Protein 8DYS (pdb70)

InterPro domains:
  IPR011387 Translation initiation factor 2A [PIRSF017222] (8-582)
  IPR011387 Translation initiation factor 2A [PTHR13227] (8-582)
  IPR013979 Translation initiation factor, beta propellor-like domain [PF08662] (216-411)
  IPR015943 WD40/YVTN repeat-like-containing domain superfamily [G3DSA:2.130.10.10] (14-205)
  IPR015943 WD40/YVTN repeat-like-containing domain superfamily [G3DSA:2.130.10.10] (220-423)
  IPR036322 WD40-repeat-containing domain superfamily [SSF50978] (35-377)

Solvent-accessible surface area: 18186 Å² total; per-residue (Å²): 134,39,0,14,0,2,3,30,4,55,74,5,0,27,0,6,46,0,11,107,125,25,76,117,7,128,26,6,75,62,89,52,0,75,102,1,123,16,7,55,13,0,85,29,0,40,15,0,0,11,2,45,21,53,58,0,9,0,10,9,6,84,121,94,36,108,74,36,50,23,114,92,11,124,1,68,20,8,68,12,0,26,126,33,51,0,0,0,0,12,38,73,77,99,128,60,114,50,4,0,18,0,31,23,12,114,82,20,81,68,62,62,37,24,80,26,106,111,105,144,110,27,21,5,38,23,1,71,44,10,40,5,0,0,20,54,36,131,56,31,0,16,0,8,67,104,28,67,6,124,77,67,41,49,120,5,124,29,97,142,0,79,35,19,50,18,2,41,15,107,107,70,6,33,0,0,0,18,0,25,20,78,106,87,31,76,0,16,0,55,0,9,52,26,66,78,32,96,50,142,175,18,40,54,8,60,26,54,16,186,94,26,128,120,17,47,9,54,24,0,71,129,6,57,0,0,0,0,19,6,8,91,113,36,64,29,67,1,6,15,0,6,30,108,37,116,45,40,68,6,131,38,90,59,125,26,12,13,50,39,7,32,30,6,36,48,1,67,42,0,0,0,0,1,0,128,82,69,0,40,0,0,0,0,44,62,97,16,76,86,60,58,56,13,33,70,6,62,5,33,10,1,65,23,2,46,44,1,12,0,0,0,1,0,0,20,74,143,33,214,1,42,0,10,0,33,6,8,139,97,48,88,79,49,17,111,15,75,1,67,72,9,53,87,13,20,24,0,20,15,2,31,15,1,0,3,1,10,11,1,106,80,56,160,101,110,4,4,7,53,0,9,31,19,74,23,49,86,79,48,120,72,84,24,76,119,140,19,49,2,81,49,2,19,16,12,42,47,77,107,82,96,31,92,57,105,111,35,167

Sequence (409 aa):
STTPLLTVRGSEGLYMVNGPPHFTESTVFPRESGKNCKVCIFSKDGTLFAWGNGEKVNIISVTNKGLLHSFDLLKAVCLEFSPKNTVLATWQPYTTGIPNLQLYDVKTGTCLKSFIQKKMQNWCPSWSEDETLCARNVNNEVHFFENNNFNTIANKLHLQKINDFVVLSPGPQPYKVAVYVPGSKGAPSFVRLYQYPNFAGPHAALANKSFFKADKVTMLWNKKATAVL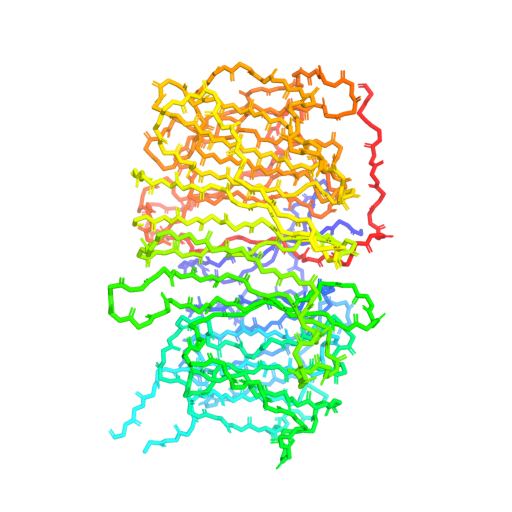VIASTYGEQTTLHYIATNGESAVVQLPKNGPIYDVVWNSSSTEFCAVYGFMPAKATIFNLKCDPVFDFGTGPRNAAYYSPHGHILVLAGFGNLRGQMEVWDVKNYKLISKPVASDSTYFAWCPDGEHILTATCAPRLRVNNGYKIWHYTGSILHKYDVPSNAELWQVSWQPFLDGIFPAKTIT

Nearest PDB structures (foldseek):
  8dys-assembly1_A  TM=1.002E+00  e=1.568E-81  Homo sapiens
  3wj9-assembly2_B  TM=9.256E-01  e=7.397E-33  Schizosaccharomyces pombe 972h-
  9bln-assembly1_U  TM=8.477E-01  e=9.157E-23  Homo sapiens
  5a5u-assembly1_B  TM=8.350E-01  e=3.270E-21  Oryctolagus cuniculus
  8oz0-assembly1_I  TM=8.074E-01  e=7.371E-22  Homo sapiens

Organism: Homo sapiens (NCBI:txid9606)

Secondary structure (DSSP, 8-state):
-PPPEEEEETTEEEEE--TTT-PBPTTS-GGGGTT--EEEE-TTSSEEEEE-SS-EEEEETTTTEEEEEETT---SEEEE-TTSSEEEEE--------SEEEEETTT--EEEEE----STT-S-EE-TTSSEEEEEETTEEEEEETTB-SS--EEE-SS---EEEEPPSSSSPEEEEEE--STTS-EEEEEEETT---STT--SEEEEE---SEEEEEE-TTSSEEEEEEE----EEEEEEETTS-EEE---SS-S-EEEEEE-TTSSEEEEEESSSSEEEEEEETT--EEEEEEEES-SEEEE-TTSSEEEEE--TTS--BEEEEETTTTEEEE--B-TT-SEEEE-TTSSEEEEEE-TTT-SSS-EEEEEETTS-EEEEEE--TT--EEEEEEPP--TTSS------

GO terms:
  GO:0003743 translation initiation factor activity (F, IDA)
  GO:0006413 translational initiation (P, IDA)
  GO:0045296 cadherin binding (F, HDA)
  GO:0005737 cytoplasm (C, IDA)
  GO:0005850 eukaryotic translation initiation factor 2 complex (C, IDA)
  GO:0000049 tRNA binding (F, IMP)
  GO:0072562 blood microparticle (C, HDA)
  GO:0005576 extracellular region (C, HDA)
  GO:0042255 ribosome assembly (P, IMP)
  GO:0003743 translation initiation factor activity (F, IMP)
  GO:0043022 ribosome binding (F, IMP)
  GO:0006417 regulation of translation (P, IMP)
  GO:0005515 protein binding (F, IPI)

Structure (mmCIF, N/CA/C/O backbone):
data_8DYS
#
_entry.id   8DYS
#
_cell.length_a   54.289
_cell.length_b   84.847
_cell.length_c   99.340
_cell.angle_alpha   90.000
_cell.angle_beta   90.000
_cell.angle_gamma   90.000
#
_symmetry.space_group_name_H-M   'P 21 21 21'
#
loop_
_entity.id
_entity.type
_entity.pdbx_description
1 polymer 'Eukaryotic translation initiation factor 2A'
2 non-polymer 1,2-ETHANEDIOL
3 non-polymer GLYCEROL
4 non-polymer 'UNKNOWN ATOM OR ION'
5 water water
#
loop_
_atom_site.group_PDB
_atom_site.id
_atom_site.type_symbol
_atom_site.label_atom_id
_atom_site.label_alt_id
_atom_site.label_comp_id
_atom_site.label_asym_id
_atom_site.label_entity_id
_atom_site.label_seq_id
_atom_site.pdbx_PDB_ins_code
_atom_site.Cartn_x
_atom_site.Cartn_y
_atom_site.Cartn_z
_atom_site.occupancy
_atom_site.B_iso_or_equiv
_atom_site.auth_seq_id
_atom_site.auth_comp_id
_atom_site.auth_asym_id
_atom_site.auth_atom_id
_atom_site.pdbx_PDB_model_num
ATOM 1 N N . SER A 1 22 ? 10.486 1.718 14.773 1.00 51.83 4 SER A N 1
ATOM 2 C CA . SER A 1 22 ? 9.446 1.546 15.833 1.00 48.81 4 SER A CA 1
ATOM 3 C C . SER A 1 22 ? 8.040 1.354 15.238 1.00 40.75 4 SER A C 1
ATOM 4 O O . SER A 1 22 ? 7.109 1.148 16.022 1.00 43.71 4 SER A O 1
ATOM 7 N N A THR A 1 23 ? 7.909 1.397 13.908 0.50 36.36 5 THR A N 1
ATOM 8 N N B THR A 1 23 ? 7.894 1.426 13.909 0.50 37.47 5 THR A N 1
ATOM 9 C CA A THR A 1 23 ? 6.634 1.260 13.154 0.50 30.96 5 THR A CA 1
ATOM 10 C CA B THR A 1 23 ? 6.600 1.270 13.192 0.50 32.72 5 THR A CA 1
ATOM 11 C C A THR A 1 23 ? 6.103 -0.163 13.309 0.50 26.19 5 THR A C 1
ATOM 12 C C B THR A 1 23 ? 6.101 -0.161 13.340 0.50 27.03 5 THR A C 1
ATOM 13 O O A THR A 1 23 ? 6.884 -1.109 13.386 0.50 24.17 5 THR A O 1
ATOM 14 O O B THR A 1 23 ? 6.891 -1.097 13.433 0.50 24.89 5 THR A O 1
ATOM 21 N N . PRO A 1 24 ? 4.769 -0.359 13.408 1.00 23.07 6 PRO A N 1
ATOM 22 C CA . PRO A 1 24 ? 4.199 -1.698 13.471 1.00 21.23 6 PRO A CA 1
ATOM 23 C C . PRO A 1 24 ? 4.495 -2.547 12.233 1.00 20.37 6 PRO A C 1
ATOM 24 O O . PRO A 1 24 ? 4.343 -2.064 11.120 1.00 19.51 6 PRO A O 1
ATOM 28 N N . LEU A 1 25 ? 4.864 -3.798 12.483 1.00 20.45 7 LEU A N 1
ATOM 29 C CA . LEU A 1 25 ? 4.965 -4.884 11.487 1.00 21.78 7 LEU A CA 1
ATOM 30 C C . LEU A 1 25 ? 3.586 -5.166 10.898 1.00 19.96 7 LEU A C 1
ATOM 31 O O . LEU A 1 25 ? 2.561 -4.871 11.542 1.00 20.05 7 LEU A O 1
ATOM 36 N N . LEU A 1 26 ? 3.590 -5.811 9.744 1.00 21.35 8 LEU A N 1
ATOM 37 C CA . LEU A 1 26 ? 2.407 -6.461 9.150 1.00 21.54 8 LEU A CA 1
ATOM 38 C C . LEU A 1 26 ? 2.700 -7.951 9.053 1.00 24.42 8 LEU A C 1
ATOM 39 O O . LEU A 1 26 ? 3.878 -8.309 8.741 1.00 24.08 8 LEU A O 1
ATOM 44 N N . THR A 1 27 ? 1.695 -8.766 9.336 1.00 23.83 9 THR A N 1
ATOM 45 C CA . THR A 1 27 ? 1.736 -10.212 9.036 1.00 25.90 9 THR A CA 1
ATOM 46 C C . THR A 1 27 ? 0.889 -10.451 7.799 1.00 24.64 9 THR A C 1
ATOM 47 O O . THR A 1 27 ? -0.215 -9.873 7.688 1.00 24.34 9 THR A O 1
ATOM 51 N N . VAL A 1 28 ? 1.425 -11.248 6.881 1.00 23.72 10 VAL A N 1
ATOM 52 C CA . VAL A 1 28 ? 0.744 -11.607 5.619 1.00 24.11 10 VAL A CA 1
ATOM 53 C C . VAL A 1 28 ? 0.680 -13.134 5.621 1.00 24.24 10 VAL A C 1
ATOM 54 O O . VAL A 1 28 ? 1.743 -13.748 5.705 1.00 24.18 10 VAL A O 1
ATOM 58 N N . ARG A 1 29 ? -0.529 -13.668 5.632 1.00 23.39 11 ARG A N 1
ATOM 59 C CA . ARG A 1 29 ? -0.796 -15.119 5.684 1.00 25.84 11 ARG A CA 1
ATOM 60 C C . ARG A 1 29 ? -1.591 -15.469 4.433 1.00 26.69 11 ARG A C 1
ATOM 61 O O . ARG A 1 29 ? -2.678 -14.933 4.255 1.00 27.14 11 ARG A O 1
ATOM 69 N N . GLY A 1 30 ? -1.064 -16.358 3.605 1.00 29.91 12 GLY A N 1
ATOM 70 C CA . GLY A 1 30 ? -1.784 -16.785 2.396 1.00 31.51 12 GLY A CA 1
ATOM 71 C C . GLY A 1 30 ? -1.202 -18.080 1.871 1.00 33.76 12 GLY A C 1
ATOM 72 O O . GLY A 1 30 ? -0.337 -18.662 2.546 1.00 31.76 12 GLY A O 1
ATOM 73 N N . SER A 1 31 ? -1.628 -18.485 0.681 1.00 35.79 13 SER A N 1
ATOM 74 C CA . SER A 1 31 ? -1.163 -19.735 0.037 1.00 38.77 13 SER A CA 1
ATOM 75 C C . SER A 1 31 ? 0.361 -19.687 -0.117 1.00 40.79 13 SER A C 1
ATOM 76 O O . SER A 1 31 ? 0.982 -20.720 0.147 1.00 53.96 13 SER A O 1
ATOM 79 N N . GLU A 1 32 ? 0.955 -18.531 -0.428 1.00 39.75 14 GLU A N 1
ATOM 80 C CA . GLU A 1 32 ? 2.431 -18.383 -0.590 1.00 41.27 14 GLU A CA 1
ATOM 81 C C . GLU A 1 32 ? 3.133 -18.513 0.771 1.00 41.34 14 GLU A C 1
ATOM 82 O O . GLU A 1 32 ? 4.371 -18.443 0.791 1.00 43.18 14 GLU A O 1
ATOM 84 N N . GLY A 1 33 ? 2.369 -18.658 1.860 1.00 40.25 15 GLY A N 1
ATOM 85 C CA . GLY A 1 33 ? 2.876 -18.873 3.224 1.00 37.50 15 GLY A CA 1
ATOM 86 C C . GLY A 1 33 ? 2.649 -17.663 4.128 1.00 36.75 15 GLY A C 1
ATOM 87 O O . GLY A 1 33 ? 1.884 -16.741 3.763 1.00 32.70 15 GLY A O 1
ATOM 88 N N . LEU A 1 34 ? 3.288 -17.683 5.292 1.00 33.30 16 LEU A N 1
ATOM 89 C CA . LEU A 1 34 ? 3.194 -16.619 6.327 1.00 31.21 16 LEU A CA 1
ATOM 90 C C . LEU A 1 34 ? 4.513 -15.864 6.341 1.00 29.90 16 LEU A C 1
ATOM 91 O O . LEU A 1 34 ? 5.586 -16.511 6.456 1.00 32.94 16 LEU A O 1
ATOM 96 N N . TYR A 1 35 ? 4.450 -14.537 6.256 1.00 28.34 17 TYR A N 1
ATOM 97 C CA . TYR A 1 35 ? 5.648 -13.696 6.433 1.00 28.54 17 TYR A CA 1
ATOM 98 C C . TYR A 1 35 ? 5.271 -12.375 7.098 1.00 25.56 17 TYR A C 1
ATOM 99 O O . TYR A 1 35 ? 4.088 -12.017 7.229 1.00 23.10 17 TYR A O 1
ATOM 108 N N . MET A 1 36 ? 6.298 -11.690 7.560 1.00 27.56 18 MET A N 1
ATOM 109 C CA . MET A 1 36 ? 6.130 -10.351 8.163 1.00 27.95 18 MET A CA 1
ATOM 110 C C . MET A 1 36 ? 6.841 -9.328 7.291 1.00 28.18 18 MET A C 1
ATOM 111 O O . MET A 1 36 ? 7.889 -9.653 6.669 1.00 29.57 18 MET A O 1
ATOM 116 N N . VAL A 1 37 ? 6.262 -8.139 7.254 1.00 27.83 19 VAL A N 1
ATOM 117 C CA . VAL A 1 37 ? 6.763 -6.964 6.508 1.00 28.15 19 VAL A CA 1
ATOM 118 C C . VAL A 1 37 ? 6.950 -5.847 7.528 1.00 27.89 19 VAL A C 1
ATOM 119 O O . VAL A 1 37 ? 6.042 -5.652 8.356 1.00 25.24 19 VAL A O 1
ATOM 123 N N . ASN A 1 38 ? 8.087 -5.163 7.469 1.00 25.74 20 ASN A N 1
ATOM 124 C CA . ASN A 1 38 ? 8.326 -3.915 8.226 1.00 26.77 20 ASN A CA 1
ATOM 125 C C . ASN A 1 38 ? 7.249 -2.907 7.823 1.00 26.90 20 ASN A C 1
ATOM 126 O O . ASN A 1 38 ? 6.809 -2.930 6.662 1.00 26.41 20 ASN A O 1
ATOM 131 N N . GLY A 1 39 ? 6.842 -2.076 8.774 1.00 28.04 21 GLY A N 1
ATOM 132 C CA . GLY A 1 39 ? 5.826 -1.039 8.559 1.00 30.77 21 GLY A CA 1
ATOM 133 C C . GLY A 1 39 ? 6.382 0.134 7.757 1.00 31.38 21 GLY A C 1
ATOM 134 O O . GLY A 1 39 ? 7.518 0.104 7.269 1.00 28.94 21 GLY A O 1
ATOM 135 N N . PRO A 1 40 ? 5.557 1.186 7.586 1.00 33.84 22 PRO A N 1
ATOM 136 C CA . PRO A 1 40 ? 5.996 2.430 6.948 1.00 35.30 22 PRO A CA 1
ATOM 137 C C . PRO A 1 40 ? 7.253 3.028 7.583 1.00 38.22 22 PRO A C 1
ATOM 138 O O . PRO A 1 40 ? 7.420 2.987 8.801 1.00 35.96 22 PRO A O 1
ATOM 142 N N . PRO A 1 41 ? 8.174 3.640 6.806 1.00 43.99 23 PRO A N 1
ATOM 143 C CA . PRO A 1 41 ? 8.042 3.803 5.358 1.00 43.13 23 PRO A CA 1
ATOM 144 C C . PRO A 1 41 ? 8.823 2.755 4.552 1.00 48.64 23 PRO A C 1
ATOM 145 O O . PRO A 1 41 ? 8.863 2.862 3.351 1.00 50.95 23 PRO A O 1
ATOM 149 N N . HIS A 1 42 ? 9.400 1.764 5.238 1.00 52.05 24 HIS A N 1
ATOM 150 C CA . HIS A 1 42 ? 10.356 0.774 4.672 1.00 53.37 24 HIS A CA 1
ATOM 151 C C . HIS A 1 42 ? 9.585 -0.253 3.838 1.00 47.04 24 HIS A C 1
ATOM 152 O O . HIS A 1 42 ? 9.842 -0.336 2.641 1.00 41.08 24 HIS A O 1
ATOM 159 N N . PHE A 1 43 ? 8.685 -1.015 4.465 1.00 42.64 25 PHE A N 1
ATOM 160 C CA . PHE A 1 43 ? 7.914 -2.133 3.853 1.00 40.35 25 PHE A CA 1
ATOM 161 C C . PHE A 1 43 ? 8.848 -3.218 3.301 1.00 42.03 25 PHE A C 1
ATOM 162 O O . PHE A 1 43 ? 8.465 -3.925 2.352 1.00 43.02 25 PHE A O 1
ATOM 170 N N . THR A 1 44 ? 10.015 -3.392 3.917 1.00 42.69 26 THR A N 1
ATOM 171 C CA . THR A 1 44 ? 10.961 -4.499 3.627 1.00 44.38 26 THR A CA 1
ATOM 172 C C . THR A 1 44 ? 10.458 -5.760 4.336 1.00 45.49 26 THR A C 1
ATOM 173 O O . THR A 1 44 ?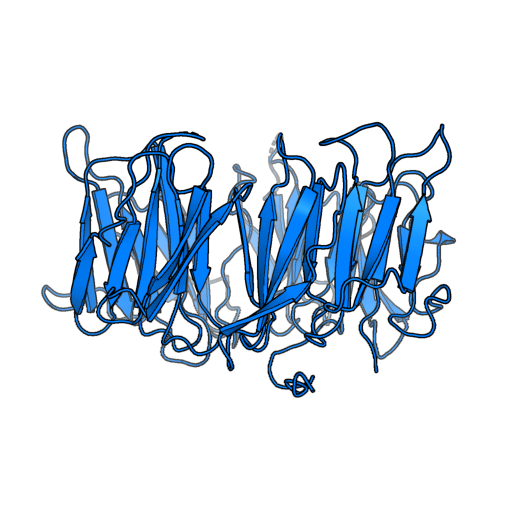 9.809 -5.602 5.379 1.00 35.68 26 THR A O 1
ATOM 177 N N . GLU A 1 45 ? 10.755 -6.951 3.799 1.00 46.71 27 GLU A N 1
ATOM 178 C CA . GLU A 1 45 ? 10.453 -8.253 4.461 1.00 49.13 27 GLU A CA 1
ATOM 179 C C . GLU A 1 45 ? 11.166 -8.254 5.815 1.00 45.39 27 GLU A C 1
ATOM 180 O O . GLU A 1 45 ? 12.312 -7.777 5.892 1.00 42.87 27 GLU A O 1
ATOM 186 N N . SER A 1 46 ? 10.470 -8.691 6.860 1.00 43.01 28 SER A N 1
ATOM 187 C CA . SER A 1 46 ? 10.971 -8.678 8.250 1.00 42.75 28 SER A CA 1
ATOM 188 C C . SER A 1 46 ? 11.662 -10.007 8.550 1.00 46.05 28 SER A C 1
ATOM 189 O O . SER A 1 46 ? 11.092 -11.077 8.239 1.00 42.97 28 SER A O 1
ATOM 192 N N . THR A 1 47 ? 12.823 -9.904 9.191 1.00 49.22 29 THR A N 1
ATOM 193 C CA . THR A 1 47 ? 13.691 -11.020 9.645 1.00 53.53 29 THR A CA 1
ATOM 194 C C . THR A 1 47 ? 13.196 -11.555 11.000 1.00 54.00 29 THR A C 1
ATOM 195 O O . THR A 1 47 ? 13.745 -12.572 11.453 1.00 55.88 29 THR A O 1
ATOM 199 N N . VAL A 1 48 ? 12.219 -10.881 11.628 1.00 51.47 30 VAL A N 1
ATOM 200 C CA . VAL A 1 48 ? 11.508 -11.352 12.857 1.00 46.67 30 VAL A CA 1
ATOM 201 C C . VAL A 1 48 ? 10.920 -12.730 12.564 1.00 44.12 30 VAL A C 1
ATOM 202 O O . VAL A 1 48 ? 10.929 -13.576 13.473 1.00 43.14 30 VAL A O 1
ATOM 206 N N . PHE A 1 49 ? 10.386 -12.915 11.354 1.00 41.01 31 PHE A N 1
ATOM 207 C CA . PHE A 1 49 ? 9.672 -14.148 10.944 1.00 43.26 31 PHE A CA 1
ATOM 208 C C . PHE A 1 49 ? 10.364 -14.763 9.729 1.00 48.69 31 PHE A C 1
ATOM 209 O O . PHE A 1 49 ? 10.448 -14.131 8.672 1.00 50.69 31 PHE A O 1
ATOM 217 N N . PRO A 1 50 ? 10.876 -16.015 9.840 1.00 56.20 32 PRO A N 1
ATOM 218 C CA . PRO A 1 50 ? 11.350 -16.752 8.669 1.00 54.53 32 PRO A CA 1
ATOM 219 C C . PRO A 1 50 ? 10.143 -17.306 7.893 1.00 49.55 32 PRO A C 1
ATOM 220 O O . PRO A 1 50 ? 9.328 -17.993 8.485 1.00 46.20 32 PRO A O 1
ATOM 224 N N . ARG A 1 51 ? 10.029 -16.951 6.609 1.00 54.04 33 ARG A N 1
ATOM 225 C CA . ARG A 1 51 ? 9.000 -17.492 5.673 1.00 58.15 33 ARG A CA 1
ATOM 226 C C . ARG A 1 51 ? 8.925 -19.024 5.819 1.00 55.67 33 ARG A C 1
ATOM 227 O O . ARG A 1 51 ? 7.788 -19.550 5.909 1.00 49.26 33 ARG A O 1
ATOM 230 N N . GLU A 1 52 ? 10.086 -19.699 5.872 1.00 55.18 34 GLU A N 1
ATOM 231 C CA . GLU A 1 52 ? 10.226 -21.186 5.940 1.00 56.16 34 GLU A CA 1
ATOM 232 C C . GLU A 1 52 ? 9.216 -21.765 6.942 1.00 56.74 34 GLU A C 1
ATOM 233 O O . GLU A 1 52 ? 8.525 -22.757 6.601 1.00 53.80 34 GLU A O 1
ATOM 235 N N . SER A 1 53 ? 9.093 -21.125 8.107 1.00 53.96 35 SER A N 1
ATOM 236 C CA .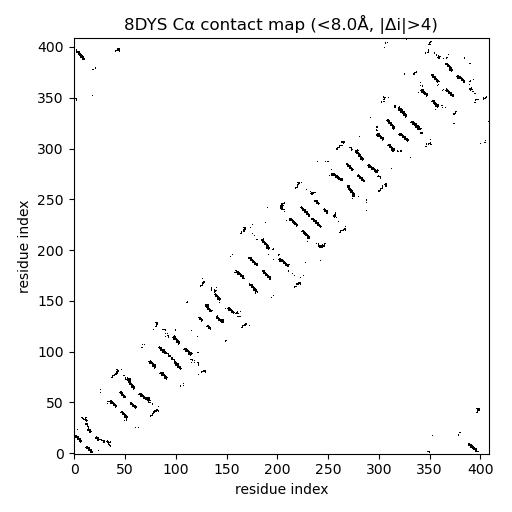 SER A 1 53 ? 8.289 -21.607 9.259 1.00 57.28 35 SER A CA 1
ATOM 237 C C . SER A 1 53 ? 6.781 -21.405 9.039 1.00 55.32 35 SER A C 1
ATOM 238 O O . SER A 1 53 ? 6.023 -21.881 9.906 1.00 54.65 35 SER A O 1
ATOM 241 N N . GLY A 1 54 ? 6.349 -20.771 7.936 1.00 50.02 36 GLY A N 1
ATOM 242 C CA . GLY A 1 54 ? 4.968 -20.263 7.784 1.00 48.10 36 GLY A CA 1
ATOM 243 C C . GLY A 1 54 ? 4.127 -20.949 6.711 1.00 46.07 36 GLY A C 1
ATOM 244 O O . GLY A 1 54 ? 3.042 -20.413 6.393 1.00 43.20 36 GLY A O 1
ATOM 245 N N . LYS A 1 55 ? 4.554 -22.099 6.180 1.00 46.18 37 LYS A N 1
ATOM 246 C CA . LYS A 1 55 ? 3.795 -22.844 5.132 1.00 48.79 37 LYS A CA 1
ATOM 247 C C . LYS A 1 55 ? 2.470 -23.351 5.728 1.00 48.45 37 LYS A C 1
ATOM 248 O O . LYS A 1 55 ? 2.463 -23.723 6.931 1.00 52.26 37 LYS A O 1
ATOM 251 N N . ASN A 1 56 ? 1.388 -23.344 4.932 1.00 45.26 38 ASN A N 1
ATOM 252 C CA . ASN A 1 56 ? 0.056 -23.919 5.278 1.00 43.48 38 ASN A CA 1
ATOM 253 C C . ASN A 1 56 ? -0.454 -23.299 6.589 1.00 37.37 38 ASN A C 1
ATOM 254 O O . ASN A 1 56 ? -1.180 -23.988 7.335 1.00 33.19 38 ASN A O 1
ATOM 259 N N . CYS A 1 57 ? -0.083 -22.054 6.888 1.00 34.79 39 CYS A N 1
ATOM 260 C CA . CYS A 1 57 ? -0.448 -21.422 8.180 1.00 30.60 39 CYS A CA 1
ATOM 261 C C . CYS A 1 57 ? -1.945 -21.111 8.157 1.00 28.04 39 CYS A C 1
ATOM 262 O O . CYS A 1 57 ? -2.365 -20.323 7.292 1.00 29.03 39 CYS A O 1
ATOM 265 N N . LYS A 1 58 ? -2.710 -21.741 9.055 1.00 25.83 40 LYS A N 1
ATOM 266 C CA . LYS A 1 58 ? -4.193 -21.653 9.112 1.00 26.02 40 LYS A CA 1
ATOM 267 C C . LYS A 1 58 ? -4.644 -20.637 10.168 1.00 24.32 40 LYS A C 1
ATOM 268 O O . LYS A 1 58 ? -5.859 -20.324 10.249 1.00 23.42 40 LYS A O 1
ATOM 273 N N . VAL A 1 59 ? -3.734 -20.203 11.034 1.00 22.82 41 VAL A N 1
ATOM 274 C CA . VAL A 1 59 ? -4.108 -19.276 12.141 1.00 21.46 41 VAL A CA 1
ATOM 275 C C . VAL A 1 59 ? -2.833 -18.595 12.614 1.00 21.61 41 VAL A C 1
ATOM 276 O O . VAL A 1 59 ? -1.781 -19.248 12.710 1.00 19.37 41 VAL A O 1
ATOM 280 N N . CYS A 1 60 ? -2.919 -17.299 12.866 1.00 21.99 42 CYS A N 1
ATOM 281 C CA . CYS A 1 60 ? -1.810 -16.594 13.527 1.00 20.25 42 CYS A CA 1
ATOM 282 C C . CYS A 1 60 ? -2.404 -15.428 14.312 1.00 19.89 42 CYS A C 1
ATOM 283 O O . CYS A 1 60 ? -3.522 -14.967 13.988 1.00 19.15 42 CYS A O 1
ATOM 286 N N . ILE A 1 61 ? -1.745 -15.048 15.386 1.00 17.47 43 ILE A N 1
ATOM 287 C CA . ILE A 1 61 ? -2.218 -13.896 16.191 1.00 17.86 43 ILE A CA 1
ATOM 288 C C . ILE A 1 61 ? -1.043 -13.281 16.938 1.00 17.49 43 ILE A C 1
ATOM 289 O O . ILE A 1 61 ? -0.151 -14.001 17.362 1.00 17.10 43 ILE A O 1
ATOM 294 N N . PHE A 1 62 ? -1.078 -11.965 17.090 1.00 15.67 44 PHE A N 1
ATOM 295 C CA . PHE A 1 62 ? -0.174 -11.242 18.018 1.00 15.50 44 PHE A CA 1
ATOM 296 C C . PHE A 1 62 ? -0.824 -11.178 19.395 1.00 15.75 44 PHE A C 1
ATOM 297 O O . PHE A 1 62 ? -2.061 -11.093 19.507 1.00 15.05 44 PHE A O 1
ATOM 305 N N . SER A 1 63 ? -0.014 -11.057 20.438 1.00 15.43 45 SER A N 1
ATOM 306 C CA . SER A 1 63 ? -0.502 -10.552 21.749 1.00 16.12 45 SER A CA 1
ATOM 307 C C . SER A 1 63 ? -0.915 -9.078 21.620 1.00 16.50 45 SER A C 1
ATOM 308 O O . SER A 1 63 ? -0.492 -8.377 20.666 1.00 15.22 45 SER A O 1
ATOM 311 N N . LYS A 1 64 ? -1.741 -8.623 22.557 1.00 19.10 46 LYS A N 1
ATOM 312 C CA . LYS A 1 64 ? -2.307 -7.254 22.609 1.00 20.71 46 LYS A CA 1
ATOM 313 C C . LYS A 1 64 ? -1.200 -6.198 22.536 1.00 20.15 46 LYS A C 1
ATOM 314 O O . LYS A 1 64 ? -1.400 -5.155 21.895 1.00 19.67 46 LYS A O 1
ATOM 320 N N . ASP A 1 65 ? -0.057 -6.465 23.159 1.00 19.75 47 ASP A N 1
ATOM 321 C CA . ASP A 1 65 ? 1.063 -5.493 23.223 1.00 20.28 47 ASP A CA 1
ATOM 322 C C . ASP A 1 65 ? 2.006 -5.717 22.048 1.00 18.32 47 ASP A C 1
ATOM 323 O O . ASP A 1 65 ? 2.963 -4.959 21.911 1.00 18.60 47 ASP A O 1
ATOM 328 N N . GLY A 1 66 ? 1.718 -6.691 21.191 1.00 18.68 48 GLY A N 1
ATOM 329 C CA . GLY A 1 66 ? 2.458 -6.939 19.949 1.00 18.11 48 GLY A CA 1
ATOM 330 C C . GLY A 1 66 ? 3.845 -7.521 20.190 1.00 18.32 48 GLY A C 1
ATOM 331 O O . GLY A 1 66 ? 4.584 -7.614 19.232 1.00 18.72 48 GLY A O 1
ATOM 332 N N . THR A 1 67 ? 4.159 -7.979 21.400 1.00 17.68 49 THR A N 1
ATOM 333 C CA . THR A 1 67 ? 5.513 -8.507 21.720 1.00 18.15 49 THR A CA 1
ATOM 334 C C . THR A 1 67 ? 5.597 -10.010 21.438 1.00 18.00 49 THR A C 1
ATOM 335 O O . THR A 1 67 ? 6.732 -10.536 21.332 1.00 16.57 49 THR A O 1
ATOM 339 N N . LEU A 1 68 ? 4.458 -10.688 21.377 1.00 16.66 50 LEU A N 1
ATOM 340 C CA . LEU A 1 68 ? 4.434 -12.147 21.120 1.00 17.40 50 LEU A CA 1
ATOM 341 C C . LEU A 1 68 ? 3.570 -12.422 19.896 1.00 17.02 50 LEU A C 1
ATOM 342 O O . LEU A 1 68 ? 2.641 -11.638 19.591 1.00 17.53 50 LEU A O 1
ATOM 347 N N . PHE A 1 69 ? 3.873 -13.534 19.260 1.00 17.05 51 PHE A N 1
ATOM 348 C CA . PHE A 1 69 ? 3.208 -13.962 18.023 1.00 16.91 51 PHE A CA 1
ATOM 349 C C . PHE A 1 69 ? 3.122 -15.483 18.010 1.00 16.81 51 PHE A C 1
ATOM 350 O O . PHE A 1 69 ? 4.130 -16.175 18.258 1.00 18.19 51 PHE A O 1
ATOM 358 N N . ALA A 1 70 ? 1.921 -15.994 17.742 1.00 16.19 52 ALA A N 1
ATOM 359 C CA . ALA A 1 70 ? 1.671 -17.445 17.721 1.00 16.08 52 ALA A CA 1
ATOM 360 C C . ALA A 1 70 ? 1.076 -17.794 16.365 1.00 18.08 52 ALA A C 1
ATOM 361 O O . ALA A 1 70 ? 0.321 -16.957 15.809 1.00 18.07 52 ALA A O 1
ATOM 363 N N . TRP A 1 71 ? 1.408 -18.973 15.847 1.00 18.83 53 TRP A N 1
ATOM 364 C CA . TRP A 1 71 ? 0.856 -19.417 14.550 1.00 20.05 53 TRP A CA 1
ATOM 365 C C . TRP A 1 71 ? 0.807 -20.940 14.536 1.00 20.40 53 TRP A C 1
ATOM 366 O O . TRP A 1 71 ? 1.603 -21.575 15.244 1.00 18.95 53 TRP A O 1
ATOM 377 N N . GLY A 1 72 ? -0.119 -21.470 13.754 1.00 20.96 54 GLY A N 1
ATOM 378 C CA . GLY A 1 72 ? -0.332 -22.914 13.652 1.00 24.08 54 GLY A CA 1
ATOM 379 C C . GLY A 1 72 ? -0.706 -23.312 12.243 1.00 26.46 54 GLY A C 1
ATOM 380 O O . GLY A 1 72 ? -1.284 -22.472 11.497 1.00 25.72 54 GLY A O 1
ATOM 381 N N . ASN A 1 73 ? -0.395 -24.559 11.906 1.00 25.14 55 ASN A N 1
ATOM 382 C CA . ASN A 1 73 ? -0.652 -25.124 10.557 1.00 26.85 55 ASN A CA 1
ATOM 383 C C . ASN A 1 73 ? -1.756 -26.184 10.660 1.00 28.47 55 ASN A C 1
ATOM 384 O O . ASN A 1 73 ? -2.055 -26.811 9.635 1.00 29.23 55 ASN A O 1
ATOM 389 N N . GLY A 1 74 ? -2.383 -26.337 11.829 1.00 26.32 56 GLY A N 1
ATOM 390 C CA . GLY A 1 74 ? -3.424 -27.356 12.092 1.00 28.90 56 GLY A CA 1
ATOM 391 C C . GLY A 1 74 ? -2.847 -28.633 12.688 1.00 28.56 56 GLY A C 1
ATOM 392 O O . GLY A 1 74 ? -3.635 -29.504 13.107 1.00 35.60 56 GLY A O 1
ATOM 393 N N . GLU A 1 75 ? -1.519 -28.743 12.716 1.00 31.52 57 GLU A N 1
ATOM 394 C CA . GLU A 1 75 ? -0.745 -29.891 13.253 1.00 32.49 57 GLU A CA 1
ATOM 395 C C . GLU A 1 75 ? 0.025 -29.421 14.487 1.00 31.53 57 GLU A C 1
ATOM 396 O O . GLU A 1 75 ? 0.134 -30.187 15.452 1.00 31.65 57 GLU A O 1
ATOM 398 N N . LYS A 1 76 ? 0.537 -28.186 14.468 1.00 28.32 58 LYS A N 1
ATOM 399 C CA . LYS A 1 76 ? 1.369 -27.666 15.573 1.00 26.44 58 LYS A CA 1
ATOM 400 C C . LYS A 1 76 ? 1.111 -26.168 15.759 1.00 24.98 58 LYS A C 1
ATOM 401 O O . LYS A 1 76 ? 0.446 -25.554 14.907 1.00 24.44 58 LYS A O 1
ATOM 406 N N . VAL A 1 77 ? 1.598 -25.651 16.878 1.00 24.11 59 VAL A N 1
ATOM 407 C CA . VAL A 1 77 ? 1.518 -24.208 17.223 1.00 22.42 59 VAL A CA 1
ATOM 408 C C . VAL A 1 77 ? 2.905 -23.770 17.663 1.00 22.60 59 VAL A C 1
ATOM 409 O O . VAL A 1 77 ? 3.493 -24.453 18.539 1.00 24.72 59 VAL A O 1
ATOM 413 N N . ASN A 1 78 ? 3.365 -22.629 17.143 1.00 22.86 60 ASN A N 1
ATOM 414 C CA . ASN A 1 78 ? 4.651 -22.028 17.559 1.00 23.43 60 ASN A CA 1
ATOM 415 C C . ASN A 1 78 ? 4.381 -20.682 18.224 1.00 21.53 60 ASN A C 1
ATOM 416 O O . ASN A 1 78 ? 3.423 -20.015 17.841 1.00 20.03 60 ASN A O 1
ATOM 421 N N . ILE A 1 79 ? 5.197 -20.325 19.202 1.00 21.07 61 ILE A N 1
ATOM 422 C CA . ILE A 1 79 ? 5.170 -18.970 19.819 1.00 20.59 61 ILE A CA 1
ATOM 423 C C . ILE A 1 79 ? 6.565 -18.393 19.639 1.00 22.01 61 ILE A C 1
ATOM 424 O O . ILE A 1 79 ? 7.537 -19.071 20.025 1.00 20.89 61 ILE A O 1
ATOM 429 N N . ILE A 1 80 ? 6.651 -17.171 19.117 1.00 21.30 62 ILE A N 1
ATOM 430 C CA . ILE A 1 80 ? 7.933 -16.418 19.044 1.00 21.87 62 ILE A CA 1
ATOM 431 C C . ILE A 1 80 ? 7.799 -15.117 19.839 1.00 22.43 62 ILE A C 1
ATOM 432 O O . ILE A 1 80 ? 6.661 -14.573 19.997 1.00 17.78 62 ILE A O 1
ATOM 437 N N . SER A 1 81 ? 8.937 -14.586 20.272 1.00 19.10 63 SER A N 1
ATOM 438 C CA . SER A 1 81 ? 9.040 -13.184 20.719 1.00 19.76 63 SER A CA 1
ATOM 439 C C . SER A 1 81 ? 9.290 -12.333 19.480 1.00 20.25 63 SER A C 1
ATOM 440 O O . SER A 1 81 ? 10.242 -12.624 18.720 1.00 20.67 63 SER A O 1
ATOM 443 N N . VAL A 1 82 ? 8.470 -11.315 19.286 1.00 19.60 64 VAL A N 1
ATOM 444 C CA . VAL A 1 82 ? 8.628 -10.362 18.157 1.00 21.60 64 VAL A CA 1
ATOM 445 C C . VAL A 1 82 ? 9.832 -9.454 18.439 1.00 22.62 64 VAL A C 1
ATOM 446 O O . VAL A 1 82 ? 10.536 -9.145 17.505 1.00 26.52 64 VAL A O 1
ATOM 450 N N . THR A 1 83 ? 9.991 -9.041 19.695 1.00 24.51 65 THR A N 1
ATOM 451 C CA . THR A 1 83 ? 10.922 -7.987 20.163 1.00 29.28 65 THR A CA 1
ATOM 452 C C . THR A 1 83 ? 12.276 -8.623 20.458 1.00 32.35 65 THR A C 1
ATOM 453 O O . THR A 1 83 ? 13.303 -8.054 20.065 1.00 33.83 65 THR A O 1
ATOM 457 N N . ASN A 1 84 ? 12.254 -9.730 21.202 1.00 33.52 66 ASN A N 1
ATOM 458 C CA . ASN A 1 84 ? 13.457 -10.484 21.627 1.00 34.77 66 ASN A CA 1
ATOM 459 C C . ASN A 1 84 ? 13.486 -11.729 20.764 1.00 35.38 66 ASN A C 1
ATOM 460 O O . ASN A 1 84 ? 13.169 -12.814 21.293 1.00 37.25 66 ASN A O 1
ATOM 465 N N . LYS A 1 85 ? 13.813 -11.527 19.484 1.00 37.03 67 LYS A N 1
ATOM 466 C CA . LYS A 1 85 ? 13.538 -12.469 18.369 1.00 41.23 67 LYS A CA 1
ATOM 467 C C . LYS A 1 85 ? 13.949 -13.858 18.842 1.00 42.33 67 LYS A C 1
ATOM 468 O O . LYS A 1 85 ? 15.023 -13.968 19.478 1.00 41.36 67 LYS A O 1
ATOM 472 N N . GLY A 1 86 ? 13.112 -14.862 18.581 1.00 35.77 68 GLY A N 1
ATOM 473 C CA . GLY A 1 86 ? 13.411 -16.250 18.971 1.00 33.74 68 GLY A CA 1
ATOM 474 C C . GLY A 1 86 ? 12.159 -17.064 19.216 1.00 32.90 68 GLY A C 1
ATOM 475 O O . GLY A 1 86 ? 11.139 -16.508 19.700 1.00 28.38 68 GLY A O 1
ATOM 476 N N . LEU A 1 87 ? 12.243 -18.355 18.912 1.00 29.87 69 LEU A N 1
ATOM 477 C CA . LEU A 1 87 ? 11.170 -19.329 19.193 1.00 29.33 69 LEU A CA 1
ATOM 478 C C . LEU A 1 87 ? 11.080 -19.521 20.696 1.00 29.76 69 LEU A C 1
ATOM 479 O O . LEU A 1 87 ? 12.114 -19.837 21.309 1.00 27.83 69 LEU A O 1
ATOM 484 N N . LEU A 1 88 ? 9.889 -19.359 21.274 1.00 25.84 70 LEU A N 1
ATOM 485 C CA . LEU A 1 88 ? 9.683 -19.566 22.726 1.00 26.19 70 LEU A CA 1
ATOM 486 C C . LEU A 1 88 ? 9.219 -20.996 22.929 1.00 28.54 70 LEU A C 1
ATOM 487 O O . LEU A 1 88 ? 9.746 -21.665 23.835 1.00 28.40 70 LEU A O 1
ATOM 492 N N . HIS A 1 89 ? 8.241 -21.432 22.138 1.00 27.09 71 HIS A N 1
ATOM 493 C CA . HIS A 1 89 ? 7.676 -22.799 22.235 1.00 27.72 71 HIS A CA 1
ATOM 494 C C . HIS A 1 89 ? 7.297 -23.321 20.868 1.00 29.24 71 HIS A C 1
ATOM 495 O O . HIS A 1 89 ? 6.876 -22.527 20.012 1.00 29.78 71 HIS A O 1
ATOM 502 N N . SER A 1 90 ? 7.421 -24.632 20.723 1.00 27.04 72 SER A N 1
ATOM 503 C CA . SER A 1 90 ? 6.735 -25.430 19.690 1.00 29.73 72 SER A CA 1
ATOM 504 C C . SER A 1 90 ? 5.846 -26.461 20.402 1.00 30.01 72 SER A C 1
ATOM 505 O O . SER A 1 90 ? 6.366 -27.239 21.210 1.00 31.67 72 SER A O 1
ATOM 508 N N . PHE A 1 91 ? 4.532 -26.391 20.195 1.00 27.78 73 PHE A N 1
ATOM 509 C CA . PHE A 1 91 ? 3.552 -27.398 20.667 1.00 26.84 73 PHE A CA 1
ATOM 510 C C . PHE A 1 91 ? 3.310 -28.347 19.490 1.00 32.49 73 PHE A C 1
ATOM 511 O O . PHE A 1 91 ? 2.465 -28.033 18.641 1.00 30.49 73 PHE A O 1
ATOM 519 N N . ASP A 1 92 ? 4.069 -29.450 19.429 1.00 34.54 74 ASP A N 1
ATOM 520 C CA . ASP A 1 92 ? 4.300 -30.242 18.191 1.00 39.97 74 ASP A CA 1
ATOM 521 C C . ASP A 1 92 ? 3.054 -31.036 17.778 1.00 39.06 74 ASP A C 1
ATOM 522 O O . ASP A 1 92 ? 3.014 -31.441 16.588 1.00 39.04 74 ASP A O 1
ATOM 527 N N . LEU A 1 93 ? 2.100 -31.268 18.693 1.00 34.13 75 LEU A N 1
ATOM 528 C CA . LEU A 1 93 ? 0.876 -32.073 18.433 1.00 35.22 75 LEU A CA 1
ATOM 529 C C . LEU A 1 93 ? -0.387 -31.224 18.619 1.00 34.30 75 LEU A C 1
ATOM 530 O O . LEU A 1 93 ? -1.485 -31.800 18.650 1.00 38.40 75 LEU A O 1
ATOM 532 N N . LEU A 1 94 ? -0.259 -29.900 18.734 1.00 31.01 76 LEU A N 1
ATOM 533 C CA . LEU A 1 94 ? -1.408 -29.038 19.098 1.00 28.30 76 LEU A CA 1
ATOM 534 C C . LEU A 1 94 ? -2.147 -28.621 17.822 1.00 29.86 76 LEU A C 1
ATOM 535 O O . LEU A 1 94 ? -1.588 -27.812 17.045 1.00 28.87 76 LEU A O 1
ATOM 540 N N . LYS A 1 95 ? -3.377 -29.111 17.636 1.00 27.78 77 LYS A N 1
ATOM 541 C CA . LYS A 1 95 ? -4.152 -28.938 16.373 1.00 29.57 77 LYS A CA 1
ATOM 542 C C . LYS A 1 95 ? -5.105 -27.749 16.509 1.00 27.44 77 LYS A C 1
ATOM 543 O O . LYS A 1 95 ? -6.253 -27.809 16.013 1.00 26.61 77 LYS A O 1
ATOM 549 N N . ALA A 1 96 ? -4.615 -26.664 17.115 1.00 28.17 78 ALA A N 1
ATOM 550 C CA . ALA A 1 96 ? -5.368 -25.408 17.317 1.00 26.21 78 ALA A CA 1
ATOM 551 C C . ALA A 1 96 ? -5.858 -24.861 15.974 1.00 23.72 78 ALA A C 1
ATOM 552 O O . ALA A 1 96 ? -5.068 -24.792 15.012 1.00 25.49 78 ALA A O 1
ATOM 554 N N . VAL A 1 97 ? -7.136 -24.512 15.937 1.00 23.23 79 VAL A N 1
ATOM 555 C CA . VAL A 1 97 ? -7.824 -23.782 14.837 1.00 26.82 79 VAL A CA 1
ATOM 556 C C . VAL A 1 97 ? -7.872 -22.284 15.179 1.00 23.52 79 VAL A C 1
ATOM 557 O O . VAL A 1 97 ? -7.827 -21.470 14.262 1.00 23.40 79 VAL A O 1
ATOM 561 N N . CYS A 1 98 ? -8.008 -21.941 16.459 1.00 21.32 80 CYS A N 1
ATOM 562 C CA . CYS A 1 98 ? -8.056 -20.535 16.939 1.00 19.27 80 CYS A CA 1
ATOM 563 C C . CYS A 1 98 ? -7.021 -20.354 18.047 1.00 17.96 80 CYS A C 1
ATOM 564 O O . CYS A 1 98 ? -6.810 -21.298 18.820 1.00 17.07 80 CYS A O 1
ATOM 567 N N . LEU A 1 99 ? -6.479 -19.152 18.133 1.00 17.81 81 LEU A N 1
ATOM 568 C CA . LEU A 1 99 ? -5.440 -18.766 19.109 1.00 16.36 81 LEU A CA 1
ATOM 569 C C . LEU A 1 99 ? -5.751 -17.375 19.646 1.00 16.41 81 LEU A C 1
ATOM 570 O O . LEU A 1 99 ? -6.242 -16.517 18.890 1.00 15.62 81 LEU A O 1
ATOM 575 N N . GLU A 1 100 ? -5.399 -17.126 20.897 1.00 15.60 82 GLU A N 1
ATOM 576 C CA . GLU A 1 100 ? -5.506 -15.790 21.506 1.00 16.78 82 GLU A CA 1
ATOM 577 C C . GLU A 1 100 ? -4.614 -15.764 22.730 1.00 17.00 82 GLU A C 1
ATOM 578 O O . GLU A 1 100 ? -4.699 -16.698 23.538 1.00 16.34 82 GLU A O 1
ATOM 584 N N . PHE A 1 101 ? -3.797 -14.733 22.872 1.00 17.08 83 PHE A N 1
ATOM 585 C CA . PHE A 1 101 ? -3.053 -14.538 24.122 1.00 15.80 83 PHE A CA 1
ATOM 586 C C . PHE A 1 101 ? -3.945 -13.827 25.127 1.00 15.21 83 PHE A C 1
ATOM 587 O O . PHE A 1 101 ? -4.784 -12.995 24.744 1.00 16.53 83 PHE A O 1
ATOM 595 N N . SER A 1 102 ? -3.700 -14.095 26.396 1.00 15.18 84 SER A N 1
ATOM 596 C CA . SER A 1 102 ? -4.225 -13.272 27.502 1.00 15.71 84 SER A CA 1
ATOM 597 C C . SER A 1 102 ? -3.581 -11.885 27.405 1.00 16.26 84 SER A C 1
ATOM 598 O O . SER A 1 102 ? -2.479 -11.726 26.845 1.00 15.26 84 SER A O 1
ATOM 601 N N . PRO A 1 103 ? -4.248 -10.845 27.923 1.00 17.07 85 PRO A N 1
ATOM 602 C CA . PRO A 1 103 ? -3.837 -9.465 27.643 1.00 17.87 85 PRO A CA 1
ATOM 603 C C . PRO A 1 103 ? -2.443 -9.074 28.166 1.00 18.99 85 PRO A C 1
ATOM 604 O O . PRO A 1 103 ? -1.873 -8.160 27.608 1.00 19.74 85 PRO A O 1
ATOM 608 N N . LYS A 1 104 ? -1.941 -9.746 29.205 1.00 19.25 86 LYS A N 1
ATOM 609 C CA . LYS A 1 104 ? -0.575 -9.471 29.727 1.00 21.52 86 LYS A CA 1
ATOM 610 C C . LYS A 1 104 ? 0.380 -10.609 29.345 1.00 19.96 86 LYS A C 1
ATOM 611 O O . LYS A 1 104 ? 1.407 -10.733 30.025 1.00 20.49 86 LYS A O 1
ATOM 617 N N . ASN A 1 105 ? 0.035 -11.426 28.340 1.00 18.28 87 ASN A N 1
ATOM 618 C CA . ASN A 1 105 ? 0.953 -12.382 27.667 1.00 19.80 87 ASN A CA 1
ATOM 619 C C . ASN A 1 105 ? 1.193 -13.630 28.526 1.00 18.61 87 ASN A C 1
ATOM 620 O O . ASN A 1 105 ? 2.032 -14.426 28.139 1.00 20.04 87 ASN A O 1
ATOM 625 N N . THR A 1 106 ? 0.489 -13.799 29.631 1.00 18.06 88 THR A N 1
ATOM 626 C CA . THR A 1 106 ? 0.713 -14.937 30.557 1.00 19.49 88 THR A CA 1
ATOM 627 C C . THR A 1 106 ? 0.328 -16.255 29.863 1.00 19.31 88 THR A C 1
ATOM 628 O O . THR A 1 106 ? 1.027 -17.289 30.026 1.00 17.64 88 THR A O 1
ATOM 632 N N . VAL A 1 107 ? -0.782 -16.226 29.125 1.00 16.90 89 VAL A N 1
ATOM 633 C CA . VAL A 1 107 ? -1.446 -17.447 28.635 1.00 18.50 89 VAL A CA 1
ATOM 634 C C . VAL A 1 107 ? -1.634 -17.371 27.119 1.00 17.35 89 VAL A C 1
ATOM 635 O O . VAL A 1 107 ? -2.013 -16.294 26.620 1.00 16.06 89 VAL A O 1
ATOM 639 N N . LEU A 1 108 ? -1.425 -18.490 26.434 1.00 16.47 90 LEU A N 1
ATOM 640 C CA . LEU A 1 108 ? -1.929 -18.676 25.049 1.00 16.44 90 LEU A CA 1
ATOM 641 C C . LEU A 1 108 ? -3.145 -19.582 25.164 1.00 17.29 90 LEU A C 1
ATOM 642 O O . LEU A 1 108 ? -2.987 -20.757 25.589 1.00 17.70 90 LEU A O 1
ATOM 647 N N . ALA A 1 109 ? -4.313 -19.045 24.841 1.00 16.30 91 ALA A N 1
ATOM 648 C CA . ALA A 1 109 ? -5.546 -19.844 24.741 1.00 16.76 91 ALA A CA 1
ATOM 649 C C . ALA A 1 109 ? -5.616 -20.448 23.330 1.00 16.34 91 ALA A C 1
ATOM 650 O O . ALA A 1 109 ? -5.249 -19.784 22.350 1.00 16.16 91 ALA A O 1
ATOM 652 N N . THR A 1 110 ? -6.033 -21.706 23.239 1.00 16.83 92 THR A N 1
ATOM 653 C CA . THR A 1 110 ? -6.118 -22.443 21.965 1.00 16.91 92 THR A CA 1
ATOM 654 C C . THR A 1 110 ? -7.462 -23.144 21.915 1.00 17.60 92 THR A C 1
ATOM 655 O O . THR A 1 110 ? -7.947 -23.641 22.954 1.00 16.95 92 THR A O 1
ATOM 659 N N . TRP A 1 111 ? -8.008 -23.233 20.721 1.00 18.67 93 TRP A N 1
ATOM 660 C CA . TRP A 1 111 ? -9.296 -23.925 20.511 1.00 18.47 93 TRP A CA 1
ATOM 661 C C . TRP A 1 111 ? -9.193 -24.794 19.264 1.00 19.39 93 TRP A C 1
ATOM 662 O O . TRP A 1 111 ? -8.566 -24.380 18.260 1.00 19.09 93 TRP A O 1
ATOM 673 N N . GLN A 1 112 ? -9.810 -25.959 19.355 1.00 21.50 94 GLN A N 1
ATOM 674 C CA . GLN A 1 112 ? -9.991 -26.879 18.220 1.00 22.76 94 GLN A CA 1
ATOM 675 C C . GLN A 1 112 ? -11.394 -27.432 18.389 1.00 23.56 94 GLN A C 1
ATOM 676 O O . GLN A 1 112 ? -11.942 -27.382 19.484 1.00 21.54 94 GLN A O 1
ATOM 682 N N . PRO A 1 113 ? -12.006 -27.972 17.323 1.00 26.60 95 PRO A N 1
ATOM 683 C CA . PRO A 1 113 ? -13.345 -28.541 17.449 1.00 27.46 95 PRO A CA 1
ATOM 684 C C . PRO A 1 113 ? -13.332 -29.667 18.484 1.00 26.94 95 PRO A C 1
ATOM 685 O O . PRO A 1 113 ? -12.344 -30.380 18.579 1.00 25.31 95 PRO A O 1
ATOM 689 N N . TYR A 1 114 ? -14.410 -29.768 19.251 1.00 27.67 96 TYR A N 1
ATOM 690 C CA . TYR A 1 114 ? -14.643 -30.867 20.216 1.00 35.17 96 TYR A CA 1
ATOM 691 C C . TYR A 1 114 ? -14.971 -32.142 19.425 1.00 37.85 96 TYR A C 1
ATOM 692 O O . TYR A 1 114 ? -15.816 -32.061 18.535 1.00 36.48 96 TYR A O 1
ATOM 701 N N . THR A 1 115 ? -14.294 -33.255 19.708 1.00 41.81 97 THR A N 1
ATOM 702 C CA . THR A 1 115 ? -14.504 -34.560 19.011 1.00 48.95 97 THR A CA 1
ATOM 703 C C . THR A 1 115 ? -14.522 -35.697 20.047 1.00 51.45 97 THR A C 1
ATOM 704 O O . THR A 1 115 ? -14.269 -35.408 21.230 1.00 55.47 97 THR A O 1
ATOM 708 N N . THR A 1 116 ? -14.854 -36.928 19.629 1.00 57.34 98 THR A N 1
ATOM 709 C CA . THR A 1 116 ? -14.893 -38.150 20.493 1.00 57.10 98 THR A CA 1
ATOM 710 C C . THR A 1 116 ? -15.046 -39.404 19.626 1.00 53.55 98 THR A C 1
ATOM 711 O O . THR A 1 116 ? -15.219 -39.226 18.405 1.00 49.42 98 THR A O 1
ATOM 713 N N . GLY A 1 123 ? -14.071 -37.526 24.546 1.00 64.17 105 GLY A N 1
ATOM 714 C CA . GLY A 1 123 ? -13.536 -36.289 23.940 1.00 60.08 105 GLY A CA 1
ATOM 715 C C . GLY A 1 123 ? -12.647 -35.498 24.889 1.00 54.66 105 GLY A C 1
ATOM 716 O O . GLY A 1 123 ? -13.126 -35.146 25.979 1.00 58.31 105 GLY A O 1
ATOM 717 N N . ILE A 1 124 ? -11.402 -35.217 24.477 1.00 51.24 106 ILE A N 1
ATOM 718 C CA . ILE A 1 124 ? -10.430 -34.326 25.185 1.00 46.97 106 ILE A CA 1
ATOM 719 C C . ILE A 1 124 ? -11.059 -32.934 25.299 1.00 39.75 106 ILE A C 1
ATOM 720 O O . ILE A 1 124 ? -11.695 -32.474 24.349 1.00 34.48 106 ILE A O 1
ATOM 724 N N . PRO A 1 125 ? -10.958 -32.245 26.467 1.00 33.86 107 PRO A N 1
ATOM 725 C CA . PRO A 1 125 ? -11.247 -30.813 26.548 1.00 30.72 107 PRO A CA 1
ATOM 726 C C . PRO A 1 125 ? -10.481 -30.091 25.432 1.00 26.76 107 PRO A C 1
ATOM 727 O O . PRO A 1 125 ? -9.294 -30.338 25.253 1.00 26.53 107 PRO A O 1
ATOM 731 N N . ASN A 1 126 ? -11.200 -29.268 24.675 1.00 24.18 108 ASN A N 1
ATOM 732 C CA . ASN A 1 126 ? -10.761 -28.746 23.363 1.00 22.65 108 ASN A CA 1
ATOM 733 C C . ASN A 1 126 ? -10.325 -27.282 23.498 1.00 22.40 108 ASN A C 1
ATOM 734 O O . ASN A 1 126 ? -9.746 -26.756 22.540 1.00 20.51 108 ASN A O 1
ATOM 739 N N . LEU A 1 127 ? -10.646 -26.641 24.616 1.00 22.42 109 LEU A N 1
ATOM 740 C CA . LEU A 1 127 ? -10.141 -25.289 24.935 1.00 22.01 109 LEU A CA 1
ATOM 741 C C . LEU A 1 127 ? -8.971 -25.471 25.895 1.00 20.08 109 LEU A C 1
ATOM 742 O O . LEU A 1 127 ? -9.197 -25.920 27.019 1.00 19.46 109 LEU A O 1
ATOM 747 N N . GLN A 1 128 ? -7.765 -25.205 25.417 1.00 18.90 110 GLN A N 1
ATOM 748 C CA . GLN A 1 128 ? -6.517 -25.454 26.182 1.00 19.78 110 GLN A CA 1
ATOM 749 C C . GLN A 1 128 ? -5.789 -24.129 26.397 1.00 19.18 110 GLN A C 1
ATOM 750 O O . GLN A 1 128 ? -5.531 -23.435 25.426 1.00 20.86 110 GLN A O 1
ATOM 756 N N . LEU A 1 129 ? -5.490 -23.811 27.657 1.00 18.81 111 LEU A N 1
ATOM 757 C CA . LEU A 1 129 ? -4.738 -22.609 28.069 1.00 18.99 111 LEU A CA 1
ATOM 758 C C . LEU A 1 129 ? -3.325 -23.057 28.429 1.00 18.32 111 LEU A C 1
ATOM 759 O O . LEU A 1 129 ? -3.185 -23.901 29.336 1.00 20.20 111 LEU A O 1
ATOM 764 N N . TYR A 1 130 ? -2.336 -22.537 27.722 1.00 17.77 112 TYR A N 1
ATOM 765 C CA . TYR A 1 130 ? -0.908 -22.852 27.912 1.00 17.97 112 TYR A CA 1
ATOM 766 C C . TYR A 1 130 ? -0.232 -21.656 28.576 1.00 20.77 112 TYR A C 1
ATOM 767 O O . TYR A 1 130 ? -0.470 -20.468 28.192 1.00 18.79 112 TYR A O 1
ATOM 776 N N . ASP A 1 131 ? 0.568 -21.973 29.588 1.00 19.53 113 ASP A N 1
ATOM 777 C CA . ASP A 1 131 ? 1.498 -21.032 30.233 1.00 20.55 113 ASP A CA 1
ATOM 778 C C . ASP A 1 131 ? 2.574 -20.666 29.209 1.00 20.31 113 ASP A C 1
ATOM 779 O O . ASP A 1 131 ? 3.344 -21.550 28.758 1.00 22.16 113 ASP A O 1
ATOM 784 N N . VAL A 1 132 ? 2.641 -19.395 28.837 1.00 17.93 114 VAL A N 1
ATOM 785 C CA . VAL A 1 132 ? 3.613 -18.937 27.809 1.00 18.76 114 VAL A CA 1
ATOM 786 C C . VAL A 1 132 ? 5.037 -19.106 28.348 1.00 19.08 114 VAL A C 1
ATOM 787 O O . VAL A 1 132 ? 5.902 -19.454 27.568 1.00 19.72 114 VAL A O 1
ATOM 791 N N . LYS A 1 133 ? 5.280 -18.817 29.616 1.00 20.07 115 LYS A N 1
ATOM 792 C CA . LYS A 1 133 ? 6.672 -18.900 30.159 1.00 22.46 115 LYS A CA 1
ATOM 793 C C . LYS A 1 133 ? 7.191 -20.347 30.058 1.00 24.70 115 LYS A C 1
ATOM 794 O O . LYS A 1 133 ? 8.343 -20.539 29.651 1.00 24.99 115 LYS A O 1
ATOM 797 N N . THR A 1 134 ? 6.390 -21.340 30.446 1.00 22.78 116 THR A N 1
ATOM 798 C CA . THR A 1 134 ? 6.875 -22.736 30.663 1.00 23.45 116 THR A CA 1
ATOM 799 C C . THR A 1 134 ? 6.375 -23.689 29.577 1.00 25.15 116 THR A C 1
ATOM 800 O O . THR A 1 134 ? 6.899 -24.811 29.520 1.00 24.84 116 THR A O 1
ATOM 804 N N . GLY A 1 135 ? 5.342 -23.304 28.806 1.00 23.28 117 GLY A N 1
ATOM 805 C CA . GLY A 1 135 ? 4.770 -24.163 27.761 1.00 22.44 117 GLY A CA 1
ATOM 806 C C . GLY A 1 135 ? 3.943 -25.301 28.328 1.00 23.12 117 GLY A C 1
ATOM 807 O O . GLY A 1 135 ? 3.563 -26.165 27.549 1.00 23.50 117 GLY A O 1
ATOM 808 N N . THR A 1 136 ? 3.593 -25.237 29.612 1.00 20.32 118 THR A N 1
ATOM 809 C CA . THR A 1 136 ? 2.765 -26.227 30.332 1.00 19.85 118 THR A CA 1
ATOM 810 C C . THR A 1 136 ? 1.302 -25.830 30.152 1.00 20.21 118 THR A C 1
ATOM 811 O O . THR A 1 136 ? 1.002 -24.671 29.720 1.00 20.32 118 THR A O 1
ATOM 815 N N . CYS A 1 137 ? 0.417 -26.763 30.424 1.00 20.15 119 CYS A N 1
ATOM 816 C CA . CYS A 1 137 ? -1.036 -26.535 30.268 1.00 21.59 119 CYS A CA 1
ATOM 817 C C . CYS A 1 137 ? -1.575 -26.058 31.612 1.00 22.11 119 CYS A C 1
ATOM 818 O O . CYS A 1 137 ? -1.518 -26.796 32.597 1.00 22.15 119 CYS A O 1
ATOM 821 N N . LEU A 1 138 ? -2.045 -24.818 31.652 1.00 21.83 120 LEU A N 1
ATOM 822 C CA . LEU A 1 138 ? -2.624 -24.197 32.868 1.00 21.88 120 LEU A CA 1
ATOM 823 C C . LEU A 1 138 ? -3.980 -24.810 33.177 1.00 22.14 120 LEU A C 1
ATOM 824 O O . LEU A 1 138 ? -4.260 -25.061 34.351 1.00 22.38 120 LEU A O 1
ATOM 829 N N . LYS A 1 139 ? -4.796 -25.038 32.153 1.00 22.48 121 LYS A N 1
ATOM 830 C CA . LYS A 1 139 ? -6.179 -25.522 32.330 1.00 23.19 121 LYS A CA 1
ATOM 831 C C . LYS A 1 139 ? -6.739 -25.894 30.967 1.00 21.58 121 LYS A C 1
ATOM 832 O O . LYS A 1 139 ? -6.412 -25.220 29.991 1.00 20.36 121 LYS A O 1
ATOM 838 N N . SER A 1 140 ? -7.587 -26.917 30.903 1.00 22.55 122 SER A N 1
ATOM 839 C CA . SER A 1 140 ? -8.352 -27.220 29.679 1.00 22.60 122 SER A CA 1
ATOM 840 C C . SER A 1 140 ? -9.836 -27.201 30.028 1.00 22.95 122 SER A C 1
ATOM 841 O O . SER A 1 140 ? -10.185 -27.423 31.175 1.00 23.66 122 SER A O 1
ATOM 844 N N . PHE A 1 141 ? -10.664 -26.880 29.053 1.00 22.59 123 PHE A N 1
ATOM 845 C CA . PHE A 1 141 ? -12.128 -26.826 29.213 1.00 24.20 123 PHE A CA 1
ATOM 846 C C . PHE A 1 141 ? -12.779 -27.399 27.971 1.00 24.51 123 PHE A C 1
ATOM 847 O O . PHE A 1 141 ? -12.195 -27.353 26.872 1.00 24.52 123 PHE A O 1
ATOM 855 N N . ILE A 1 142 ? -14.004 -27.878 28.149 1.00 27.36 124 ILE A N 1
ATOM 856 C CA . ILE A 1 142 ? -14.918 -28.177 27.019 1.00 27.07 124 ILE A CA 1
ATOM 857 C C . ILE A 1 142 ? -15.516 -26.856 26.561 1.00 26.06 124 ILE A C 1
ATOM 858 O O . ILE A 1 142 ? -16.134 -26.161 27.403 1.00 25.90 124 ILE A O 1
ATOM 863 N N . GLN A 1 143 ? -15.330 -26.531 25.287 1.00 24.27 125 GLN A N 1
ATOM 864 C CA . GLN A 1 143 ? -15.901 -25.324 24.641 1.00 25.57 125 GLN A CA 1
ATOM 865 C C . GLN A 1 143 ? -16.422 -25.761 23.277 1.00 25.59 125 GLN A C 1
ATOM 866 O O . GLN A 1 143 ? -15.670 -25.700 22.315 1.00 24.18 125 GLN A O 1
ATOM 872 N N . LYS A 1 144 ? -17.661 -26.258 23.227 1.00 30.09 126 LYS A N 1
ATOM 873 C CA . LYS A 1 144 ? -18.220 -26.869 21.994 1.00 31.07 126 LYS A CA 1
ATOM 874 C C . LYS A 1 144 ? -18.327 -25.805 20.894 1.00 29.07 126 LYS A C 1
ATOM 875 O O . LYS A 1 144 ? -17.879 -26.085 19.768 1.00 28.53 126 LYS A O 1
ATOM 879 N N . LYS A 1 145 ? -18.841 -24.618 21.200 1.00 29.93 127 LYS A N 1
ATOM 880 C CA . LYS A 1 145 ? -19.077 -23.567 20.174 1.00 30.42 127 LYS A CA 1
ATOM 881 C C . LYS A 1 145 ? -17.792 -22.767 19.938 1.00 30.48 127 LYS A C 1
ATOM 882 O O . LYS A 1 145 ? -17.166 -22.339 20.912 1.00 29.55 127 LYS A O 1
ATOM 886 N N . MET A 1 146 ? -17.435 -22.540 18.674 1.00 29.90 128 MET A N 1
ATOM 887 C CA . MET A 1 146 ? -16.313 -21.647 18.301 1.00 29.13 128 MET A CA 1
ATOM 888 C C . MET A 1 146 ? -16.687 -20.195 18.619 1.00 30.16 128 MET A C 1
ATOM 889 O O . MET A 1 146 ? -15.780 -19.398 18.954 1.00 27.27 128 MET A O 1
ATOM 894 N N . GLN A 1 147 ? -17.975 -19.843 18.525 1.00 30.18 129 GLN A N 1
ATOM 895 C CA . GLN A 1 147 ? -18.412 -18.463 18.830 1.00 29.90 129 GLN A CA 1
ATOM 896 C C . GLN A 1 147 ? -18.070 -18.144 20.289 1.00 25.42 129 GLN A C 1
ATOM 897 O O . GLN A 1 147 ? -18.482 -18.901 21.193 1.00 24.12 129 GLN A O 1
ATOM 903 N N . ASN A 1 148 ? -17.311 -17.066 20.486 1.00 25.44 130 ASN A N 1
ATOM 904 C CA . ASN A 1 148 ? -16.910 -16.549 21.818 1.00 23.54 130 ASN A CA 1
ATOM 905 C C . ASN A 1 148 ? -16.183 -17.670 22.571 1.00 21.91 130 ASN A C 1
ATOM 906 O O . ASN A 1 148 ? -16.400 -17.813 23.780 1.00 21.42 130 ASN A O 1
ATOM 911 N N . TRP A 1 149 ? -15.354 -18.441 21.868 1.00 20.74 131 TRP A N 1
ATOM 912 C CA . TRP A 1 149 ? -14.653 -19.619 22.436 1.00 20.08 131 TRP A CA 1
ATOM 913 C C . TRP A 1 149 ? -13.717 -19.183 23.565 1.00 20.00 131 TRP A C 1
ATOM 914 O O . TRP A 1 149 ? -13.519 -19.961 24.493 1.00 19.52 131 TRP A O 1
ATOM 925 N N . CYS A 1 150 ? -13.096 -18.016 23.434 1.00 19.69 132 CYS A N 1
ATOM 926 C CA . CYS A 1 150 ? -11.954 -17.648 24.307 1.00 18.78 132 CYS A CA 1
ATOM 927 C C . CYS A 1 150 ? -12.478 -17.083 25.620 1.00 19.35 132 CYS A C 1
ATOM 928 O O . CYS A 1 150 ? -13.332 -16.196 25.603 1.00 19.87 132 CYS A O 1
ATOM 931 N N . PRO A 1 151 ? -11.928 -17.506 26.783 1.00 18.37 133 PRO A N 1
ATOM 932 C CA . PRO A 1 151 ? -12.186 -16.834 28.051 1.00 18.26 133 PRO A CA 1
ATOM 933 C C . PRO A 1 151 ? -11.875 -15.344 27.933 1.00 18.61 133 PRO A C 1
ATOM 934 O O . PRO A 1 151 ? -11.038 -14.966 27.119 1.00 18.90 133 PRO A O 1
ATOM 938 N N . SER A 1 152 ? -12.596 -14.547 28.709 1.00 17.82 134 SER A N 1
ATOM 939 C CA . SER A 1 152 ? -12.485 -13.073 28.709 1.00 18.19 134 SER A CA 1
ATOM 940 C C . SER A 1 152 ? -11.648 -12.647 29.910 1.00 17.97 134 SER A C 1
ATOM 941 O O . SER A 1 152 ? -12.131 -12.666 31.050 1.00 17.55 134 SER A O 1
ATOM 944 N N . TRP A 1 153 ? -10.409 -12.268 29.659 1.00 18.16 135 TRP A N 1
ATOM 945 C CA . TRP A 1 153 ? -9.580 -11.661 30.716 1.00 16.59 135 TRP A CA 1
ATOM 946 C C . TRP A 1 153 ? -9.911 -10.181 30.870 1.00 16.84 135 TRP A C 1
ATOM 947 O O . TRP A 1 153 ? -10.030 -9.459 29.867 1.00 18.11 135 TRP A O 1
ATOM 958 N N . SER A 1 154 ? -9.857 -9.711 32.107 1.00 18.17 136 SER A N 1
ATOM 959 C CA . SER A 1 154 ? -9.669 -8.282 32.422 1.00 18.27 136 SER A CA 1
ATOM 960 C C . SER A 1 154 ? -8.297 -7.834 31.894 1.00 20.07 136 SER A C 1
ATOM 961 O O . SER A 1 154 ? -7.386 -8.672 31.808 1.00 18.26 136 SER A O 1
ATOM 964 N N . GLU A 1 155 ? -8.169 -6.561 31.549 1.00 18.96 137 GLU A N 1
ATOM 965 C CA . GLU A 1 155 ? -6.933 -5.978 30.988 1.00 22.05 137 GLU A CA 1
ATOM 966 C C . GLU A 1 155 ? -5.734 -6.307 31.885 1.00 20.36 137 GLU A C 1
ATOM 967 O O . GLU A 1 155 ? -4.638 -6.509 31.356 1.00 20.30 137 GLU A O 1
ATOM 973 N N . ASP A 1 156 ? -5.927 -6.362 33.203 1.00 19.44 138 ASP A N 1
ATOM 974 C CA . ASP A 1 156 ? -4.825 -6.623 34.160 1.00 19.67 138 ASP A CA 1
ATOM 975 C C . ASP A 1 156 ? -4.685 -8.123 34.459 1.00 19.50 138 ASP A C 1
ATOM 976 O O . ASP A 1 156 ? -3.817 -8.473 35.284 1.00 18.30 138 ASP A O 1
ATOM 981 N N . GLU A 1 157 ? -5.546 -8.969 33.882 1.00 18.43 139 GLU A N 1
ATOM 982 C CA . GLU A 1 157 ? -5.567 -10.455 34.012 1.00 19.13 139 GLU A CA 1
ATOM 983 C C . GLU A 1 157 ? -5.915 -10.892 35.438 1.00 20.06 139 GLU A C 1
ATOM 984 O O . GLU A 1 157 ? -5.851 -12.092 35.702 1.00 22.08 139 GLU A O 1
ATOM 990 N N . THR A 1 158 ? -6.372 -9.987 36.306 1.00 19.37 140 THR A N 1
ATOM 991 C CA . THR A 1 158 ? -6.760 -10.366 37.684 1.00 19.81 140 THR A CA 1
ATOM 992 C C . THR A 1 158 ? -8.077 -11.114 37.615 1.00 18.72 140 THR A C 1
ATOM 993 O O . THR A 1 158 ? -8.393 -11.848 38.562 1.00 18.51 140 THR A O 1
ATOM 997 N N . LEU A 1 159 ? -8.818 -10.913 36.535 1.00 17.56 141 LEU A N 1
ATOM 998 C CA . LEU A 1 159 ? -10.144 -11.538 36.362 1.00 19.31 141 LEU A CA 1
ATOM 999 C C . LEU A 1 159 ? -10.183 -12.227 35.006 1.00 18.89 141 LEU A C 1
ATOM 1000 O O . LEU A 1 159 ? -9.666 -11.673 34.030 1.00 19.47 141 LEU A O 1
ATOM 1005 N N . CYS A 1 160 ? -10.793 -13.406 34.968 1.00 19.73 142 CYS A N 1
ATOM 1006 C CA . CYS A 1 160 ? -11.020 -14.193 33.741 1.00 20.35 142 CYS A CA 1
ATOM 1007 C C . CYS A 1 160 ? -12.407 -14.802 33.851 1.00 20.96 142 CYS A C 1
ATOM 1008 O O . CYS A 1 160 ? -12.727 -15.372 34.900 1.00 23.48 142 CYS A O 1
ATOM 1011 N N . ALA A 1 161 ? -13.219 -14.634 32.829 1.00 20.01 143 ALA A N 1
ATOM 1012 C CA . ALA A 1 161 ? -14.626 -15.069 32.887 1.00 17.64 143 ALA A CA 1
ATOM 1013 C C . ALA A 1 161 ? -14.919 -15.966 31.693 1.00 17.87 143 ALA A C 1
ATOM 1014 O O . ALA A 1 161 ? -14.358 -15.750 30.594 1.00 16.62 143 ALA A O 1
ATOM 1016 N N . ARG A 1 162 ? -15.801 -16.931 31.900 1.00 18.74 144 ARG A N 1
ATOM 1017 C CA . ARG A 1 162 ? -16.320 -17.780 30.812 1.00 19.14 144 ARG A CA 1
ATOM 1018 C C . ARG A 1 162 ? -17.835 -17.801 30.951 1.00 19.33 144 ARG A C 1
ATOM 1019 O O . ARG A 1 162 ? -18.319 -17.761 32.087 1.00 19.07 144 ARG A O 1
ATOM 1027 N N . ASN A 1 163 ? -18.515 -17.859 29.823 1.00 20.23 145 ASN A N 1
ATOM 1028 C CA . ASN A 1 163 ? -19.977 -18.101 29.796 1.00 22.21 145 ASN A CA 1
ATOM 1029 C C . ASN A 1 163 ? -20.144 -19.626 29.783 1.00 23.87 145 ASN A C 1
ATOM 1030 O O . ASN A 1 163 ? -19.854 -20.220 28.758 1.00 25.06 145 ASN A O 1
ATOM 1035 N N . VAL A 1 164 ? -20.553 -20.225 30.900 1.00 22.95 146 VAL A N 1
ATOM 1036 C CA . VAL A 1 164 ? -20.668 -21.700 31.088 1.00 24.82 146 VAL A CA 1
ATOM 1037 C C . VAL A 1 164 ? -22.111 -21.983 31.497 1.00 24.12 146 VAL A C 1
ATOM 1038 O O . VAL A 1 164 ? -22.501 -21.433 32.497 1.00 24.12 146 VAL A O 1
ATOM 1042 N N . ASN A 1 165 ? -22.847 -22.796 30.745 1.00 27.99 147 ASN A N 1
ATOM 1043 C CA . ASN A 1 165 ? -24.254 -23.148 31.091 1.00 30.77 147 ASN A CA 1
ATOM 1044 C C . ASN A 1 165 ? -25.065 -21.868 31.357 1.00 28.13 147 ASN A C 1
ATOM 1045 O O . ASN A 1 165 ? -25.753 -21.801 32.396 1.00 30.86 147 ASN A O 1
ATOM 1050 N N . ASN A 1 166 ? -24.908 -20.848 30.510 1.00 27.19 148 ASN A N 1
ATOM 1051 C CA . ASN A 1 166 ? -25.693 -19.585 30.543 1.00 26.91 148 ASN A CA 1
ATOM 1052 C C . ASN A 1 166 ? -25.508 -18.846 31.870 1.00 25.46 148 ASN A C 1
ATOM 1053 O O . ASN A 1 166 ? -26.361 -18.039 32.236 1.00 24.15 148 ASN A O 1
ATOM 1058 N N . GLU A 1 167 ? -24.369 -19.058 32.523 1.00 24.35 149 GLU A N 1
ATOM 1059 C CA . GLU A 1 167 ? -23.913 -18.314 33.705 1.00 24.96 149 GLU A CA 1
ATOM 1060 C C . GLU A 1 167 ? -22.547 -17.733 33.359 1.00 22.24 149 GLU A C 1
ATOM 1061 O O . GLU A 1 167 ? -21.942 -18.187 32.383 1.00 23.21 149 GLU A O 1
ATOM 1067 N N . VAL A 1 168 ? -22.108 -16.749 34.103 1.00 20.25 150 VAL A N 1
ATOM 1068 C CA . VAL A 1 168 ? -20.710 -16.279 33.963 1.00 19.93 150 VAL A CA 1
ATOM 1069 C C . VAL A 1 168 ? -19.924 -16.821 35.146 1.00 19.16 150 VAL A C 1
ATOM 1070 O O . VAL A 1 168 ? -20.252 -16.472 36.309 1.00 20.22 150 VAL A O 1
ATOM 1074 N N . HIS A 1 169 ? -18.873 -17.573 34.840 1.00 19.94 151 HIS A N 1
ATOM 1075 C CA . HIS A 1 169 ? -17.926 -18.082 35.855 1.00 20.98 151 HIS A CA 1
ATOM 1076 C C . HIS A 1 169 ? -16.704 -17.174 35.806 1.00 19.65 151 HIS A C 1
ATOM 1077 O O . HIS A 1 169 ? -16.168 -16.957 34.717 1.00 19.70 151 HIS A O 1
ATOM 1084 N N . PHE A 1 170 ? -16.310 -16.685 36.967 1.00 19.26 152 PHE A N 1
ATOM 1085 C CA . PHE A 1 170 ? -15.146 -15.798 37.126 1.00 20.01 152 PHE A CA 1
ATOM 1086 C C . PHE A 1 170 ? -14.034 -16.567 37.813 1.00 19.30 152 PHE A C 1
ATOM 1087 O O . PHE A 1 170 ? -14.291 -17.165 38.867 1.00 21.29 152 PHE A O 1
ATOM 1095 N N . PHE A 1 171 ? -12.828 -16.435 37.272 1.00 19.33 153 PHE A N 1
ATOM 1096 C CA . PHE A 1 171 ? -11.564 -16.905 37.878 1.00 20.58 153 PHE A CA 1
ATOM 1097 C C . PHE A 1 171 ? -10.729 -15.686 38.227 1.00 22.11 153 PHE A C 1
ATOM 1098 O O . PHE A 1 171 ? -10.775 -14.682 37.486 1.00 22.87 153 PHE A O 1
ATOM 1106 N N . GLU A 1 172 ? -10.031 -15.750 39.358 1.00 22.38 154 GLU A N 1
ATOM 1107 C CA . GLU A 1 172 ? -9.156 -14.645 39.807 1.00 22.25 154 GLU A CA 1
ATOM 1108 C C . GLU A 1 172 ? -7.706 -15.084 39.630 1.00 21.50 154 GLU A C 1
ATOM 1109 O O . GLU A 1 172 ? -7.391 -16.272 39.864 1.00 22.27 154 GLU A O 1
ATOM 1115 N N . ASN A 1 173 ? -6.877 -14.154 39.173 1.00 21.81 155 ASN A N 1
ATOM 1116 C CA . ASN A 1 173 ? -5.396 -14.258 39.191 1.00 24.23 155 ASN A CA 1
ATOM 1117 C C . ASN A 1 173 ? -4.936 -15.503 38.438 1.00 24.26 155 ASN A C 1
ATOM 1118 O O . ASN A 1 173 ? -3.923 -16.077 38.846 1.00 24.00 155 ASN A O 1
ATOM 1123 N N . ASN A 1 174 ? -5.623 -15.883 37.358 1.00 20.75 156 ASN A N 1
ATOM 1124 C CA . ASN A 1 174 ? -5.245 -17.032 36.495 1.00 22.06 156 ASN A CA 1
ATOM 1125 C C . ASN A 1 174 ? -5.210 -18.310 37.328 1.00 23.68 156 ASN A C 1
ATOM 1126 O O . ASN A 1 174 ? -4.493 -19.247 36.930 1.00 24.72 156 ASN A O 1
ATOM 1131 N N . ASN A 1 175 ? -5.986 -18.355 38.400 1.00 24.44 157 ASN A N 1
ATOM 1132 C CA . ASN A 1 175 ? -6.265 -19.601 39.149 1.00 26.05 157 ASN A CA 1
ATOM 1133 C C . ASN A 1 175 ? -7.547 -20.212 38.579 1.00 25.41 157 ASN A C 1
ATOM 1134 O O . ASN A 1 175 ? -8.644 -19.764 38.941 1.00 25.67 157 ASN A O 1
ATOM 1139 N N . PHE A 1 176 ? -7.411 -21.199 37.701 1.00 27.02 158 PHE A N 1
ATOM 1140 C CA . PHE A 1 176 ? -8.555 -21.821 36.987 1.00 28.25 158 PHE A CA 1
ATOM 1141 C C . PHE A 1 176 ? -9.010 -23.106 37.680 1.00 30.68 158 PHE A C 1
ATOM 1142 O O . PHE A 1 176 ? -9.902 -23.762 37.139 1.00 34.39 158 PHE A O 1
ATOM 1150 N N . ASN A 1 177 ? -8.477 -23.408 38.858 1.00 35.18 159 ASN A N 1
ATOM 1151 C CA . ASN A 1 177 ? -8.832 -24.643 39.604 1.00 37.93 159 ASN A CA 1
ATOM 1152 C C . ASN A 1 177 ? -10.015 -24.360 40.530 1.00 37.69 159 ASN A C 1
ATOM 1153 O O . ASN A 1 177 ? -10.693 -25.317 40.908 1.00 37.08 159 ASN A O 1
ATOM 1158 N N . THR A 1 178 ? -10.283 -23.094 40.844 1.00 33.31 160 THR A N 1
ATOM 1159 C CA . THR A 1 178 ? -11.419 -22.712 41.717 1.00 35.42 160 THR A CA 1
ATOM 1160 C C . THR A 1 178 ? -12.195 -21.571 41.056 1.00 31.39 160 THR A C 1
ATOM 1161 O O . THR A 1 178 ? -11.566 -20.573 40.681 1.00 29.26 160 THR A O 1
ATOM 1165 N N . ILE A 1 179 ? -13.514 -21.724 40.923 1.00 30.35 161 ILE A N 1
ATOM 1166 C CA . ILE A 1 179 ? -14.403 -20.627 40.452 1.00 28.25 161 ILE A CA 1
ATOM 1167 C C . ILE A 1 179 ? -14.499 -19.626 41.599 1.00 28.59 161 ILE A C 1
ATOM 1168 O O . ILE A 1 179 ? -14.973 -20.022 42.682 1.00 29.23 161 ILE A O 1
ATOM 1173 N N . ALA A 1 180 ? -14.071 -18.384 41.377 1.00 26.31 162 ALA A N 1
ATOM 1174 C CA . ALA A 1 180 ? -14.049 -17.338 42.427 1.00 26.39 162 ALA A CA 1
ATOM 1175 C C . ALA A 1 180 ? -15.475 -16.834 42.679 1.00 25.96 162 ALA A C 1
ATOM 1176 O O . ALA A 1 180 ? -15.835 -16.585 43.833 1.00 26.22 162 ALA A O 1
ATOM 1178 N N . ASN A 1 181 ? -16.269 -16.702 41.622 1.00 24.22 163 ASN A N 1
ATOM 1179 C CA . ASN A 1 181 ? -17.645 -16.144 41.681 1.00 26.05 163 ASN A CA 1
ATOM 1180 C C . ASN A 1 181 ? -18.419 -16.606 40.452 1.00 24.79 163 ASN A C 1
ATOM 1181 O O . ASN A 1 181 ? -17.805 -16.830 39.403 1.00 24.47 163 ASN A O 1
ATOM 1186 N N . LYS A 1 182 ? -19.727 -16.781 40.617 1.00 27.81 164 LYS A N 1
ATOM 1187 C CA . LYS A 1 182 ? -20.667 -17.135 39.534 1.00 28.71 164 LYS A CA 1
ATOM 1188 C C . LYS A 1 182 ? -21.690 -16.014 39.463 1.00 28.45 164 LYS A C 1
ATOM 1189 O O . LYS A 1 182 ? -22.082 -15.487 40.530 1.00 29.11 164 LYS A O 1
ATOM 1195 N N . LEU A 1 183 ? -22.025 -15.600 38.254 1.00 24.76 165 LEU A N 1
ATOM 1196 C CA . LEU A 1 183 ? -23.176 -14.718 38.018 1.00 25.24 165 LEU A CA 1
ATOM 1197 C C . LEU A 1 183 ? -24.243 -15.585 37.365 1.00 26.03 165 LEU A C 1
ATOM 1198 O O . LEU A 1 183 ? -24.025 -16.062 36.246 1.00 23.87 165 LEU A O 1
ATOM 1203 N N . HIS A 1 184 ? -25.328 -15.822 38.099 1.00 26.49 166 HIS A N 1
ATOM 1204 C CA . HIS A 1 184 ? -26.524 -16.549 37.611 1.00 28.58 166 HIS A CA 1
ATOM 1205 C C . HIS A 1 184 ? -27.676 -15.551 37.521 1.00 26.68 166 HIS A C 1
ATOM 1206 O O . HIS A 1 184 ? -28.078 -15.013 38.555 1.00 26.06 166 HIS A O 1
ATOM 1213 N N . LEU A 1 185 ? -28.147 -15.286 36.315 1.00 29.02 167 LEU A N 1
ATOM 1214 C CA . LEU A 1 185 ? -29.271 -14.354 36.095 1.00 31.71 167 LEU A CA 1
ATOM 1215 C C . LEU A 1 185 ? -30.084 -14.930 34.949 1.00 31.91 167 LEU A C 1
ATOM 1216 O O . LEU A 1 185 ? -29.666 -14.763 33.789 1.00 31.86 167 LEU A O 1
ATOM 1221 N N . GLN A 1 186 ? -31.168 -15.636 35.288 1.00 32.35 168 GLN A N 1
ATOM 1222 C CA . GLN A 1 186 ? -31.961 -16.427 34.315 1.00 33.15 168 GLN A CA 1
ATOM 1223 C C . GLN A 1 186 ? -30.947 -17.171 33.435 1.00 32.61 168 GLN A C 1
ATOM 1224 O O . GLN A 1 186 ? -30.113 -17.896 34.012 1.00 32.89 168 GLN A O 1
ATOM 1230 N N . LYS A 1 187 ? -30.969 -16.956 32.120 1.00 31.35 169 LYS A N 1
ATOM 1231 C CA . LYS A 1 187 ? -29.962 -17.475 31.161 1.00 29.78 169 LYS A CA 1
ATOM 1232 C C . LYS A 1 187 ? -29.200 -16.288 30.561 1.00 27.77 169 LYS A C 1
ATOM 1233 O O . LYS A 1 187 ? -29.819 -15.412 29.925 1.00 24.17 169 LYS A O 1
ATOM 1239 N N . ILE A 1 188 ? -27.888 -16.260 30.757 1.00 24.50 170 ILE A N 1
ATOM 1240 C CA . ILE A 1 188 ? -27.024 -15.202 30.171 1.00 22.66 170 ILE A CA 1
ATOM 1241 C C . ILE A 1 188 ? -26.450 -15.744 28.865 1.00 21.72 170 ILE A C 1
ATOM 1242 O O . ILE A 1 188 ? -25.891 -16.851 28.874 1.00 22.71 170 ILE A O 1
ATOM 1247 N N . ASN A 1 189 ? -26.650 -15.025 27.770 1.00 21.42 171 ASN A N 1
ATOM 1248 C CA . ASN A 1 189 ? -26.253 -15.493 26.423 1.00 24.23 171 ASN A CA 1
ATOM 1249 C C . ASN A 1 189 ? -24.897 -14.895 26.054 1.00 23.15 171 ASN A C 1
ATOM 1250 O O . ASN A 1 189 ? -24.230 -15.470 25.203 1.00 21.35 171 ASN A O 1
ATOM 1255 N N . ASP A 1 190 ? -24.519 -13.775 26.656 1.00 23.14 172 ASP A N 1
ATOM 1256 C CA . ASP A 1 190 ? -23.275 -13.067 26.264 1.00 23.55 172 ASP A CA 1
ATOM 1257 C C . ASP A 1 190 ? -22.920 -12.098 27.389 1.00 20.62 172 ASP A C 1
ATOM 1258 O O . ASP A 1 190 ? -23.791 -11.695 28.152 1.00 19.51 172 ASP A O 1
ATOM 1263 N N . PHE A 1 191 ? -21.645 -11.768 27.512 1.00 18.35 173 PHE A N 1
ATOM 1264 C CA . PHE A 1 191 ? -21.204 -10.794 28.516 1.00 17.49 173 PHE A CA 1
ATOM 1265 C C . PHE A 1 191 ? -19.953 -10.160 27.943 1.00 16.65 173 PHE A C 1
ATOM 1266 O O . PHE A 1 191 ? -19.296 -10.771 27.085 1.00 17.12 173 PHE A O 1
ATOM 1274 N N A VAL A 1 192 ? -19.666 -8.940 28.384 0.50 17.27 174 VAL A N 1
ATOM 1275 N N B VAL A 1 192 ? -19.628 -8.968 28.427 0.50 17.95 174 VAL A N 1
ATOM 1276 C CA A VAL A 1 192 ? -18.390 -8.240 28.078 0.50 16.41 174 VAL A CA 1
ATOM 1277 C CA B VAL A 1 192 ? -18.364 -8.270 28.075 0.50 17.54 174 VAL A CA 1
ATOM 1278 C C A VAL A 1 192 ? -17.882 -7.592 29.362 0.50 16.59 174 VAL A C 1
ATOM 1279 C C B VAL A 1 192 ? -17.859 -7.538 29.313 0.50 17.14 174 VAL A C 1
ATOM 1280 O O A VAL A 1 192 ? -18.684 -6.964 30.065 0.50 15.49 174 VAL A O 1
ATOM 1281 O O B VAL A 1 192 ? -18.637 -6.806 29.932 0.50 15.60 174 VAL A O 1
ATOM 1288 N N . LEU A 1 193 ? -16.585 -7.750 29.634 1.00 16.98 175 LEU A N 1
ATOM 1289 C CA . LEU A 1 193 ? -15.894 -7.058 30.737 1.00 17.02 175 LEU A CA 1
ATOM 1290 C C . LEU A 1 193 ? -15.496 -5.674 30.272 1.00 16.39 175 LEU A C 1
ATOM 1291 O O . LEU A 1 193 ? -15.095 -5.516 29.094 1.00 17.02 175 LEU A O 1
ATOM 1296 N N . SER A 1 194 ? -15.563 -4.714 31.189 1.00 16.86 176 SER A N 1
ATOM 1297 C CA . SER A 1 194 ? -15.147 -3.324 30.960 1.00 17.25 176 SER A CA 1
ATOM 1298 C C . SER A 1 194 ? -13.641 -3.324 30.762 1.00 18.80 176 SER A C 1
ATOM 1299 O O . SER A 1 194 ? -12.914 -4.121 31.357 1.00 18.32 176 SER A O 1
ATOM 1302 N N . PRO A 1 195 ? -13.134 -2.462 29.878 1.00 19.41 177 PRO A N 1
ATOM 1303 C CA . PRO A 1 195 ? -11.691 -2.368 29.683 1.00 20.67 177 PRO A CA 1
ATOM 1304 C C . PRO A 1 195 ? -11.132 -1.431 30.749 1.00 21.18 177 PRO A C 1
ATOM 1305 O O . PRO A 1 195 ? -11.905 -0.879 31.527 1.00 23.26 177 PRO A O 1
ATOM 1309 N N . GLY A 1 196 ? -9.803 -1.339 30.788 1.00 23.05 178 GLY A N 1
ATOM 1310 C CA . GLY A 1 196 ? -9.064 -0.421 31.666 1.00 25.38 178 GLY A CA 1
ATOM 1311 C C . GLY A 1 196 ? -8.740 -1.074 33.002 1.00 26.07 178 GLY A C 1
ATOM 1312 O O . GLY A 1 196 ? -8.566 -2.277 33.068 1.00 26.03 178 GLY A O 1
ATOM 1313 N N . PRO A 1 197 ? -8.673 -0.299 34.101 1.00 29.45 179 PRO A N 1
ATOM 1314 C CA . PRO A 1 197 ? -8.220 -0.817 35.394 1.00 29.38 179 PRO A CA 1
ATOM 1315 C C . PRO A 1 197 ? -9.385 -1.358 36.226 1.00 29.03 179 PRO A C 1
ATOM 1316 O O . PRO A 1 197 ? -10.529 -1.209 35.790 1.00 26.19 179 PRO A O 1
ATOM 1320 N N . GLN A 1 198 ? -9.077 -1.914 37.402 1.00 26.86 180 GLN A N 1
ATOM 1321 C CA . GLN A 1 198 ? -10.086 -2.291 38.425 1.00 29.18 180 GLN A CA 1
ATOM 1322 C C . GLN A 1 198 ? -10.779 -1.030 38.908 1.00 30.47 180 GLN A C 1
ATOM 1323 O O . GLN A 1 198 ? -10.217 0.067 38.811 1.00 31.55 180 GLN A O 1
ATOM 1329 N N . PRO A 1 199 ? -12.029 -1.137 39.416 1.00 31.41 181 PRO A N 1
ATOM 1330 C CA . PRO A 1 199 ? -12.734 -2.414 39.561 1.00 28.26 181 PRO A CA 1
ATOM 1331 C C . PRO A 1 199 ? -13.412 -2.754 38.231 1.00 24.19 181 PRO A C 1
ATOM 1332 O O . PRO A 1 199 ? -13.859 -1.827 37.547 1.00 26.70 181 PRO A O 1
ATOM 1336 N N . TYR A 1 200 ? -13.463 -4.024 37.848 1.00 22.05 182 TYR A N 1
ATOM 1337 C CA . TYR A 1 200 ? -13.995 -4.385 36.518 1.00 19.84 182 TYR A CA 1
ATOM 1338 C C . TYR A 1 200 ? -15.507 -4.422 36.625 1.00 19.32 182 TYR A C 1
ATOM 1339 O O . TYR A 1 200 ? -16.072 -4.833 37.636 1.00 19.47 182 TYR A O 1
ATOM 1348 N N . LYS A 1 201 ? -16.138 -3.999 35.555 1.00 18.64 183 LYS A N 1
ATOM 1349 C CA . LYS A 1 201 ? -17.591 -4.143 35.423 1.00 18.50 183 LYS A CA 1
ATOM 1350 C C . LYS A 1 201 ? -17.865 -5.207 34.372 1.00 19.05 183 LYS A C 1
ATOM 1351 O O . LYS A 1 201 ? -16.982 -5.564 33.554 1.00 16.68 183 LYS A O 1
ATOM 1357 N N . VAL A 1 202 ? -19.098 -5.671 34.379 1.00 17.84 184 VAL A N 1
ATOM 1358 C CA . VAL A 1 202 ? -19.522 -6.653 33.382 1.00 17.78 184 VAL A CA 1
ATOM 1359 C C . VAL A 1 202 ? -20.904 -6.222 32.905 1.00 16.84 184 VAL A C 1
ATOM 1360 O O . VAL A 1 202 ? -21.741 -5.863 33.741 1.00 16.28 184 VAL A O 1
ATOM 1364 N N . ALA A 1 203 ? -21.073 -6.290 31.607 1.00 17.66 185 ALA A N 1
ATOM 1365 C CA . ALA A 1 203 ? -22.364 -6.122 30.916 1.00 17.48 185 ALA A CA 1
ATOM 1366 C C . ALA A 1 203 ? -22.816 -7.518 30.531 1.00 17.83 185 ALA A C 1
ATOM 1367 O O . ALA A 1 203 ? -22.036 -8.277 29.935 1.00 17.07 185 ALA A O 1
ATOM 1369 N N . VAL A 1 204 ? -24.053 -7.857 30.875 1.00 18.38 186 VAL A N 1
ATOM 1370 C CA . VAL A 1 204 ? -24.607 -9.193 30.568 1.00 18.94 186 VAL A CA 1
ATOM 1371 C C . VAL A 1 204 ? -25.894 -8.991 29.779 1.00 19.99 186 VAL A C 1
ATOM 1372 O O . VAL A 1 204 ? -26.664 -8.073 30.092 1.00 18.83 186 VAL A O 1
ATOM 1376 N N . TYR A 1 205 ? -26.062 -9.867 28.811 1.00 21.00 187 TYR A N 1
ATOM 1377 C CA . TYR A 1 205 ? -27.211 -9.899 27.886 1.00 21.09 187 TYR A CA 1
ATOM 1378 C C . TYR A 1 205 ? -28.052 -11.107 28.280 1.00 21.75 187 TYR A C 1
ATOM 1379 O O . TYR A 1 205 ? -27.577 -12.232 28.187 1.00 18.29 187 TYR A O 1
ATOM 1388 N N . VAL A 1 206 ? -29.293 -10.849 28.674 1.00 21.22 188 VAL A N 1
ATOM 1389 C CA . VAL A 1 206 ? -30.244 -11.903 29.094 1.00 22.09 188 VAL A CA 1
ATOM 1390 C C . VAL A 1 206 ? -31.383 -11.844 28.089 1.00 22.34 188 VAL A C 1
ATOM 1391 O O . VAL A 1 206 ? -32.089 -10.844 28.042 1.00 23.27 188 VAL A O 1
ATOM 1395 N N . PRO A 1 207 ? -31.509 -12.855 27.201 1.00 24.28 189 PRO A N 1
ATOM 1396 C CA . PRO A 1 207 ? -32.574 -12.872 26.187 1.00 25.05 189 PRO A CA 1
ATOM 1397 C C . PRO A 1 207 ? -33.986 -12.864 26.781 1.00 26.44 189 PRO A C 1
ATOM 1398 O O . PRO A 1 207 ? -34.900 -12.327 26.150 1.00 28.17 189 PRO A O 1
ATOM 1402 N N . GLY A 1 208 ? -34.149 -13.444 27.966 1.00 27.17 190 GLY A N 1
ATOM 1403 C CA . GLY A 1 208 ? -35.457 -13.494 28.641 1.00 32.34 190 GLY A CA 1
ATOM 1404 C C . GLY A 1 208 ? -36.239 -14.737 28.237 1.00 34.18 190 GLY A C 1
ATOM 1405 O O . GLY A 1 208 ? -35.932 -15.339 27.184 1.00 32.10 190 GLY A O 1
ATOM 1406 N N . SER A 1 209 ? -37.209 -15.129 29.062 1.00 37.37 191 SER A N 1
ATOM 1407 C CA . SER A 1 209 ? -38.070 -16.310 28.810 1.00 40.91 191 SER A CA 1
ATOM 1408 C C . SER A 1 209 ? -38.910 -16.027 27.559 1.00 40.51 191 SER A C 1
ATOM 1409 O O . SER A 1 209 ? -39.074 -14.841 27.231 1.00 40.19 191 SER A O 1
ATOM 1412 N N . LYS A 1 210 ? -39.401 -17.079 26.896 1.00 42.58 192 LYS A N 1
ATOM 1413 C CA . LYS A 1 210 ? -40.315 -16.986 25.726 1.00 43.18 192 LYS A CA 1
ATOM 1414 C C . LYS A 1 210 ? -41.347 -15.880 26.003 1.00 43.38 192 LYS A C 1
ATOM 1415 O O . LYS A 1 210 ? -41.892 -15.828 27.126 1.00 40.55 192 LYS A O 1
ATOM 1417 N N . GLY A 1 211 ? -41.541 -14.967 25.043 1.00 41.48 193 GLY A N 1
ATOM 1418 C CA . GLY A 1 211 ? -42.562 -13.906 25.114 1.00 38.61 193 GLY A CA 1
ATOM 1419 C C . GLY A 1 211 ? -42.208 -12.763 26.047 1.00 37.06 193 GLY A C 1
ATOM 1420 O O . GLY A 1 211 ? -43.018 -11.839 26.147 1.00 33.75 193 GLY A O 1
ATOM 1421 N N . ALA A 1 212 ? -41.035 -12.780 26.687 1.00 37.80 194 ALA A N 1
ATOM 1422 C CA . ALA A 1 212 ? -40.595 -11.724 27.630 1.00 36.12 194 ALA A CA 1
ATOM 1423 C C . ALA A 1 212 ? -39.533 -10.847 26.964 1.00 33.63 194 ALA A C 1
ATOM 1424 O O . ALA A 1 212 ? -38.863 -11.269 26.016 1.00 32.57 194 ALA A O 1
ATOM 1426 N N . PRO A 1 213 ? -39.396 -9.574 27.392 1.00 31.11 195 PRO A N 1
ATOM 1427 C CA . PRO A 1 213 ? -38.364 -8.688 26.844 1.00 31.53 195 PRO A CA 1
ATOM 1428 C C . PRO A 1 213 ? -36.957 -9.157 27.260 1.00 27.37 195 PRO A C 1
ATOM 1429 O O . PRO A 1 213 ? -36.819 -9.849 28.248 1.00 26.14 195 PRO A O 1
ATOM 1433 N N . SER A 1 214 ? -35.966 -8.848 26.431 1.00 27.37 196 SER A N 1
ATOM 1434 C CA . SER A 1 214 ? -34.530 -9.095 26.724 1.00 26.02 196 SER A CA 1
ATOM 1435 C C . SER A 1 214 ? -34.032 -7.948 27.595 1.00 25.12 196 SER A C 1
ATOM 1436 O O . SER A 1 214 ? -34.719 -6.912 27.680 1.00 24.19 196 SER A O 1
ATOM 1439 N N . PHE A 1 215 ? -32.844 -8.060 28.184 1.00 22.09 197 PHE A N 1
ATOM 1440 C CA . PHE A 1 215 ? -32.231 -6.869 28.798 1.00 22.85 197 PHE A CA 1
ATOM 1441 C C . PHE A 1 215 ? -30.718 -7.032 28.826 1.00 20.93 197 PHE A C 1
ATOM 1442 O O . PHE A 1 215 ? -30.216 -8.150 28.651 1.00 20.61 197 PHE A O 1
ATOM 1450 N N . VAL A 1 216 ? -30.058 -5.891 28.947 1.00 20.26 198 VAL A N 1
ATOM 1451 C CA . VAL A 1 216 ? -28.612 -5.833 29.270 1.00 20.43 198 VAL A CA 1
ATOM 1452 C C . VAL A 1 216 ? -28.513 -5.179 30.642 1.00 20.20 198 VAL A C 1
ATOM 1453 O O . VAL A 1 216 ? -29.182 -4.145 30.882 1.00 21.23 198 VAL A O 1
ATOM 1457 N N . ARG A 1 217 ? -27.744 -5.802 31.535 1.00 19.91 199 ARG A N 1
ATOM 1458 C CA . ARG A 1 217 ? -27.559 -5.317 32.914 1.00 19.66 199 ARG A CA 1
ATOM 1459 C C . ARG A 1 217 ? -26.061 -5.117 33.146 1.00 20.30 199 ARG A C 1
ATOM 1460 O O . ARG A 1 217 ? -25.278 -5.917 32.590 1.00 18.35 199 ARG A O 1
ATOM 1468 N N . LEU A 1 218 ? -25.698 -4.055 33.861 1.00 18.77 200 LEU A N 1
ATOM 1469 C CA . LEU A 1 218 ? -24.286 -3.779 34.224 1.00 18.69 200 LEU A CA 1
ATOM 1470 C C . LEU A 1 218 ? -24.103 -4.063 35.706 1.00 19.75 200 LEU A C 1
ATOM 1471 O O . LEU A 1 218 ? -24.958 -3.682 36.512 1.00 20.58 200 LEU A O 1
ATOM 1476 N N . TYR A 1 219 ? -23.000 -4.708 36.037 1.00 18.31 201 TYR A N 1
ATOM 1477 C CA . TYR A 1 219 ? -22.580 -4.968 37.422 1.00 18.68 201 TYR A CA 1
ATOM 1478 C C . TYR A 1 219 ? -21.119 -4.571 37.543 1.00 19.41 201 TYR A C 1
ATOM 1479 O O . TYR A 1 219 ? -20.367 -4.642 36.548 1.00 18.98 201 TYR A O 1
ATOM 1488 N N . GLN A 1 220 ? -20.735 -4.214 38.755 1.00 19.65 202 GLN A N 1
ATOM 1489 C CA . GLN A 1 220 ? -19.311 -4.168 39.145 1.00 20.97 202 GLN A CA 1
ATOM 1490 C C . GLN A 1 220 ? -18.961 -5.490 39.828 1.00 21.60 202 GLN A C 1
ATOM 1491 O O . GLN A 1 220 ? -19.644 -5.888 40.802 1.00 20.60 202 GLN A O 1
ATOM 1497 N N . TYR A 1 221 ? -17.894 -6.133 39.368 1.00 20.18 203 TYR A N 1
ATOM 1498 C CA . TYR A 1 221 ? -17.371 -7.356 40.000 1.00 20.01 203 TYR A CA 1
ATOM 1499 C C . TYR A 1 221 ? -16.910 -7.023 41.419 1.00 20.18 203 TYR A C 1
ATOM 1500 O O . TYR A 1 221 ? -16.249 -6.003 41.619 1.00 19.33 203 TYR A O 1
ATOM 1509 N N . PRO A 1 222 ? -17.193 -7.852 42.454 1.00 19.14 204 PRO A N 1
ATOM 1510 C CA . PRO A 1 222 ? -18.006 -9.064 42.389 1.00 18.85 204 PRO A CA 1
ATOM 1511 C C . PRO A 1 222 ? -19.420 -8.864 42.955 1.00 18.71 204 PRO A C 1
ATOM 1512 O O . PRO A 1 222 ? -19.956 -9.764 43.523 1.00 19.28 204 PRO A O 1
ATOM 1516 N N . ASN A 1 223 ? -19.932 -7.651 42.880 1.00 18.63 205 ASN A N 1
ATOM 1517 C CA . ASN A 1 223 ? -21.148 -7.228 43.626 1.00 17.95 205 ASN A CA 1
ATOM 1518 C C . ASN A 1 223 ? -22.379 -7.613 42.795 1.00 17.99 205 ASN A C 1
ATOM 1519 O O . ASN A 1 223 ? -22.928 -6.738 42.114 1.00 20.23 205 ASN A O 1
ATOM 1524 N N . PHE A 1 224 ? -22.776 -8.883 42.824 1.00 17.66 206 PHE A N 1
ATOM 1525 C CA . PHE A 1 224 ? -23.912 -9.367 42.010 1.00 17.99 206 PHE A CA 1
ATOM 1526 C C . PHE A 1 224 ? -25.189 -9.523 42.829 1.00 20.74 206 PHE A C 1
ATOM 1527 O O . PHE A 1 224 ? -26.291 -9.606 42.211 1.00 21.20 206 PHE A O 1
ATOM 1535 N N . ALA A 1 225 ? -25.061 -9.600 44.150 1.00 20.11 207 ALA A N 1
ATOM 1536 C CA . ALA A 1 225 ? -26.183 -9.970 45.032 1.00 21.01 207 ALA A CA 1
ATOM 1537 C C . ALA A 1 225 ? -26.847 -8.726 45.605 1.00 21.72 207 ALA A C 1
ATOM 1538 O O . ALA A 1 225 ? -26.183 -7.731 45.909 1.00 19.73 207 ALA A O 1
ATOM 1540 N N . GLY A 1 226 ? -28.160 -8.843 45.778 1.00 21.46 208 GLY A N 1
ATOM 1541 C CA . GLY A 1 226 ? -28.974 -7.864 46.486 1.00 22.15 208 GLY A CA 1
ATOM 1542 C C . GLY A 1 226 ? -29.785 -7.062 45.485 1.00 24.01 208 GLY A C 1
ATOM 1543 O O . GLY A 1 226 ? -29.405 -6.900 44.322 1.00 22.72 208 GLY A O 1
ATOM 1544 N N . PRO A 1 227 ? -30.925 -6.513 45.928 1.00 24.69 209 PRO A N 1
ATOM 1545 C CA . PRO A 1 227 ? -31.832 -5.839 45.006 1.00 26.66 209 PRO A CA 1
ATOM 1546 C C . PRO A 1 227 ? -31.250 -4.560 44.374 1.00 25.74 209 PRO A C 1
ATOM 1547 O O . PRO A 1 227 ? -31.807 -4.088 43.423 1.00 26.25 209 PRO A O 1
ATOM 1551 N N . HIS A 1 228 ? -30.131 -4.020 44.871 1.00 25.31 210 HIS A N 1
ATOM 1552 C CA . HIS A 1 228 ? -29.559 -2.744 44.364 1.00 25.21 210 HIS A CA 1
ATOM 1553 C C . HIS A 1 228 ? -28.113 -2.953 43.890 1.00 22.98 210 HIS A C 1
ATOM 1554 O O . HIS A 1 228 ? -27.389 -1.960 43.758 1.00 22.70 210 HIS A O 1
ATOM 1561 N N . ALA A 1 229 ? -27.758 -4.192 43.564 1.00 20.63 211 ALA A N 1
ATOM 1562 C CA . ALA A 1 229 ? -26.420 -4.564 43.052 1.00 19.67 211 ALA A CA 1
ATOM 1563 C C . ALA A 1 229 ? -26.197 -3.978 41.649 1.00 19.10 211 ALA A C 1
ATOM 1564 O O . ALA A 1 229 ? -25.098 -3.501 41.369 1.00 19.07 211 ALA A O 1
ATOM 1566 N N . ALA A 1 230 ? -27.173 -4.089 40.761 1.00 18.54 212 ALA A N 1
ATOM 1567 C CA . ALA A 1 230 ? -26.958 -3.737 39.339 1.00 20.41 212 ALA A CA 1
ATOM 1568 C C . ALA A 1 230 ? -26.662 -2.232 39.251 1.00 20.93 212 ALA A C 1
ATOM 1569 O O . ALA A 1 230 ? -27.298 -1.431 39.974 1.00 21.55 212 ALA A O 1
ATOM 1571 N N . LEU A 1 231 ? -25.677 -1.849 38.442 1.00 19.41 213 LEU A N 1
ATOM 1572 C CA . LEU A 1 231 ? -25.393 -0.433 38.132 1.00 21.42 213 LEU A CA 1
ATOM 1573 C C . LEU A 1 231 ? -26.498 0.128 37.237 1.00 20.88 213 LEU A C 1
ATOM 1574 O O . LEU A 1 231 ? -26.806 1.332 37.349 1.00 22.52 213 LEU A O 1
ATOM 1579 N N . ALA A 1 232 ? -27.029 -0.700 36.350 1.00 20.48 214 ALA A N 1
ATOM 1580 C CA . ALA A 1 232 ? -27.943 -0.252 35.284 1.00 21.72 214 ALA A CA 1
ATOM 1581 C C . ALA A 1 232 ? -28.612 -1.446 34.623 1.00 21.92 214 ALA A C 1
ATOM 1582 O O . ALA A 1 232 ? -28.093 -2.560 34.672 1.00 20.25 214 ALA A O 1
ATOM 1584 N N . ASN A 1 233 ? -29.730 -1.155 33.967 1.00 24.29 215 ASN A N 1
ATOM 1585 C CA . ASN A 1 233 ? -30.583 -2.141 33.270 1.00 26.48 215 ASN A CA 1
ATOM 1586 C C . ASN A 1 233 ? -31.197 -1.442 32.057 1.00 26.37 215 ASN A C 1
ATOM 1587 O O . ASN A 1 233 ? -31.588 -0.283 32.171 1.00 27.23 215 ASN A O 1
ATOM 1592 N N . LYS A 1 234 ? -31.201 -2.090 30.910 1.00 26.27 216 LYS A N 1
ATOM 1593 C CA . LYS A 1 234 ? -31.955 -1.589 29.737 1.00 29.11 216 LYS A CA 1
ATOM 1594 C C . LYS A 1 234 ? -32.661 -2.782 29.114 1.00 31.33 216 LYS A C 1
ATOM 1595 O O . LYS A 1 234 ? -31.975 -3.750 28.712 1.00 28.57 216 LYS A O 1
ATOM 1601 N N . SER A 1 235 ? -33.988 -2.693 29.060 1.00 31.32 217 SER A N 1
ATOM 1602 C CA . SER A 1 235 ? -34.874 -3.704 28.441 1.00 30.21 217 SER A CA 1
ATOM 1603 C C . SER A 1 235 ? -35.141 -3.323 26.984 1.00 30.86 217 SER A C 1
ATOM 1604 O O . SER A 1 235 ? -35.087 -2.117 26.640 1.00 29.21 217 SER A O 1
ATOM 1607 N N . PHE A 1 236 ? -35.396 -4.332 26.161 1.00 27.82 218 PHE A N 1
ATOM 1608 C CA . PHE A 1 236 ? -35.703 -4.157 24.725 1.00 28.45 218 PHE A CA 1
ATOM 1609 C C . PHE A 1 236 ? -36.380 -5.431 24.230 1.00 29.21 218 PHE A C 1
ATOM 1610 O O . PHE A 1 236 ? -36.231 -6.491 24.866 1.00 27.06 218 PHE A O 1
ATOM 1618 N N . PHE A 1 237 ? -37.119 -5.324 23.129 1.00 28.68 219 PHE A N 1
ATOM 1619 C CA . PHE A 1 237 ? -37.851 -6.465 22.538 1.00 31.41 219 PHE A CA 1
ATOM 1620 C C . PHE A 1 237 ? -36.802 -7.457 22.040 1.00 33.70 219 PHE A C 1
ATOM 1621 O O . PHE A 1 237 ? -35.748 -7.022 21.535 1.00 31.73 219 PHE A O 1
ATOM 1629 N N . LYS A 1 238 ? -37.051 -8.750 22.220 1.00 33.68 220 LYS A N 1
ATOM 1630 C CA . LYS A 1 238 ? -36.125 -9.812 21.753 1.00 34.75 220 LYS A CA 1
ATOM 1631 C C . LYS A 1 238 ? -35.549 -9.463 20.380 1.00 36.71 220 LYS A C 1
ATOM 1632 O O . LYS A 1 238 ? -36.319 -9.025 19.480 1.00 33.83 220 LYS A O 1
ATOM 1638 N N . ALA A 1 239 ? -34.245 -9.678 20.222 1.00 35.00 221 ALA A N 1
ATOM 1639 C CA . ALA A 1 239 ? -33.532 -9.618 18.927 1.00 40.29 221 ALA A CA 1
ATOM 1640 C C . ALA A 1 239 ? -32.798 -10.945 18.692 1.00 39.19 221 ALA A C 1
ATOM 1641 O O . ALA A 1 239 ? -32.551 -11.666 19.688 1.00 38.32 221 ALA A O 1
ATOM 1643 N N . ASP A 1 240 ? -32.493 -11.257 17.423 1.00 42.16 222 ASP A N 1
ATOM 1644 C CA . ASP A 1 240 ? -31.711 -12.456 16.993 1.00 45.99 222 ASP A CA 1
ATOM 1645 C C . ASP A 1 240 ? -30.233 -12.279 17.355 1.00 46.38 222 ASP A C 1
ATOM 1646 O O . ASP A 1 240 ? -29.542 -13.296 17.540 1.00 46.67 222 ASP A O 1
ATOM 1651 N N . LYS A 1 241 ? -29.760 -11.032 17.405 1.00 41.54 223 LYS A N 1
ATOM 1652 C CA . LYS A 1 241 ? -28.318 -10.711 17.558 1.00 40.06 223 LYS A CA 1
ATOM 1653 C C . LYS A 1 241 ? -28.180 -9.461 18.436 1.00 34.87 223 LYS A C 1
ATOM 1654 O O . LYS A 1 241 ? -28.831 -8.444 18.143 1.00 33.76 223 LYS A O 1
ATOM 1660 N N . VAL A 1 242 ? -27.336 -9.522 19.465 1.00 31.55 224 VAL A N 1
ATOM 1661 C CA . VAL A 1 242 ? -27.056 -8.351 20.339 1.00 27.57 224 VAL A CA 1
ATOM 1662 C C . VAL A 1 242 ? -25.541 -8.166 20.432 1.00 24.55 224 VAL A C 1
ATOM 1663 O O . VAL A 1 242 ? -24.839 -9.182 20.595 1.00 24.47 224 VAL A O 1
ATOM 1667 N N . THR A 1 243 ? -25.081 -6.931 20.274 1.00 22.59 225 THR A N 1
ATOM 1668 C CA . THR A 1 243 ? -23.652 -6.542 20.419 1.00 23.15 225 THR A CA 1
ATOM 1669 C C . THR A 1 243 ? -23.564 -5.499 21.530 1.00 20.49 225 THR A C 1
ATOM 1670 O O . THR A 1 243 ? -24.299 -4.517 21.488 1.00 22.19 225 THR A O 1
ATOM 1674 N N . MET A 1 244 ? -22.676 -5.708 22.495 1.00 19.23 226 MET A N 1
ATOM 1675 C CA . MET A 1 244 ? -22.450 -4.773 23.615 1.00 18.37 226 MET A CA 1
ATOM 1676 C C . MET A 1 244 ? -21.034 -4.232 23.469 1.00 18.22 226 MET A C 1
ATOM 1677 O O . MET A 1 244 ? -20.134 -5.057 23.288 1.00 19.42 226 MET A O 1
ATOM 1682 N N . LEU A 1 245 ? -20.886 -2.919 23.527 1.00 18.22 227 LEU A N 1
ATOM 1683 C CA . LEU A 1 245 ? -19.600 -2.199 23.321 1.00 19.26 227 LEU A CA 1
ATOM 1684 C C . LEU A 1 245 ? -19.356 -1.292 24.517 1.00 17.53 227 LEU A C 1
ATOM 1685 O O . LEU A 1 245 ? -20.073 -0.303 24.660 1.00 18.03 227 LEU A O 1
ATOM 1690 N N . TRP A 1 246 ? -18.316 -1.567 25.306 1.00 16.39 228 TRP A N 1
ATOM 1691 C CA . TRP A 1 246 ? -17.866 -0.631 26.367 1.00 17.25 228 TRP A CA 1
ATOM 1692 C C . TRP A 1 246 ? -17.082 0.526 25.764 1.00 17.54 228 TRP A C 1
ATOM 1693 O O . TRP A 1 246 ? -16.322 0.274 24.814 1.00 18.69 228 TRP A O 1
ATOM 1704 N N . ASN A 1 247 ? -17.153 1.690 26.401 1.00 18.29 229 ASN A N 1
ATOM 1705 C CA . ASN A 1 247 ? -16.189 2.791 26.165 1.00 18.17 229 ASN A CA 1
ATOM 1706 C C . ASN A 1 247 ? -14.918 2.466 26.960 1.00 18.66 229 ASN A C 1
ATOM 1707 O O . ASN A 1 247 ? -14.968 1.643 27.873 1.00 18.27 229 ASN A O 1
ATOM 1712 N N . LYS A 1 248 ? -13.820 3.100 26.607 1.00 20.35 230 LYS A N 1
ATOM 1713 C CA . LYS A 1 248 ? -12.491 2.849 27.223 1.00 23.07 230 LYS A CA 1
ATOM 1714 C C . LYS A 1 248 ? -12.513 3.252 28.707 1.00 21.67 230 LYS A C 1
ATOM 1715 O O . LYS A 1 248 ? -11.812 2.583 29.504 1.00 20.81 230 LYS A O 1
ATOM 1719 N N . LYS A 1 249 ? -13.308 4.253 29.093 1.00 21.33 231 LYS A N 1
ATOM 1720 C CA . LYS A 1 249 ? -13.395 4.740 30.496 1.00 23.35 231 LYS A CA 1
ATOM 1721 C C . LYS A 1 249 ? -14.332 3.848 31.338 1.00 22.38 231 LYS A C 1
ATOM 1722 O O . LYS A 1 249 ? -14.457 4.129 32.550 1.00 20.05 231 LYS A O 1
ATOM 1727 N N . ALA A 1 250 ? -14.970 2.826 30.747 1.00 20.95 232 ALA A N 1
ATOM 1728 C CA . ALA A 1 250 ? -15.809 1.847 31.482 1.00 20.87 232 ALA A CA 1
ATOM 1729 C C . ALA A 1 250 ? -16.968 2.573 32.179 1.00 22.17 232 ALA A C 1
ATOM 1730 O O . ALA A 1 250 ? -17.320 2.211 33.328 1.00 19.98 232 ALA A O 1
ATOM 1732 N N . THR A 1 251 ? -17.574 3.554 31.502 1.00 21.67 233 THR A N 1
ATOM 1733 C CA . THR A 1 251 ? -18.703 4.333 32.069 1.00 20.89 233 THR A CA 1
ATOM 1734 C C . THR A 1 251 ? -19.989 4.043 31.299 1.00 20.72 233 THR A C 1
ATOM 1735 O O . THR A 1 251 ? -21.055 4.412 31.786 1.00 21.61 233 THR A O 1
ATOM 1739 N N . ALA A 1 252 ? -19.926 3.399 30.146 1.00 17.94 234 ALA A N 1
ATOM 1740 C CA . ALA A 1 252 ? -21.146 3.203 29.346 1.00 18.98 234 ALA A CA 1
ATOM 1741 C C . ALA A 1 252 ? -20.962 2.058 28.368 1.00 17.11 234 ALA A C 1
ATOM 1742 O O . ALA A 1 252 ? -19.831 1.797 27.944 1.00 16.38 234 ALA A O 1
ATOM 1744 N N . VAL A 1 253 ? -22.094 1.485 27.979 1.00 17.68 235 VAL A N 1
ATOM 1745 C CA . VAL A 1 253 ? -22.188 0.405 26.971 1.00 17.37 235 VAL A CA 1
ATOM 1746 C C . VAL A 1 253 ? -23.196 0.834 25.914 1.00 18.07 235 VAL A C 1
ATOM 1747 O O . VAL A 1 253 ? -24.259 1.342 26.287 1.00 18.87 235 VAL A O 1
ATOM 1751 N N . LEU A 1 254 ? -22.808 0.682 24.655 1.00 17.76 236 LEU A N 1
ATOM 1752 C CA . LEU A 1 254 ? -23.746 0.713 23.512 1.00 18.67 236 LEU A CA 1
ATOM 1753 C C . LEU A 1 254 ? -24.214 -0.706 23.220 1.00 18.20 236 LEU A C 1
ATOM 1754 O O . LEU A 1 254 ? -23.407 -1.646 23.138 1.00 19.28 236 LEU A O 1
ATOM 1759 N N . VAL A 1 255 ? -25.521 -0.855 23.041 1.00 17.74 237 VAL A N 1
ATOM 1760 C CA . VAL A 1 255 ? -26.124 -2.167 22.755 1.00 18.90 237 VAL A CA 1
ATOM 1761 C C . VAL A 1 255 ? -26.811 -2.063 21.403 1.00 19.49 237 VAL A C 1
ATOM 1762 O O . VAL A 1 255 ? -27.695 -1.207 21.272 1.00 21.61 237 VAL A O 1
ATOM 1766 N N . ILE A 1 256 ? -26.362 -2.868 20.452 1.00 20.27 238 ILE A N 1
ATOM 1767 C CA . ILE A 1 256 ? -27.024 -2.943 19.124 1.00 24.16 238 ILE A CA 1
ATOM 1768 C C . ILE A 1 256 ? -27.861 -4.208 19.151 1.00 24.78 238 ILE A C 1
ATOM 1769 O O . ILE A 1 256 ? -27.278 -5.286 19.257 1.00 24.36 238 ILE A O 1
ATOM 1774 N N . ALA A 1 257 ? -29.187 -4.042 19.122 1.00 28.48 239 ALA A N 1
ATOM 1775 C CA . ALA A 1 257 ? -30.176 -5.140 19.077 1.00 32.57 239 ALA A CA 1
ATOM 1776 C C . ALA A 1 257 ? -30.627 -5.316 17.621 1.00 33.54 239 ALA A C 1
ATOM 1777 O O . ALA A 1 257 ? -31.175 -4.357 17.085 1.00 36.90 239 ALA A O 1
ATOM 1779 N N . SER A 1 258 ? -30.367 -6.488 17.025 1.00 37.09 240 SER A N 1
ATOM 1780 C CA . SER A 1 258 ? -30.331 -6.739 15.558 1.00 41.82 240 SER A CA 1
ATOM 1781 C C . SER A 1 258 ? -31.044 -8.051 15.186 1.00 43.58 240 SER A C 1
ATOM 1782 O O . SER A 1 258 ? -31.113 -8.952 16.046 1.00 42.89 240 SER A O 1
ATOM 1785 N N . THR A 1 259 ? -31.475 -8.174 13.918 1.00 48.55 241 THR A N 1
ATOM 1786 C CA . THR A 1 259 ? -32.053 -9.407 13.297 1.00 51.57 241 THR A CA 1
ATOM 1787 C C . THR A 1 259 ? -30.954 -10.286 12.672 1.00 52.93 241 THR A C 1
ATOM 1788 O O . THR A 1 259 ? -29.762 -9.947 12.842 1.00 54.86 241 THR A O 1
ATOM 1792 N N . TYR A 1 269 ? -29.035 -6.285 5.546 1.00 59.68 251 TYR A N 1
ATOM 1793 C CA . TYR A 1 269 ? -28.474 -6.147 6.918 1.00 59.73 251 TYR A CA 1
ATOM 1794 C C . TYR A 1 269 ? -29.506 -5.501 7.855 1.00 57.43 251 TYR A C 1
ATOM 1795 O O . TYR A 1 269 ? -29.069 -4.860 8.820 1.00 53.87 251 TYR A O 1
ATOM 1797 N N . GLY A 1 270 ? -30.809 -5.725 7.622 1.00 59.19 252 GLY A N 1
ATOM 1798 C CA . GLY A 1 270 ? -31.919 -4.859 8.088 1.00 59.83 252 GLY A CA 1
ATOM 1799 C C . GLY A 1 270 ? -32.332 -5.059 9.540 1.00 60.13 252 GLY A C 1
ATOM 1800 O O . GLY A 1 270 ? -32.063 -6.137 10.090 1.00 67.23 252 GLY A O 1
ATOM 1801 N N . GLU A 1 271 ? -32.949 -4.022 10.134 1.00 61.90 253 GLU A N 1
ATOM 1802 C CA . GLU A 1 271 ? -33.721 -4.025 11.416 1.00 57.31 253 GLU A CA 1
ATOM 1803 C C . GLU A 1 271 ? -32.790 -4.127 12.639 1.00 54.67 253 GLU A C 1
ATOM 1804 O O . GLU A 1 271 ? -32.587 -5.244 13.152 1.00 57.27 253 GLU A O 1
ATOM 1806 N N . GLN A 1 272 ? -32.308 -2.984 13.130 1.00 44.47 254 GLN A N 1
ATOM 1807 C CA . GLN A 1 272 ? -31.544 -2.866 14.401 1.00 37.74 254 GLN A CA 1
ATOM 1808 C C . GLN A 1 272 ? -32.087 -1.700 15.235 1.00 34.09 254 GLN A C 1
ATOM 1809 O O . GLN A 1 272 ? -32.654 -0.741 14.663 1.00 34.55 254 GLN A O 1
ATOM 1815 N N A THR A 1 273 ? -31.904 -1.766 16.556 0.50 30.64 255 THR A N 1
ATOM 1816 N N B THR A 1 273 ? -31.887 -1.769 16.555 0.50 30.45 255 THR A N 1
ATOM 1817 C CA A THR A 1 273 ? -32.071 -0.620 17.483 0.50 28.76 255 THR A CA 1
ATOM 1818 C CA B THR A 1 273 ? -32.090 -0.651 17.511 0.50 28.50 255 THR A CA 1
ATOM 1819 C C A THR A 1 273 ? -30.778 -0.457 18.287 0.50 27.20 255 THR A C 1
ATOM 1820 C C B THR A 1 273 ? -30.793 -0.465 18.311 0.50 27.07 255 THR A C 1
ATOM 1821 O O A THR A 1 273 ? -30.080 -1.458 18.477 0.50 26.90 255 THR A O 1
ATOM 1822 O O B THR A 1 273 ? -30.098 -1.465 18.521 0.50 26.86 255 THR A O 1
ATOM 1829 N N . LEU A 1 274 ? -30.500 0.768 18.715 1.00 25.92 256 LEU A N 1
ATOM 1830 C CA . LEU A 1 274 ? -29.282 1.135 19.471 1.00 25.06 256 LEU A CA 1
ATOM 1831 C C . LEU A 1 274 ? -29.703 1.653 20.839 1.00 24.25 256 LEU A C 1
ATOM 1832 O O . LEU A 1 274 ? -30.510 2.605 20.888 1.00 27.30 256 LEU A O 1
ATOM 1837 N N . HIS A 1 275 ? -29.134 1.067 21.896 1.00 21.73 257 HIS A N 1
ATOM 1838 C CA . HIS A 1 275 ? -29.427 1.376 23.313 1.00 20.25 257 HIS A CA 1
ATOM 1839 C C . HIS A 1 275 ? -28.129 1.850 23.956 1.00 21.02 257 HIS A C 1
ATOM 1840 O O . HIS A 1 275 ? -27.035 1.373 23.565 1.00 18.42 257 HIS A O 1
ATOM 1847 N N . TYR A 1 276 ? -28.251 2.826 24.828 1.00 19.95 258 TYR A N 1
ATOM 1848 C CA . TYR A 1 276 ? -27.142 3.375 25.616 1.00 20.82 258 TYR A CA 1
ATOM 1849 C C . TYR A 1 276 ? -27.416 3.031 27.066 1.00 21.41 258 TYR A C 1
ATOM 1850 O O . TYR A 1 276 ? -28.550 3.264 27.555 1.00 22.18 258 TYR A O 1
ATOM 1859 N N . ILE A 1 277 ? -26.412 2.501 27.742 1.00 19.56 259 ILE A N 1
ATOM 1860 C CA . ILE A 1 277 ? -26.541 2.127 29.169 1.00 20.83 259 ILE A CA 1
ATOM 1861 C C . ILE A 1 277 ? -25.285 2.621 29.869 1.00 20.79 259 ILE A C 1
ATOM 1862 O O . ILE A 1 277 ? -24.218 2.181 29.469 1.00 22.43 259 ILE A O 1
ATOM 1867 N N . ALA A 1 278 ? -25.460 3.479 30.860 1.00 21.47 260 ALA A N 1
ATOM 1868 C CA . ALA A 1 278 ? -24.375 4.117 31.635 1.00 20.98 260 ALA A CA 1
ATOM 1869 C C . ALA A 1 278 ? -24.267 3.455 33.008 1.00 21.70 260 ALA A C 1
ATOM 1870 O O . ALA A 1 278 ? -25.291 3.026 33.576 1.00 20.77 260 ALA A O 1
ATOM 1872 N N . THR A 1 279 ? -23.048 3.421 33.542 1.00 20.87 261 THR A N 1
ATOM 1873 C CA . THR A 1 279 ? -22.757 2.854 34.880 1.00 22.02 261 THR A CA 1
ATOM 1874 C C . THR A 1 279 ? -23.435 3.692 35.959 1.00 23.15 261 THR A C 1
ATOM 1875 O O . THR A 1 279 ? -23.511 3.186 37.086 1.00 23.62 261 THR A O 1
ATOM 1879 N N . ASN A 1 280 ? -23.879 4.913 35.640 1.00 23.04 262 ASN A N 1
ATOM 1880 C CA . ASN A 1 280 ? -24.603 5.797 36.599 1.00 27.36 262 ASN A CA 1
ATOM 1881 C C . ASN A 1 280 ? -26.086 5.413 36.622 1.00 27.24 262 ASN A C 1
ATOM 1882 O O . ASN A 1 280 ? -26.823 5.953 37.458 1.00 30.17 262 ASN A O 1
ATOM 1887 N N . GLY A 1 281 ? -26.513 4.489 35.762 1.00 23.99 263 GLY A N 1
ATOM 1888 C CA . GLY A 1 281 ? -27.873 3.943 35.810 1.00 24.33 263 GLY A CA 1
ATOM 1889 C C . GLY A 1 281 ? -28.767 4.573 34.769 1.00 24.87 263 GLY A C 1
ATOM 1890 O O . GLY A 1 281 ? -29.902 4.098 34.620 1.00 29.42 263 GLY A O 1
ATOM 1891 N N . GLU A 1 282 ? -28.280 5.583 34.054 1.00 26.29 264 GLU A N 1
ATOM 1892 C CA . GLU A 1 282 ? -29.045 6.196 32.934 1.00 30.85 264 GLU A CA 1
ATOM 1893 C C . GLU A 1 282 ? -29.026 5.197 31.778 1.00 29.87 264 GLU A C 1
ATOM 1894 O O . GLU A 1 282 ? -28.002 4.523 31.586 1.00 26.29 264 GLU A O 1
ATOM 1900 N N . SER A 1 283 ? -30.147 5.059 31.083 1.00 28.85 265 SER A N 1
ATOM 1901 C CA . SER A 1 283 ? -30.226 4.279 29.831 1.00 30.07 265 SER A CA 1
ATOM 1902 C C . SER A 1 283 ? -31.234 4.947 28.901 1.00 33.26 265 SER A C 1
ATOM 1903 O O . SER A 1 283 ? -32.117 5.679 29.377 1.00 32.88 265 SER A O 1
ATOM 1906 N N . ALA A 1 284 ? -31.048 4.765 27.605 1.00 29.29 266 ALA A N 1
ATOM 1907 C CA . ALA A 1 284 ? -31.884 5.418 26.590 1.00 30.12 266 ALA A CA 1
ATOM 1908 C C . ALA A 1 284 ? -31.790 4.596 25.319 1.00 28.54 266 ALA A C 1
ATOM 1909 O O . ALA A 1 284 ? -30.747 3.974 25.065 1.00 28.28 266 ALA A O 1
ATOM 1911 N N . VAL A 1 285 ? -32.870 4.608 24.559 1.00 28.31 267 VAL A N 1
ATOM 1912 C CA . VAL A 1 285 ? -32.827 4.243 23.121 1.00 28.34 267 VAL A CA 1
ATOM 1913 C C . VAL A 1 285 ? -32.199 5.431 22.410 1.00 28.27 267 VAL A C 1
ATOM 1914 O O . VAL A 1 285 ? -32.656 6.531 22.655 1.00 28.76 267 VAL A O 1
ATOM 1918 N N . VAL A 1 286 ? -31.195 5.218 21.559 1.00 28.22 268 VAL A N 1
ATOM 1919 C CA . VAL A 1 286 ? -30.606 6.302 20.722 1.00 26.97 268 VAL A CA 1
ATOM 1920 C C . VAL A 1 286 ? -31.536 6.546 19.531 1.00 29.24 268 VAL A C 1
ATOM 1921 O O . VAL A 1 286 ? -31.880 5.552 18.869 1.00 28.44 268 VAL A O 1
ATOM 1925 N N . GLN A 1 287 ? -31.902 7.813 19.309 1.00 32.98 269 GLN A N 1
ATOM 1926 C CA . GLN A 1 287 ? -32.818 8.278 18.232 1.00 38.29 269 GLN A CA 1
ATOM 1927 C C . GLN A 1 287 ? -31.999 8.489 16.965 1.00 35.00 269 GLN A C 1
ATOM 1928 O O . GLN A 1 287 ? -31.204 9.442 16.911 1.00 36.06 269 GLN A O 1
ATOM 1934 N N . LEU A 1 288 ? -32.151 7.579 16.016 1.00 36.58 270 LEU A N 1
ATOM 1935 C CA . LEU A 1 288 ? -31.450 7.642 14.715 1.00 37.86 270 LEU A CA 1
ATOM 1936 C C . LEU A 1 288 ? -32.426 8.255 13.715 1.00 43.39 270 LEU A C 1
ATOM 1937 O O . LEU A 1 288 ? -33.460 7.664 13.408 1.00 45.81 270 LEU A O 1
ATOM 1942 N N . PRO A 1 289 ? -32.159 9.492 13.239 1.00 45.01 271 PRO A N 1
ATOM 1943 C CA . PRO A 1 289 ? -33.131 10.229 12.432 1.00 44.20 271 PRO A CA 1
ATOM 1944 C C . PRO A 1 289 ? -33.256 9.789 10.965 1.00 46.14 271 PRO A C 1
ATOM 1945 O O . PRO A 1 289 ? -33.605 10.628 10.169 1.00 55.26 271 PRO A O 1
ATOM 1949 N N . LYS A 1 290 ? -32.990 8.517 10.637 1.00 41.67 272 LYS A N 1
ATOM 1950 C CA . LYS A 1 290 ? -33.277 7.943 9.299 1.00 41.28 272 LYS A CA 1
ATOM 1951 C C . LYS A 1 290 ? -33.582 6.452 9.425 1.00 42.23 272 LYS A C 1
ATOM 1952 O O . LYS A 1 290 ? -32.720 5.698 9.930 1.00 40.39 272 LYS A O 1
ATOM 1958 N N . ASN A 1 291 ? -34.748 6.041 8.923 1.00 39.88 273 ASN A N 1
ATOM 1959 C CA . ASN A 1 291 ? -35.196 4.628 8.919 1.00 40.17 273 ASN A CA 1
ATOM 1960 C C . ASN A 1 291 ? -34.197 3.781 8.139 1.00 37.07 273 ASN A C 1
ATOM 1961 O O . ASN A 1 291 ? -33.586 4.292 7.170 1.00 38.46 273 ASN A O 1
ATOM 1966 N N . GLY A 1 292 ? -34.103 2.515 8.535 1.00 35.21 274 GLY A N 1
ATOM 1967 C CA . GLY A 1 292 ? -33.314 1.474 7.864 1.00 35.34 274 GLY A CA 1
ATOM 1968 C C . GLY A 1 292 ? -32.327 0.837 8.835 1.00 34.52 274 GLY A C 1
ATOM 1969 O O . GLY A 1 292 ? -32.387 1.046 10.046 1.00 30.81 274 GLY A O 1
ATOM 1970 N N . PRO A 1 293 ? -31.376 0.042 8.318 1.00 34.09 275 PRO A N 1
ATOM 1971 C CA . PRO A 1 293 ? -30.465 -0.707 9.174 1.00 32.50 275 PRO A CA 1
ATOM 1972 C C . PRO A 1 293 ? -29.518 0.201 9.963 1.00 30.84 275 PRO A C 1
ATOM 1973 O O . PRO A 1 293 ? -29.323 1.329 9.588 1.00 27.25 275 PRO A O 1
ATOM 1977 N N . ILE A 1 294 ? -28.983 -0.325 11.056 1.00 28.14 276 ILE A N 1
ATOM 1978 C CA . ILE A 1 294 ? -27.787 0.252 11.724 1.00 27.54 276 ILE A CA 1
ATOM 1979 C C . ILE A 1 294 ? -26.620 -0.605 11.252 1.00 23.77 276 ILE A C 1
ATOM 1980 O O . ILE A 1 294 ? -26.628 -1.794 11.535 1.00 28.90 276 ILE A O 1
ATOM 1985 N N . TYR A 1 295 ? -25.721 -0.045 10.450 1.00 23.93 277 TYR A N 1
ATOM 1986 C CA . TYR A 1 295 ? -24.630 -0.817 9.803 1.00 23.77 277 TYR A CA 1
ATOM 1987 C C . TYR A 1 295 ? -23.473 -0.968 10.780 1.00 22.07 277 TYR A C 1
ATOM 1988 O O . TYR A 1 295 ? -22.802 -2.000 10.808 1.00 22.17 277 TYR A O 1
ATOM 1997 N N . ASP A 1 296 ? -23.255 0.060 11.578 1.00 21.25 278 ASP A N 1
ATOM 1998 C CA . ASP A 1 296 ? -22.058 0.060 12.445 1.00 21.13 278 ASP A CA 1
ATOM 1999 C C . ASP A 1 296 ? -22.226 1.114 13.516 1.00 19.48 278 ASP A C 1
ATOM 2000 O O . ASP A 1 296 ? -22.835 2.177 13.263 1.00 22.27 278 ASP A O 1
ATOM 2005 N N . VAL A 1 297 ? -21.622 0.840 14.663 1.00 19.13 279 VAL A N 1
ATOM 2006 C CA . VAL A 1 297 ? -21.572 1.751 15.827 1.00 18.56 279 VAL A CA 1
ATOM 2007 C C . VAL A 1 297 ? -20.191 1.558 16.434 1.00 18.55 279 VAL A C 1
ATOM 2008 O O . VAL A 1 297 ? -19.815 0.403 16.673 1.00 18.35 279 VAL A O 1
ATOM 2012 N N . VAL A 1 298 ? -19.510 2.650 16.717 1.00 18.78 280 VAL A N 1
ATOM 2013 C CA . VAL A 1 298 ? -18.137 2.592 17.281 1.00 17.83 280 VAL A CA 1
ATOM 2014 C C . VAL A 1 298 ? -17.970 3.743 18.260 1.00 18.03 280 VAL A C 1
ATOM 2015 O O . VAL A 1 298 ? -18.416 4.864 18.005 1.00 17.97 280 VAL A O 1
ATOM 2019 N N . TRP A 1 299 ? -17.288 3.455 19.351 1.00 16.86 281 TRP A N 1
ATOM 2020 C CA . TRP A 1 299 ? -16.862 4.461 20.335 1.00 16.50 281 TRP A CA 1
ATOM 2021 C C . TRP A 1 299 ? -15.619 5.190 19.859 1.00 17.08 281 TRP A C 1
ATOM 2022 O O . TRP A 1 299 ? -14.698 4.557 19.328 1.00 16.64 281 TRP A O 1
ATOM 2033 N N . ASN A 1 300 ? -15.554 6.464 20.169 1.00 17.28 282 ASN A N 1
ATOM 2034 C CA . ASN A 1 300 ? -14.286 7.216 20.128 1.00 18.13 282 ASN A CA 1
ATOM 2035 C C . ASN A 1 300 ? -13.492 6.757 21.352 1.00 18.94 282 ASN A C 1
ATOM 2036 O O . ASN A 1 300 ? -14.127 6.570 22.391 1.00 20.24 282 ASN A O 1
ATOM 2041 N N . SER A 1 301 ? -12.176 6.648 21.258 1.00 19.59 283 SER A N 1
ATOM 2042 C CA . SER A 1 301 ? -11.300 6.275 22.396 1.00 20.55 283 SER A CA 1
ATOM 2043 C C . SER A 1 301 ? -11.364 7.322 23.518 1.00 22.06 283 SER A C 1
ATOM 2044 O O . SER A 1 301 ? -10.983 6.968 24.631 1.00 24.86 283 SER A O 1
ATOM 2047 N N . SER A 1 302 ? -11.866 8.531 23.256 1.00 20.56 284 SER A N 1
ATOM 2048 C CA . SER A 1 302 ? -12.162 9.588 24.268 1.00 23.38 284 SER A CA 1
ATOM 2049 C C . SER A 1 302 ? -13.234 9.131 25.275 1.00 21.19 284 SER A C 1
ATOM 2050 O O . SER A 1 302 ? -13.308 9.741 26.362 1.00 22.14 284 SER A O 1
ATOM 2053 N N . SER A 1 303 ? -14.078 8.159 24.909 1.00 20.66 285 SER A N 1
ATOM 2054 C CA . SER A 1 303 ? -15.194 7.637 25.737 1.00 22.94 285 SER A CA 1
ATOM 2055 C C . SER A 1 303 ? -16.331 8.650 25.894 1.00 24.32 285 SER A C 1
ATOM 2056 O O . SER A 1 303 ? -17.224 8.346 26.698 1.00 24.57 285 SER A O 1
ATOM 2059 N N . THR A 1 304 ? -16.310 9.798 25.212 1.00 23.66 286 THR A N 1
ATOM 2060 C CA . THR A 1 304 ? -17.376 10.826 25.357 1.00 25.85 286 THR A CA 1
ATOM 2061 C C . THR A 1 304 ? -18.178 10.977 24.065 1.00 24.16 286 THR A C 1
ATOM 2062 O O . THR A 1 304 ? -19.227 11.668 24.096 1.00 23.38 286 THR A O 1
ATOM 2066 N N . GLU A 1 305 ? -17.766 10.308 22.994 1.00 22.93 287 GLU A N 1
ATOM 2067 C CA . GLU A 1 305 ? -18.507 10.340 21.704 1.00 23.39 287 GLU A CA 1
ATOM 2068 C C . GLU A 1 305 ? -18.581 8.935 21.102 1.00 20.91 287 GLU A C 1
ATOM 2069 O O . GLU A 1 305 ? -17.651 8.151 21.310 1.00 20.47 287 GLU A O 1
ATOM 2075 N N . PHE A 1 306 ? -19.613 8.667 20.322 1.00 18.36 288 PHE A N 1
ATOM 2076 C CA . PHE A 1 306 ? -19.658 7.484 19.435 1.00 18.42 288 PHE A CA 1
ATOM 2077 C C . PHE A 1 306 ? -20.237 7.873 18.083 1.00 19.45 288 PHE A C 1
ATOM 2078 O O . PHE A 1 306 ? -20.915 8.905 17.949 1.00 19.26 288 PHE A O 1
ATOM 2086 N N . CYS A 1 307 ? -19.992 7.001 17.122 1.00 19.61 289 CYS A N 1
ATOM 2087 C CA . CYS A 1 307 ? -20.437 7.164 15.723 1.00 21.54 289 CYS A CA 1
ATOM 2088 C C . CYS A 1 307 ? -21.395 6.036 15.365 1.00 21.95 289 CYS A C 1
ATOM 2089 O O . CYS A 1 307 ? -21.103 4.876 15.661 1.00 22.76 289 CYS A O 1
ATOM 2092 N N . ALA A 1 308 ? -22.516 6.366 14.721 1.00 21.45 290 ALA A N 1
ATOM 2093 C CA . ALA A 1 308 ? -23.461 5.388 14.169 1.00 20.19 290 ALA A CA 1
ATOM 2094 C C . ALA A 1 308 ? -23.580 5.661 12.670 1.00 19.39 290 ALA A C 1
ATOM 2095 O O . ALA A 1 308 ? -23.643 6.851 12.309 1.00 20.51 290 ALA A O 1
ATOM 2097 N N . VAL A 1 309 ? -23.565 4.598 11.885 1.00 20.44 291 VAL A N 1
ATOM 2098 C CA . VAL A 1 309 ? -23.827 4.589 10.415 1.00 21.84 291 VAL A CA 1
ATOM 2099 C C . VAL A 1 309 ? -25.145 3.848 10.217 1.00 21.69 291 VAL A C 1
ATOM 2100 O O . VAL A 1 309 ? -25.226 2.664 10.576 1.00 24.15 291 VAL A O 1
ATOM 2104 N N . TYR A 1 310 ? -26.145 4.518 9.651 1.00 24.16 292 TYR A N 1
ATOM 2105 C CA . TYR A 1 310 ? -27.538 4.029 9.749 1.00 25.04 292 TYR A CA 1
ATOM 2106 C C . TYR A 1 310 ? -28.366 4.544 8.568 1.00 26.43 292 TYR A C 1
ATOM 2107 O O . TYR A 1 310 ? -28.087 5.647 8.038 1.00 26.15 292 TYR A O 1
ATOM 2116 N N . GLY A 1 311 ? -29.399 3.767 8.247 1.00 29.22 293 GLY A N 1
ATOM 2117 C CA . GLY A 1 311 ? -30.475 4.156 7.323 1.00 31.64 293 GLY A CA 1
ATOM 2118 C C . GLY A 1 311 ? -30.338 3.453 5.992 1.00 34.39 293 GLY A C 1
ATOM 2119 O O . GLY A 1 311 ? -29.230 3.033 5.618 1.00 32.96 293 GLY A O 1
ATOM 2120 N N . PHE A 1 312 ? -31.451 3.319 5.272 1.00 39.45 294 PHE A N 1
ATOM 2121 C CA . PHE A 1 312 ? -31.451 2.871 3.860 1.00 39.84 294 PHE A CA 1
ATOM 2122 C C . PHE A 1 312 ? -30.458 3.738 3.080 1.00 38.31 294 PHE A C 1
ATOM 2123 O O . PHE A 1 312 ? -30.435 4.977 3.295 1.00 38.01 294 PHE A O 1
ATOM 2131 N N . MET A 1 313 ? -29.654 3.118 2.211 1.00 40.10 295 MET A N 1
ATOM 2132 C CA . MET A 1 313 ? -28.651 3.838 1.372 1.00 42.96 295 MET A CA 1
ATOM 2133 C C . MET A 1 313 ? -29.313 5.048 0.709 1.00 45.07 295 MET A C 1
ATOM 2134 O O . MET A 1 313 ? -30.448 4.962 0.247 1.00 45.00 295 MET A O 1
ATOM 2139 N N . PRO A 1 314 ? -28.645 6.221 0.645 1.00 44.88 296 PRO A N 1
ATOM 2140 C CA . PRO A 1 314 ? -27.282 6.382 1.155 1.00 43.45 296 PRO A CA 1
ATOM 2141 C C . PRO A 1 314 ? -27.314 6.584 2.677 1.00 39.29 296 PRO A C 1
ATOM 2142 O O . PRO A 1 314 ? -28.126 7.367 3.151 1.00 39.52 296 PRO A O 1
ATOM 2146 N N . ALA A 1 315 ? -26.455 5.862 3.400 1.00 37.89 297 ALA A N 1
ATOM 2147 C CA . ALA A 1 315 ? -26.473 5.774 4.880 1.00 34.24 297 ALA A CA 1
ATOM 2148 C C . ALA A 1 315 ? -26.093 7.127 5.482 1.00 31.70 297 ALA A C 1
ATOM 2149 O O . ALA A 1 315 ? -25.193 7.793 4.948 1.00 30.51 297 ALA A O 1
ATOM 2151 N N . LYS A 1 316 ? -26.769 7.503 6.564 1.00 30.52 298 LYS A N 1
ATOM 2152 C CA . LYS A 1 316 ? -26.394 8.626 7.450 1.00 31.23 298 LYS A CA 1
ATOM 2153 C C . LYS A 1 316 ? -25.221 8.166 8.322 1.00 27.89 298 LYS A C 1
ATOM 2154 O O . LYS A 1 316 ? -25.110 6.967 8.575 1.00 28.68 298 LYS A O 1
ATOM 2160 N N . ALA A 1 317 ? -24.392 9.096 8.746 1.00 27.55 299 ALA A N 1
ATOM 2161 C CA . ALA A 1 317 ? -23.421 8.898 9.841 1.00 26.54 299 ALA A CA 1
ATOM 2162 C C . ALA A 1 317 ? -23.479 10.128 10.736 1.00 27.11 299 ALA A C 1
ATOM 2163 O O . ALA A 1 317 ? -23.539 11.267 10.211 1.00 29.50 299 ALA A O 1
ATOM 2165 N N . THR A 1 318 ? -23.497 9.907 12.048 1.00 24.00 300 THR A N 1
ATOM 2166 C CA . THR A 1 318 ? -23.638 10.975 13.053 1.00 25.18 300 THR A CA 1
ATOM 2167 C C . THR A 1 318 ? -22.724 10.636 14.216 1.00 25.30 300 THR A C 1
ATOM 2168 O O . THR A 1 318 ? -22.663 9.451 14.560 1.00 25.14 300 THR A O 1
ATOM 2172 N N . ILE A 1 319 ? -22.091 11.641 14.797 1.00 25.27 301 ILE A N 1
ATOM 2173 C CA . ILE A 1 319 ? -21.433 11.477 16.116 1.00 25.59 301 ILE A CA 1
ATOM 2174 C C . ILE A 1 319 ? -22.456 11.890 17.174 1.00 26.09 301 ILE A C 1
ATOM 2175 O O . ILE A 1 319 ? -23.118 12.895 16.968 1.00 26.03 301 ILE A O 1
ATOM 2180 N N . PHE A 1 320 ? -22.576 11.096 18.237 1.00 24.86 302 PHE A N 1
ATOM 2181 C CA . PHE A 1 320 ? -23.416 11.365 19.429 1.00 24.50 302 PHE A CA 1
ATOM 2182 C C . PHE A 1 320 ? -22.514 11.552 20.646 1.00 25.69 302 PHE A C 1
ATOM 2183 O O . PHE A 1 320 ? -21.399 10.962 20.682 1.00 21.99 302 PHE A O 1
ATOM 2191 N N . ASN A 1 321 ? -22.971 12.356 21.610 1.00 24.35 303 ASN A N 1
ATOM 2192 C CA . ASN A 1 321 ? -22.304 12.490 22.932 1.00 25.13 303 ASN A CA 1
ATOM 2193 C C . ASN A 1 321 ? -23.003 11.568 23.941 1.00 23.93 303 ASN A C 1
ATOM 2194 O O . ASN A 1 321 ? -23.889 10.791 23.539 1.00 23.92 303 ASN A O 1
ATOM 2199 N N . LEU A 1 322 ? -22.637 11.661 25.215 1.00 25.78 304 LEU A N 1
ATOM 2200 C CA . LEU A 1 322 ? -23.114 10.708 26.254 1.00 28.02 304 LEU A CA 1
ATOM 2201 C C . LEU A 1 322 ? -24.571 11.016 26.618 1.00 30.89 304 LEU A C 1
ATOM 2202 O O . LEU A 1 322 ? -25.224 10.138 27.241 1.00 32.00 304 LEU A O 1
ATOM 2207 N N . LYS A 1 323 ? -25.093 12.179 26.214 1.00 33.05 305 LYS A N 1
ATOM 2208 C CA . LYS A 1 323 ? -26.544 12.483 26.344 1.00 34.72 305 LYS A CA 1
ATOM 2209 C C . LYS A 1 323 ? -27.268 11.823 25.170 1.00 32.77 305 LYS A C 1
ATOM 2210 O O . LYS A 1 323 ? -28.511 11.868 25.138 1.00 32.66 305 LYS A O 1
ATOM 2213 N N . CYS A 1 324 ? -26.511 11.221 24.245 1.00 29.82 306 CYS A N 1
ATOM 2214 C CA . CYS A 1 324 ? -27.020 10.598 22.997 1.00 29.50 306 CYS A CA 1
ATOM 2215 C C . CYS A 1 324 ? -27.627 11.682 22.103 1.00 30.84 306 CYS A C 1
ATOM 2216 O O . CYS A 1 324 ? -28.572 11.384 21.384 1.00 30.84 306 CYS A O 1
ATOM 2219 N N . ASP A 1 325 ? -27.085 12.890 22.186 1.00 32.47 307 ASP A N 1
ATOM 2220 C CA . ASP A 1 325 ? -27.431 14.012 21.284 1.00 35.50 307 ASP A CA 1
ATOM 2221 C C . ASP A 1 325 ? -26.430 14.031 20.140 1.00 34.47 307 ASP A C 1
ATOM 2222 O O . ASP A 1 325 ? -25.226 13.882 20.368 1.00 32.16 307 ASP A O 1
ATOM 2227 N N . PRO A 1 326 ? -26.902 14.251 18.895 1.00 36.24 308 PRO A N 1
ATOM 2228 C CA . PRO A 1 326 ? -26.015 14.575 17.776 1.00 36.75 308 PRO A CA 1
ATOM 2229 C C . PRO A 1 326 ? -24.993 15.668 18.116 1.00 35.55 308 PRO A C 1
ATOM 2230 O O . PRO A 1 326 ? -25.368 16.707 18.603 1.00 40.27 308 PRO A O 1
ATOM 2234 N N . VAL A 1 327 ? -23.720 15.380 17.872 1.00 33.15 309 VAL A N 1
ATOM 2235 C CA . VAL A 1 327 ? -22.541 16.280 18.043 1.00 34.12 309 VAL A CA 1
ATOM 2236 C C . VAL A 1 327 ? -22.187 16.834 16.662 1.00 35.39 309 VAL A C 1
ATOM 2237 O O . VAL A 1 327 ? -21.866 18.017 16.551 1.00 32.72 309 VAL A O 1
ATOM 2241 N N . PHE A 1 328 ? -22.183 15.972 15.647 1.00 33.21 310 PHE A N 1
ATOM 2242 C CA . PHE A 1 328 ? -21.816 16.358 14.265 1.00 32.40 310 PHE A CA 1
ATOM 2243 C C . PHE A 1 328 ? -22.465 15.380 13.302 1.00 32.10 310 PHE A C 1
ATOM 2244 O O . PHE A 1 328 ? -22.496 14.167 13.588 1.00 31.63 310 PHE A O 1
ATOM 2252 N N . ASP A 1 329 ? -22.984 15.892 12.191 1.00 30.46 311 ASP A N 1
ATOM 2253 C CA . ASP A 1 329 ? -23.656 15.044 11.183 1.00 31.81 311 ASP A CA 1
ATOM 2254 C C . ASP A 1 329 ? -22.848 15.111 9.890 1.00 30.16 311 ASP A C 1
ATOM 2255 O O . ASP A 1 329 ? -22.450 16.222 9.504 1.00 28.26 311 ASP A O 1
ATOM 2260 N N . PHE A 1 330 ? -22.589 13.951 9.287 1.00 30.31 312 PHE A N 1
ATOM 2261 C CA . PHE A 1 330 ? -21.723 13.780 8.093 1.00 30.55 312 PHE A CA 1
ATOM 2262 C C . PHE A 1 330 ? -22.596 13.738 6.841 1.00 30.75 312 PHE A C 1
ATOM 2263 O O . PHE A 1 330 ? -22.077 13.353 5.781 1.00 30.19 312 PHE A O 1
ATOM 2271 N N . GLY A 1 331 ? -23.875 14.096 6.976 1.00 33.64 313 GLY A N 1
ATOM 2272 C CA . GLY A 1 331 ? -24.881 13.872 5.924 1.00 34.18 313 GLY A CA 1
ATOM 2273 C C . GLY A 1 331 ? -24.895 12.416 5.509 1.00 34.03 313 GLY A C 1
ATOM 2274 O O . GLY A 1 331 ? -24.688 11.528 6.391 1.00 33.52 313 GLY A O 1
ATOM 2275 N N . THR A 1 332 ? -25.085 12.145 4.219 1.00 30.76 314 THR A N 1
ATOM 2276 C CA . THR A 1 332 ? -25.275 10.765 3.704 1.00 31.15 314 THR A CA 1
ATOM 2277 C C . THR A 1 332 ? -24.200 10.392 2.681 1.00 33.79 314 THR A C 1
ATOM 2278 O O . THR A 1 332 ? -23.574 11.285 2.077 1.00 34.40 314 THR A O 1
ATOM 2282 N N . GLY A 1 333 ? -23.998 9.089 2.503 1.00 33.35 315 GLY A N 1
ATOM 2283 C CA . GLY A 1 333 ? -22.953 8.570 1.611 1.00 34.93 315 GLY A CA 1
ATOM 2284 C C . GLY A 1 333 ? -23.070 7.069 1.413 1.00 33.95 315 GLY A C 1
ATOM 2285 O O . GLY A 1 333 ? -23.886 6.409 2.065 1.00 36.02 315 GLY A O 1
ATOM 2286 N N . PRO A 1 334 ? -22.241 6.515 0.503 1.00 33.77 316 PRO A N 1
ATOM 2287 C CA . PRO A 1 334 ? -22.108 5.067 0.325 1.00 34.70 316 PRO A CA 1
ATOM 2288 C C . PRO A 1 334 ? -21.243 4.450 1.437 1.00 33.09 316 PRO A C 1
ATOM 2289 O O . PRO A 1 334 ? -20.077 4.179 1.203 1.00 32.04 316 PRO A O 1
ATOM 2293 N N . ARG A 1 335 ? -21.831 4.280 2.622 1.00 30.41 317 ARG A N 1
ATOM 2294 C CA . ARG A 1 335 ? -21.134 3.836 3.856 1.00 30.47 317 ARG A CA 1
ATOM 2295 C C . ARG 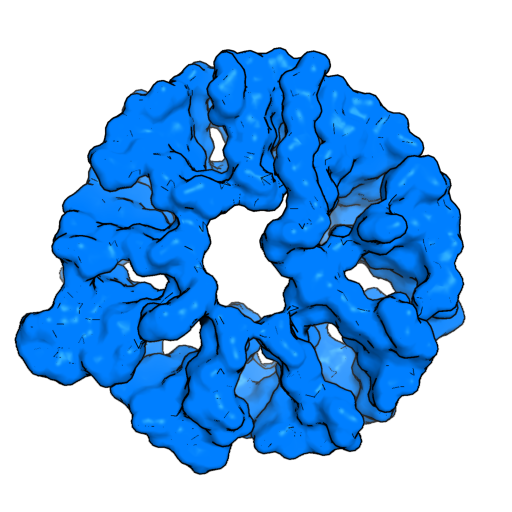A 1 335 ? -21.880 2.677 4.510 1.00 28.09 317 ARG A C 1
ATOM 2296 O O . ARG A 1 335 ? -23.133 2.718 4.560 1.00 28.27 317 ARG A O 1
ATOM 2304 N N . ASN A 1 336 ? -21.144 1.734 5.086 1.00 23.02 318 ASN A N 1
ATOM 2305 C CA . ASN A 1 336 ? -21.744 0.696 5.959 1.00 24.50 318 ASN A CA 1
ATOM 2306 C C . ASN A 1 336 ? -20.788 0.360 7.101 1.00 21.34 318 ASN A C 1
ATOM 2307 O O . ASN A 1 336 ? -20.961 -0.679 7.732 1.00 20.82 318 ASN A O 1
ATOM 2312 N N . ALA A 1 337 ? -19.782 1.195 7.337 1.00 23.26 319 ALA A N 1
ATOM 2313 C CA . ALA A 1 337 ? -18.687 0.886 8.278 1.00 20.23 319 ALA A CA 1
ATOM 2314 C C . ALA A 1 337 ? -18.099 2.201 8.764 1.00 18.88 319 ALA A C 1
ATOM 2315 O O . ALA A 1 337 ? -18.036 3.186 7.981 1.00 19.04 319 ALA A O 1
ATOM 2317 N N . ALA A 1 338 ? -17.696 2.234 10.026 1.00 18.23 320 ALA A N 1
ATOM 2318 C CA . ALA A 1 338 ? -16.977 3.370 10.621 1.00 18.32 320 ALA A CA 1
ATOM 2319 C C . ALA A 1 338 ? -15.785 2.850 11.421 1.00 18.20 320 ALA A C 1
ATOM 2320 O O . ALA A 1 338 ? -15.945 1.903 12.193 1.00 19.91 320 ALA A O 1
ATOM 2322 N N . TYR A 1 339 ? -14.647 3.498 11.255 1.00 18.31 321 TYR A N 1
ATOM 2323 C CA . TYR A 1 339 ? -13.391 3.162 11.955 1.00 18.82 321 TYR A CA 1
ATOM 2324 C C . TYR A 1 339 ? -12.725 4.437 12.449 1.00 17.17 321 TYR A C 1
ATOM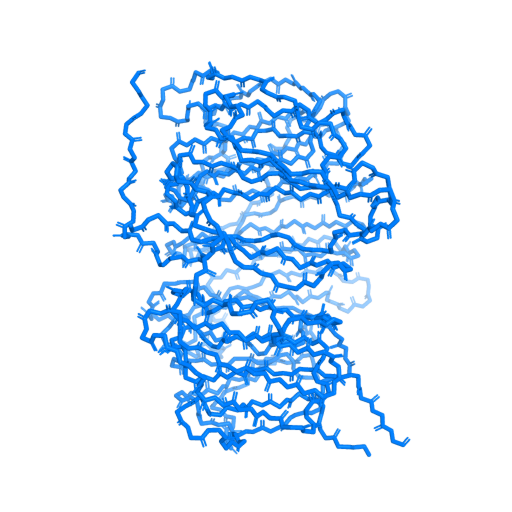 2325 O O . TYR A 1 339 ? -12.182 5.191 11.631 1.00 17.44 321 TYR A O 1
ATOM 2334 N N . TYR A 1 340 ? -12.741 4.651 13.763 1.00 18.74 322 TYR A N 1
ATOM 2335 C CA . TYR A 1 340 ? -11.922 5.701 14.389 1.00 16.44 322 TYR A CA 1
ATOM 2336 C C . TYR A 1 340 ? -10.467 5.241 14.352 1.00 15.43 322 TYR A C 1
ATOM 2337 O O . TYR A 1 340 ? -10.162 4.049 14.567 1.00 14.31 322 TYR A O 1
ATOM 2346 N N . SER A 1 341 ? -9.568 6.182 14.178 1.00 15.68 323 SER A N 1
ATOM 2347 C CA . SER A 1 341 ? -8.143 5.967 14.496 1.00 16.04 323 SER A CA 1
ATOM 2348 C C . SER A 1 341 ? -8.061 5.544 15.963 1.00 16.87 323 SER A C 1
ATOM 2349 O O . SER A 1 341 ? -8.953 5.825 16.758 1.00 16.82 323 SER A O 1
ATOM 2352 N N . PRO A 1 342 ? -7.018 4.802 16.375 1.00 18.03 324 PRO A N 1
ATOM 2353 C CA . PRO A 1 342 ? -6.886 4.406 17.780 1.00 18.92 324 PRO A CA 1
ATOM 2354 C C . PRO A 1 342 ? -6.991 5.611 18.735 1.00 18.84 324 PRO A C 1
ATOM 2355 O O . PRO A 1 342 ? -7.550 5.469 19.784 1.00 19.45 324 PRO A O 1
ATOM 2359 N N . HIS A 1 343 ? -6.486 6.769 18.312 1.00 19.22 325 HIS A N 1
ATOM 2360 C CA . HIS A 1 343 ? -6.405 8.036 19.094 1.00 18.91 325 HIS A CA 1
ATOM 2361 C C . HIS A 1 343 ? -7.738 8.783 19.073 1.00 20.04 325 HIS A C 1
ATOM 2362 O O . HIS A 1 343 ? -7.940 9.663 19.925 1.00 22.06 325 HIS A O 1
ATOM 2369 N N . GLY A 1 344 ? -8.610 8.446 18.132 1.00 18.07 326 GLY A N 1
ATOM 2370 C CA . GLY A 1 344 ? -9.944 9.032 17.998 1.00 17.21 326 GLY A CA 1
ATOM 2371 C C . GLY A 1 344 ? -9.943 10.414 17.371 1.00 18.01 326 GLY A C 1
ATOM 2372 O O . GLY A 1 344 ? -11.013 11.057 17.442 1.00 19.61 326 GLY A O 1
ATOM 2373 N N . HIS A 1 345 ? -8.875 10.806 16.681 1.00 16.57 327 HIS A N 1
ATOM 2374 C CA . HIS A 1 345 ? -8.752 12.132 16.027 1.00 18.54 327 HIS A CA 1
ATOM 2375 C C . HIS A 1 345 ? -9.139 12.066 14.544 1.00 18.28 327 HIS A C 1
ATOM 2376 O O . HIS A 1 345 ? -9.345 13.132 13.947 1.00 19.72 327 HIS A O 1
ATOM 2383 N N . ILE A 1 346 ? -9.240 10.869 13.980 1.00 16.43 328 ILE A N 1
ATOM 2384 C CA . ILE A 1 346 ? -9.615 10.646 12.556 1.00 17.51 328 ILE A CA 1
ATOM 2385 C C . ILE A 1 346 ? -10.733 9.606 12.547 1.00 18.21 328 ILE A C 1
ATOM 2386 O O . ILE A 1 346 ? -10.688 8.658 13.331 1.00 17.20 328 ILE A O 1
ATOM 2391 N N . LEU A 1 347 ? -11.687 9.752 11.642 1.00 17.68 329 LEU A N 1
ATOM 2392 C CA . LEU A 1 347 ? -12.781 8.783 11.467 1.00 17.98 329 LEU A CA 1
ATOM 2393 C C . LEU A 1 347 ? -12.871 8.409 9.992 1.00 18.70 329 LEU A C 1
ATOM 2394 O O . LEU A 1 347 ? -12.950 9.330 9.170 1.00 19.03 329 LEU A O 1
ATOM 2399 N N . VAL A 1 348 ? -12.860 7.126 9.680 1.00 18.21 330 VAL A N 1
ATOM 2400 C CA . VAL A 1 348 ? -13.115 6.671 8.288 1.00 18.93 330 VAL A CA 1
ATOM 2401 C C . VAL A 1 348 ? -14.546 6.162 8.218 1.00 20.97 330 VAL A C 1
ATOM 2402 O O . VAL A 1 348 ? -14.908 5.258 9.013 1.00 19.67 330 VAL A O 1
ATOM 2406 N N . LEU A 1 349 ? -15.323 6.744 7.307 1.00 20.64 331 LEU A N 1
ATOM 2407 C CA . LEU A 1 349 ? -16.648 6.209 6.925 1.00 22.44 331 LEU A CA 1
ATOM 2408 C C . LEU A 1 349 ? -16.429 5.454 5.621 1.00 23.84 331 LEU A C 1
ATOM 2409 O O . LEU A 1 349 ? -16.038 6.113 4.641 1.00 24.91 331 LEU A O 1
ATOM 2414 N N . ALA A 1 350 ? -16.572 4.135 5.639 1.00 22.12 332 ALA A N 1
ATOM 2415 C CA . ALA A 1 350 ? -16.245 3.273 4.478 1.00 23.44 332 ALA A CA 1
ATOM 2416 C C . ALA A 1 350 ? -17.475 2.523 4.005 1.00 25.99 332 ALA A C 1
ATOM 2417 O O . ALA A 1 350 ? -18.306 2.129 4.842 1.00 24.01 332 ALA A O 1
ATOM 2419 N N . GLY A 1 351 ? -17.501 2.233 2.706 1.00 25.61 333 GLY A N 1
ATOM 2420 C CA . GLY A 1 351 ? -18.491 1.336 2.105 1.00 26.59 333 GLY A CA 1
ATOM 2421 C C . GLY A 1 351 ? -17.797 0.131 1.522 1.00 25.79 333 GLY A C 1
ATOM 2422 O O . GLY A 1 351 ? -17.236 0.261 0.426 1.00 29.27 333 GLY A O 1
ATOM 2423 N N . PHE A 1 352 ? -17.823 -0.987 2.238 1.00 29.46 334 PHE A N 1
ATOM 2424 C CA . PHE A 1 352 ? -17.221 -2.273 1.817 1.00 32.16 334 PHE A CA 1
ATOM 2425 C C . PHE A 1 352 ? -18.372 -3.247 1.538 1.00 35.59 334 PHE A C 1
ATOM 2426 O O . PHE A 1 352 ? -19.504 -2.767 1.376 1.00 35.23 334 PHE A O 1
ATOM 2434 N N . GLY A 1 353 ? -18.101 -4.554 1.490 1.00 44.48 335 GLY A N 1
ATOM 2435 C CA . GLY A 1 353 ? -19.099 -5.566 1.091 1.00 45.44 335 GLY A CA 1
ATOM 2436 C C . GLY A 1 353 ? -19.589 -5.297 -0.319 1.00 45.77 335 GLY A C 1
ATOM 2437 O O . GLY A 1 353 ? -18.755 -5.310 -1.242 1.00 50.74 335 GLY A O 1
ATOM 2438 N N . ASN A 1 354 ? -20.880 -4.997 -0.476 1.00 44.63 336 ASN A N 1
ATOM 2439 C CA . ASN A 1 354 ? -21.532 -4.791 -1.796 1.00 44.69 336 ASN A CA 1
ATOM 2440 C C . ASN A 1 354 ? -21.300 -3.360 -2.305 1.00 42.13 336 ASN A C 1
ATOM 2441 O O . ASN A 1 354 ? -21.663 -3.106 -3.461 1.00 40.22 336 ASN A O 1
ATOM 2446 N N . LEU A 1 355 ? -20.731 -2.456 -1.493 1.00 36.34 337 LEU A N 1
ATOM 2447 C CA . LEU A 1 355 ? -20.441 -1.053 -1.903 1.00 34.32 337 LEU A CA 1
ATOM 2448 C C . LEU A 1 355 ? -19.041 -0.967 -2.539 1.00 31.74 337 LEU A C 1
ATOM 2449 O O . LEU A 1 355 ? -18.279 -1.940 -2.466 1.00 30.73 337 LEU A O 1
ATOM 2454 N N . ARG A 1 356 ? -18.712 0.182 -3.121 1.00 31.99 338 ARG A N 1
ATOM 2455 C CA . ARG A 1 356 ? -17.604 0.330 -4.106 1.00 35.41 338 ARG A CA 1
ATOM 2456 C C . ARG A 1 356 ? -16.260 0.566 -3.401 1.00 30.90 338 ARG A C 1
ATOM 2457 O O . ARG A 1 356 ? -15.247 0.660 -4.101 1.00 27.38 338 ARG A O 1
ATOM 2465 N N . GLY A 1 357 ? -16.227 0.653 -2.071 1.00 29.07 339 GLY A N 1
ATOM 2466 C CA . GLY A 1 357 ? -14.944 0.709 -1.341 1.00 28.15 339 GLY A CA 1
ATOM 2467 C C . GLY A 1 357 ? -14.492 2.132 -1.080 1.00 25.54 339 GLY A C 1
ATOM 2468 O O . GLY A 1 357 ? -13.300 2.319 -0.760 1.00 25.61 339 GLY A O 1
ATOM 2469 N N . GLN A 1 358 ? -15.390 3.109 -1.175 1.00 25.59 340 GLN A N 1
ATOM 2470 C CA . GLN A 1 358 ? -15.043 4.515 -0.868 1.00 28.93 340 GLN A CA 1
ATOM 2471 C C . GLN A 1 358 ? -14.832 4.654 0.641 1.00 25.63 340 GLN A C 1
ATOM 2472 O O . GLN A 1 358 ? -15.666 4.151 1.417 1.00 26.99 340 GLN A O 1
ATOM 2478 N N . MET A 1 359 ? -13.731 5.289 1.010 1.00 25.72 341 MET A N 1
ATOM 2479 C CA . MET A 1 359 ? -13.349 5.561 2.408 1.00 26.25 341 MET A CA 1
ATOM 2480 C C . MET A 1 359 ? -13.245 7.070 2.609 1.00 27.59 341 MET A C 1
ATOM 2481 O O . MET A 1 359 ? -12.164 7.654 2.309 1.00 29.58 341 MET A O 1
ATOM 2486 N N . GLU A 1 360 ? -14.275 7.674 3.182 1.00 22.90 342 GLU A N 1
ATOM 2487 C CA . GLU A 1 360 ? -14.248 9.097 3.570 1.00 22.79 342 GLU A CA 1
ATOM 2488 C C . GLU A 1 360 ? -13.421 9.228 4.838 1.00 22.08 342 GLU A C 1
ATOM 2489 O O . GLU A 1 360 ? -13.842 8.677 5.864 1.00 22.24 342 GLU A O 1
ATOM 2495 N N . VAL A 1 361 ? -12.309 9.933 4.758 1.00 19.87 343 VAL A N 1
ATOM 2496 C CA . VAL A 1 361 ? -11.419 10.169 5.920 1.00 18.98 343 VAL A CA 1
ATOM 2497 C C . VAL A 1 361 ? -11.747 11.550 6.484 1.00 19.14 343 VAL A C 1
ATOM 2498 O O . VAL A 1 361 ? -11.500 12.569 5.792 1.00 20.48 343 VAL A O 1
ATOM 2502 N N . TRP A 1 362 ? -12.268 11.595 7.701 1.00 19.23 344 TRP A N 1
ATOM 2503 C CA . TRP A 1 362 ? -12.680 12.841 8.386 1.00 18.44 344 TRP A CA 1
ATOM 2504 C C . TRP A 1 362 ? -11.710 13.158 9.516 1.00 19.11 344 TRP A C 1
ATOM 2505 O O . TRP A 1 362 ? -11.414 12.253 10.322 1.00 17.37 344 TRP A O 1
ATOM 2516 N N . ASP A 1 363 ? -11.244 14.398 9.556 1.00 19.72 345 ASP A N 1
ATOM 2517 C CA . ASP A 1 363 ? -10.660 15.040 10.763 1.00 20.65 345 ASP A CA 1
ATOM 2518 C C . ASP A 1 363 ? -11.806 15.286 11.735 1.00 21.57 345 ASP A C 1
ATOM 2519 O O . ASP A 1 363 ? -12.658 16.130 11.409 1.00 21.84 345 ASP A O 1
ATOM 2524 N N . VAL A 1 364 ? -11.842 14.589 12.872 1.00 21.14 346 VAL A N 1
ATOM 2525 C CA . VAL A 1 364 ? -12.978 14.728 13.826 1.00 21.60 346 VAL A CA 1
ATOM 2526 C C . VAL A 1 364 ? -12.536 15.553 15.034 1.00 21.29 346 VAL A C 1
ATOM 2527 O O . VAL A 1 364 ? -13.227 15.488 16.058 1.00 23.29 346 VAL A O 1
ATOM 2531 N N . LYS A 1 365 ? -11.452 16.315 14.901 1.00 23.37 347 LYS A N 1
ATOM 2532 C CA . LYS A 1 365 ? -11.101 17.406 15.840 1.00 24.83 347 LYS A CA 1
ATOM 2533 C C . LYS A 1 365 ? -11.582 18.718 15.232 1.00 30.08 347 LYS A C 1
ATOM 2534 O O . LYS A 1 365 ? -12.163 19.522 15.973 1.00 32.12 347 LYS A O 1
ATOM 2540 N N . ASN A 1 366 ? -11.342 18.911 13.933 1.00 31.82 348 ASN A N 1
ATOM 2541 C CA . ASN A 1 366 ? -11.709 20.138 13.174 1.00 33.50 348 ASN A CA 1
ATOM 2542 C C . ASN A 1 366 ? -13.005 19.905 12.391 1.00 32.95 348 ASN A C 1
ATOM 2543 O O . ASN A 1 366 ? -13.576 20.895 11.918 1.00 36.74 348 ASN A O 1
ATOM 2548 N N . TYR A 1 367 ? -13.419 18.644 12.206 1.00 31.68 349 TYR A N 1
ATOM 2549 C CA . TYR A 1 367 ? -14.660 18.243 11.497 1.00 31.40 349 TYR A CA 1
ATOM 2550 C C . TYR A 1 367 ? -14.575 18.707 10.047 1.00 31.09 349 TYR A C 1
ATOM 2551 O O . TYR A 1 367 ? -15.421 19.507 9.599 1.00 31.67 349 TYR A O 1
ATOM 2560 N N . LYS A 1 368 ? -13.558 18.190 9.357 1.00 27.39 350 LYS A N 1
ATOM 2561 C CA . LYS A 1 368 ? -13.189 18.522 7.956 1.00 27.51 350 LYS A CA 1
ATOM 2562 C C . LYS A 1 368 ? -12.921 17.206 7.223 1.00 25.07 350 LYS A C 1
ATOM 2563 O O . LYS A 1 368 ? -12.286 16.327 7.807 1.00 23.48 350 LYS A O 1
ATOM 2567 N N . LEU A 1 369 ? -13.438 17.055 6.011 1.00 23.33 351 LEU A N 1
ATOM 2568 C CA . LEU A 1 369 ? -13.110 15.911 5.130 1.00 23.85 351 LEU A CA 1
ATOM 2569 C C . LEU A 1 369 ? -11.659 16.042 4.671 1.00 25.71 351 LEU A C 1
ATOM 2570 O O . LEU A 1 369 ? -11.325 17.067 4.057 1.00 25.79 351 LEU A O 1
ATOM 2575 N N . ILE A 1 370 ? -10.846 15.022 4.913 1.00 21.84 352 ILE A N 1
ATOM 2576 C CA . ILE A 1 370 ? -9.421 14.995 4.506 1.00 22.27 352 ILE A CA 1
ATOM 2577 C C . ILE A 1 370 ? -9.299 14.403 3.099 1.00 21.68 352 ILE A C 1
ATOM 2578 O O . ILE A 1 370 ? -8.604 14.995 2.282 1.00 21.18 352 ILE A O 1
ATOM 2583 N N . SER A 1 371 ? -9.958 13.281 2.836 1.00 22.61 353 SER A N 1
ATOM 2584 C CA . SER A 1 371 ? -9.754 12.473 1.608 1.00 21.69 353 SER A CA 1
ATOM 2585 C C . SER A 1 371 ? -10.888 11.470 1.419 1.00 21.12 353 SER A C 1
ATOM 2586 O O . SER A 1 371 ? -11.621 11.142 2.386 1.00 19.96 353 SER A O 1
ATOM 2589 N N . LYS A 1 372 ? -11.035 11.005 0.186 1.00 21.09 354 LYS A N 1
ATOM 2590 C CA . LYS A 1 372 ? -12.040 9.985 -0.168 1.00 23.97 354 LYS A CA 1
ATOM 2591 C C . LYS A 1 372 ? -11.367 8.923 -1.026 1.00 23.76 354 LYS A C 1
ATOM 2592 O O . LYS A 1 372 ? -11.795 8.640 -2.145 1.00 22.00 354 LYS A O 1
ATOM 2598 N N . PRO A 1 373 ? -10.302 8.282 -0.508 1.00 21.99 355 PRO A N 1
ATOM 2599 C CA . PRO A 1 373 ? -9.683 7.159 -1.207 1.00 21.85 355 PRO A CA 1
ATOM 2600 C C . PRO A 1 373 ? -10.668 6.008 -1.429 1.00 21.89 355 PRO A C 1
ATOM 2601 O O . PRO A 1 373 ? -11.629 5.850 -0.673 1.00 23.04 355 PRO A O 1
ATOM 2605 N N . VAL A 1 374 ? -10.392 5.205 -2.442 1.00 21.09 356 VAL A N 1
ATOM 2606 C CA . VAL A 1 374 ? -11.268 4.069 -2.827 1.00 22.20 356 VAL A CA 1
ATOM 2607 C C . VAL A 1 374 ? -10.433 2.800 -2.783 1.00 21.92 356 VAL A C 1
ATOM 2608 O O . VAL A 1 374 ? -9.412 2.721 -3.483 1.00 21.96 356 VAL A O 1
ATOM 2612 N N . ALA A 1 375 ? -10.806 1.886 -1.887 1.00 21.36 357 ALA A N 1
ATOM 2613 C CA . ALA A 1 375 ? -10.197 0.554 -1.747 1.00 24.01 357 ALA A CA 1
ATOM 2614 C C . ALA A 1 375 ? -11.192 -0.468 -2.292 1.00 25.80 357 ALA A C 1
ATOM 2615 O O . ALA A 1 375 ? -11.857 -1.162 -1.505 1.00 24.37 357 ALA A O 1
ATOM 2617 N N . SER A 1 376 ? -11.326 -0.498 -3.616 1.00 27.03 358 SER A N 1
ATOM 2618 C CA . SER A 1 376 ? -12.186 -1.439 -4.375 1.00 28.99 358 SER A CA 1
ATOM 2619 C C . SER A 1 376 ? -11.981 -2.872 -3.887 1.00 28.17 358 SER A C 1
ATOM 2620 O O . SER A 1 376 ? -10.824 -3.280 -3.718 1.00 28.80 358 SER A O 1
ATOM 2623 N N . ASP A 1 377 ? -13.080 -3.574 -3.616 1.00 30.21 359 ASP A N 1
ATOM 2624 C CA . ASP A 1 377 ? -13.101 -5.037 -3.372 1.00 34.11 359 ASP A CA 1
ATOM 2625 C C . ASP A 1 377 ? -12.503 -5.402 -2.015 1.00 32.89 359 ASP A C 1
ATOM 2626 O O . ASP A 1 377 ? 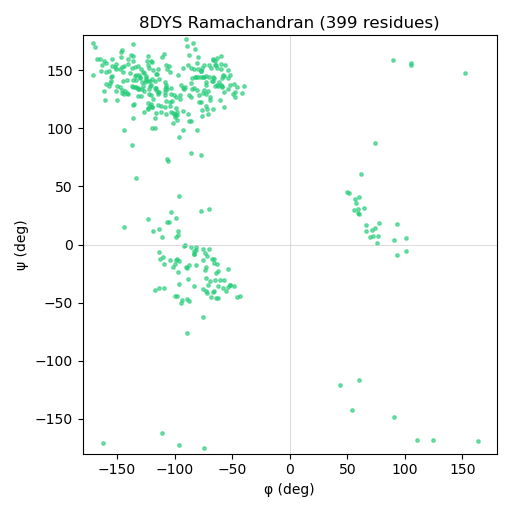-12.380 -6.610 -1.755 1.00 34.32 359 ASP A O 1
ATOM 2631 N N . SER A 1 378 ? -12.186 -4.427 -1.162 1.00 29.42 360 SER A N 1
ATOM 2632 C CA . SER A 1 378 ? -11.617 -4.689 0.183 1.00 27.25 360 SER A CA 1
ATOM 2633 C C . SER A 1 378 ? -12.569 -5.558 1.009 1.00 25.15 360 SER A C 1
ATOM 2634 O O . SER A 1 378 ? -13.771 -5.230 1.094 1.00 26.16 360 SER A O 1
ATOM 2637 N N . THR A 1 379 ? -12.007 -6.541 1.691 1.00 23.58 361 THR A N 1
ATOM 2638 C CA . THR A 1 379 ? -12.720 -7.456 2.616 1.00 25.83 361 THR A CA 1
ATOM 2639 C C . THR A 1 379 ? -12.304 -7.156 4.052 1.00 24.55 361 THR A C 1
ATOM 2640 O O . THR A 1 379 ? -12.911 -7.715 4.972 1.00 24.97 361 THR A O 1
ATOM 2644 N N . TYR A 1 380 ? -11.271 -6.340 4.231 1.00 23.11 362 TYR A N 1
ATOM 2645 C CA . TYR A 1 380 ? -10.664 -6.092 5.558 1.00 22.97 362 TYR A CA 1
ATOM 2646 C C . TYR A 1 380 ? -10.092 -4.675 5.595 1.00 21.84 362 TYR A C 1
ATOM 2647 O O . TYR A 1 380 ? -9.436 -4.240 4.631 1.00 21.87 362 TYR A O 1
ATOM 2656 N N . PHE A 1 381 ? -10.346 -3.993 6.703 1.00 20.05 363 PHE A N 1
ATOM 2657 C CA . PHE A 1 381 ? -9.811 -2.642 6.988 1.00 20.19 363 PHE A CA 1
ATOM 2658 C C . PHE A 1 381 ? -9.221 -2.636 8.400 1.00 18.94 363 PHE A C 1
ATOM 2659 O O . PHE A 1 381 ? -9.857 -3.111 9.347 1.00 20.18 363 PHE A O 1
ATOM 2667 N N . ALA A 1 382 ? -8.038 -2.065 8.568 1.00 17.68 364 ALA A N 1
ATOM 2668 C CA . ALA A 1 382 ? -7.550 -1.824 9.937 1.00 17.26 364 ALA A CA 1
ATOM 2669 C C . ALA A 1 382 ? -6.639 -0.608 9.955 1.00 15.92 364 ALA A C 1
ATOM 2670 O O . ALA A 1 382 ? -5.705 -0.518 9.144 1.00 16.31 364 ALA A O 1
ATOM 2672 N N . TRP A 1 383 ? -6.897 0.267 10.912 1.00 16.04 365 TRP A N 1
ATOM 2673 C CA . TRP A 1 383 ? -5.972 1.347 11.267 1.00 15.15 365 TRP A CA 1
ATOM 2674 C C . TRP A 1 383 ? -4.686 0.723 11.754 1.00 14.95 365 TRP A C 1
ATOM 2675 O O . TRP A 1 383 ? -4.713 -0.199 12.570 1.00 13.99 365 TRP A O 1
ATOM 2686 N N . CYS A 1 384 ? -3.584 1.271 11.300 1.00 15.11 366 CYS A N 1
ATOM 2687 C CA . CYS A 1 384 ? -2.285 1.078 11.948 1.00 16.31 366 CYS A CA 1
ATOM 2688 C C . CYS A 1 384 ? -2.382 1.651 13.357 1.00 17.14 366 CYS A C 1
ATOM 2689 O O . CYS A 1 384 ? -2.967 2.709 13.578 1.00 16.68 366 CYS A O 1
ATOM 2692 N N . PRO A 1 385 ? -1.789 0.983 14.365 1.00 16.12 367 PRO A N 1
ATOM 2693 C CA . PRO A 1 385 ? -1.690 1.554 15.707 1.00 17.71 367 PRO A CA 1
ATOM 2694 C C . PRO A 1 385 ? -1.063 2.953 15.770 1.00 16.99 367 PRO A C 1
ATOM 2695 O O . PRO A 1 385 ? -1.327 3.650 16.742 1.00 17.84 367 PRO A O 1
ATOM 2699 N N . ASP A 1 386 ? -0.293 3.357 14.751 1.00 17.33 368 ASP A N 1
ATOM 2700 C CA . ASP A 1 386 ? 0.319 4.721 14.690 1.00 19.44 368 ASP A CA 1
ATOM 2701 C C . ASP A 1 386 ? -0.724 5.804 14.412 1.00 19.38 368 ASP A C 1
ATOM 2702 O O . ASP A 1 386 ? -0.388 6.982 14.625 1.00 20.53 368 ASP A O 1
ATOM 2707 N N . GLY A 1 387 ? -1.962 5.437 14.060 1.00 18.14 369 GLY A N 1
ATOM 2708 C CA . GLY A 1 387 ? -3.057 6.388 13.806 1.00 19.37 369 GLY A CA 1
ATOM 2709 C C . GLY A 1 387 ? -2.803 7.247 12.577 1.00 19.01 369 GLY A C 1
ATOM 2710 O O . GLY A 1 387 ? -3.479 8.275 12.424 1.00 17.76 369 GLY A O 1
ATOM 2711 N N . GLU A 1 388 ? -1.865 6.840 11.718 1.00 20.04 370 GLU A N 1
ATOM 2712 C CA . GLU A 1 388 ? -1.469 7.581 10.499 1.00 23.41 370 GLU A CA 1
ATOM 2713 C C . GLU A 1 388 ? -1.771 6.744 9.257 1.00 20.82 370 GLU A C 1
ATOM 2714 O O . GLU A 1 388 ? -2.117 7.312 8.231 1.00 21.86 370 GLU A O 1
ATOM 2720 N N . HIS A 1 389 ? -1.530 5.445 9.347 1.00 17.92 371 HIS A N 1
ATOM 2721 C CA . HIS A 1 389 ? -1.574 4.507 8.213 1.00 17.65 371 HIS A CA 1
ATOM 2722 C C . HIS A 1 389 ? -2.807 3.631 8.324 1.00 16.95 371 HIS A C 1
ATOM 2723 O O . HIS A 1 389 ? -3.302 3.420 9.451 1.00 15.87 371 HIS A O 1
ATOM 2730 N N . ILE A 1 390 ? -3.246 3.148 7.169 1.00 16.80 372 ILE A N 1
ATOM 2731 C CA . ILE A 1 390 ? -4.440 2.282 7.041 1.00 17.38 372 ILE A CA 1
ATOM 2732 C C . ILE A 1 390 ? -4.068 1.079 6.186 1.00 17.80 372 ILE A C 1
ATOM 2733 O O . ILE A 1 390 ? -3.423 1.269 5.150 1.00 18.00 372 ILE A O 1
ATOM 2738 N N . LEU A 1 391 ? -4.467 -0.101 6.647 1.00 17.38 373 LEU A N 1
ATOM 2739 C CA . LEU A 1 391 ? -4.355 -1.369 5.896 1.00 17.11 373 LEU A CA 1
ATOM 2740 C C . LEU A 1 391 ? -5.726 -1.639 5.281 1.00 16.63 373 LEU A C 1
ATOM 2741 O O . LEU A 1 391 ? -6.737 -1.612 5.982 1.00 15.78 373 LEU A O 1
ATOM 2746 N N . THR A 1 392 ? -5.756 -1.866 3.988 1.00 18.34 374 THR A N 1
ATOM 2747 C CA . THR A 1 392 ? -6.916 -2.529 3.369 1.00 18.89 374 THR A CA 1
ATOM 2748 C C . THR A 1 392 ? -6.404 -3.795 2.679 1.00 19.45 374 THR A C 1
ATOM 2749 O O . THR A 1 392 ? -5.290 -3.793 2.115 1.00 19.98 374 THR A O 1
ATOM 2753 N N . ALA A 1 393 ? -7.175 -4.865 2.778 1.00 20.94 375 ALA A N 1
ATOM 2754 C CA . ALA A 1 393 ? -6.846 -6.156 2.155 1.00 21.25 375 ALA A CA 1
ATOM 2755 C C . ALA A 1 393 ? -8.077 -6.715 1.453 1.00 22.38 375 ALA A C 1
ATOM 2756 O O . ALA A 1 393 ? -9.216 -6.380 1.834 1.00 21.88 375 ALA A O 1
ATOM 2758 N N . THR A 1 394 ? -7.812 -7.515 0.416 1.00 25.30 376 THR A N 1
ATOM 2759 C CA . THR A 1 394 ? -8.793 -8.384 -0.270 1.00 25.99 376 THR A CA 1
ATOM 2760 C C . THR A 1 394 ? -8.365 -9.841 -0.067 1.00 24.41 376 THR A C 1
ATOM 2761 O O . THR A 1 394 ? -7.280 -10.220 -0.532 1.00 24.72 376 THR A O 1
ATOM 2765 N N . CYS A 1 395 ? -9.157 -10.603 0.676 1.00 25.59 377 CYS A N 1
ATOM 2766 C CA . CYS A 1 395 ? -8.769 -11.961 1.120 1.00 27.70 377 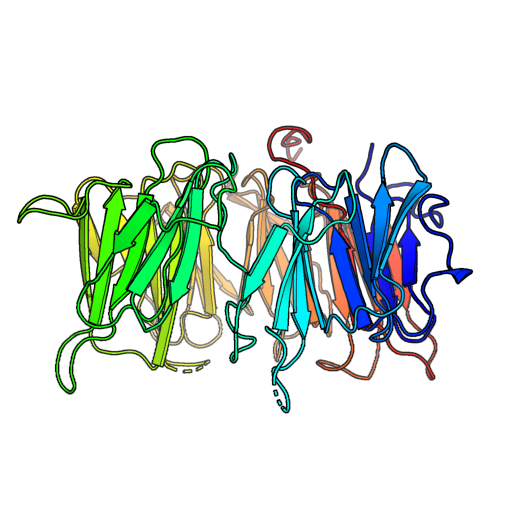CYS A CA 1
ATOM 2767 C C . CYS A 1 395 ? -9.833 -12.969 0.698 1.00 29.08 377 CYS A C 1
ATOM 2768 O O . CYS A 1 395 ? -11.039 -12.640 0.763 1.00 30.51 377 CYS A O 1
ATOM 2771 N N . ALA A 1 396 ? -9.365 -14.154 0.320 1.00 31.86 378 ALA A N 1
ATOM 2772 C CA . ALA A 1 396 ? -10.162 -15.397 0.303 1.00 34.91 378 ALA A CA 1
ATOM 2773 C C . ALA A 1 396 ? -10.435 -15.796 1.754 1.00 38.33 378 ALA A C 1
ATOM 2774 O O . ALA A 1 396 ? -9.563 -15.628 2.611 1.00 36.15 378 ALA A O 1
ATOM 2776 N N . PRO A 1 397 ? -11.620 -16.360 2.091 1.00 42.72 379 PRO A N 1
ATOM 2777 C CA . PRO A 1 397 ? -12.634 -16.745 1.101 1.00 45.14 379 PRO A CA 1
ATOM 2778 C C . PRO A 1 397 ? -13.659 -15.682 0.671 1.00 44.24 379 PRO A C 1
ATOM 2779 O O . PRO A 1 397 ? -14.290 -15.895 -0.347 1.00 42.50 379 PRO A O 1
ATOM 2783 N N . ARG A 1 398 ? -13.821 -14.594 1.435 1.00 45.11 380 ARG A N 1
ATOM 2784 C CA . ARG A 1 398 ? -14.813 -13.515 1.159 1.00 43.72 380 ARG A CA 1
ATOM 2785 C C . ARG A 1 398 ? -14.725 -13.062 -0.309 1.00 44.91 380 ARG A C 1
ATOM 2786 O O . ARG A 1 398 ? -15.790 -12.757 -0.882 1.00 43.16 380 ARG A O 1
ATOM 2788 N N . LEU A 1 399 ? -13.525 -13.024 -0.903 1.00 43.11 381 LEU A N 1
ATOM 2789 C CA . LEU A 1 399 ? -13.333 -12.760 -2.356 1.00 43.81 381 LEU A CA 1
ATOM 2790 C C . LEU A 1 399 ? -12.135 -13.557 -2.876 1.00 46.37 381 LEU A C 1
ATOM 2791 O O . LEU A 1 399 ? -11.070 -13.528 -2.226 1.00 43.75 381 LEU A O 1
ATOM 2796 N N . ARG A 1 400 ? -12.306 -14.232 -4.021 1.00 50.16 382 ARG A N 1
ATOM 2797 C CA . ARG A 1 400 ? -11.318 -15.193 -4.587 1.00 52.43 382 ARG A CA 1
ATOM 2798 C C . ARG A 1 400 ? -10.466 -14.522 -5.671 1.00 53.17 382 ARG A C 1
ATOM 2799 O O . ARG A 1 400 ? -9.441 -15.121 -6.049 1.00 56.64 382 ARG A O 1
ATOM 2807 N N . VAL A 1 401 ? -10.858 -13.331 -6.145 1.00 50.21 383 VAL A N 1
ATOM 2808 C CA . VAL A 1 401 ? -10.116 -12.566 -7.196 1.00 47.96 383 VAL A CA 1
ATOM 2809 C C . VAL A 1 401 ? -9.486 -11.314 -6.576 1.00 44.92 383 VAL A C 1
ATOM 2810 O O . VAL A 1 401 ? -9.922 -10.907 -5.478 1.00 43.34 383 VAL A O 1
ATOM 2814 N N . ASN A 1 402 ? -8.499 -10.745 -7.278 1.00 42.54 384 ASN A N 1
ATOM 2815 C CA . ASN A 1 402 ? -7.808 -9.478 -6.936 1.00 43.10 384 ASN A CA 1
ATOM 2816 C C . ASN A 1 402 ? -7.373 -9.542 -5.466 1.00 38.89 384 ASN A C 1
ATOM 2817 O O . ASN A 1 402 ? -7.607 -8.563 -4.734 1.00 37.26 384 ASN A O 1
ATOM 2822 N N . ASN A 1 403 ? -6.791 -10.667 -5.039 1.00 34.13 385 ASN A N 1
ATOM 2823 C CA . ASN A 1 403 ? -6.308 -10.829 -3.642 1.00 31.88 385 ASN A CA 1
ATOM 2824 C C . ASN A 1 403 ? -5.052 -9.977 -3.480 1.00 31.17 385 ASN A C 1
ATOM 2825 O O . ASN A 1 403 ? -4.188 -9.974 -4.378 1.00 30.96 385 ASN A O 1
ATOM 2830 N N . GLY A 1 404 ? -4.956 -9.267 -2.354 1.00 28.36 386 GLY A N 1
ATOM 2831 C CA . GLY A 1 404 ? -3.764 -8.473 -2.038 1.00 24.60 386 GLY A CA 1
ATOM 2832 C C . GLY A 1 404 ? -4.098 -7.480 -0.948 1.00 22.37 386 GLY A C 1
ATOM 2833 O O . GLY A 1 404 ? -5.185 -7.581 -0.334 1.00 21.04 386 GLY A O 1
ATOM 2834 N N . TYR A 1 405 ? -3.193 -6.555 -0.713 1.00 22.39 387 TYR A N 1
ATOM 2835 C CA . TYR A 1 405 ? -3.391 -5.525 0.324 1.00 21.57 387 TYR A CA 1
ATOM 2836 C C . TYR A 1 405 ? -2.734 -4.221 -0.123 1.00 23.48 387 TYR A C 1
ATOM 2837 O O . TYR A 1 405 ? -1.836 -4.201 -1.020 1.00 23.07 387 TYR A O 1
ATOM 2846 N N . LYS A 1 406 ? -3.170 -3.137 0.522 1.00 21.64 388 LYS A N 1
ATOM 2847 C CA . LYS A 1 406 ? -2.623 -1.777 0.313 1.00 21.14 388 LYS A CA 1
ATOM 2848 C C . LYS A 1 406 ? -2.375 -1.158 1.682 1.00 20.42 388 LYS A C 1
ATOM 2849 O O . LYS A 1 406 ? -3.186 -1.392 2.591 1.00 19.25 388 LYS A O 1
ATOM 2855 N N . ILE A 1 407 ? -1.283 -0.422 1.798 1.00 19.93 389 ILE A N 1
ATOM 2856 C CA . ILE A 1 407 ? -1.034 0.481 2.952 1.00 19.52 389 ILE A CA 1
ATOM 2857 C C . ILE A 1 407 ? -1.201 1.899 2.444 1.00 18.78 389 ILE A C 1
ATOM 2858 O O . ILE A 1 407 ? -0.518 2.273 1.486 1.00 19.17 389 ILE A O 1
ATOM 2863 N N . TRP A 1 408 ? -2.106 2.619 3.097 1.00 17.66 390 TRP A N 1
ATOM 2864 C CA . TRP A 1 408 ? -2.474 4.019 2.830 1.00 18.48 390 TRP A CA 1
ATOM 2865 C C . TRP A 1 408 ? -1.913 4.909 3.923 1.00 18.16 390 TRP A C 1
ATOM 2866 O O . TRP A 1 408 ? -1.866 4.465 5.093 1.00 17.61 390 TRP A O 1
ATOM 2877 N N . HIS A 1 409 ? -1.636 6.145 3.559 1.00 18.60 391 HIS A N 1
ATOM 2878 C CA . HIS A 1 409 ? -1.673 7.278 4.509 1.00 19.38 391 HIS A CA 1
ATOM 2879 C C . HIS A 1 409 ? -3.115 7.774 4.562 1.00 21.03 391 HIS A C 1
ATOM 2880 O O . HIS A 1 409 ? -3.800 7.684 3.530 1.00 19.21 391 HIS A O 1
ATOM 2887 N N . TYR A 1 410 ? -3.568 8.354 5.672 1.00 21.49 392 TYR A N 1
ATOM 2888 C CA . TYR A 1 410 ? -4.994 8.774 5.776 1.00 21.90 392 TYR A CA 1
ATOM 2889 C C . TYR A 1 410 ? -5.282 9.934 4.812 1.00 21.04 392 TYR A C 1
ATOM 2890 O O . TYR A 1 410 ? -6.469 10.177 4.538 1.00 21.20 392 TYR A O 1
ATOM 2899 N N . THR A 1 411 ? -4.249 10.569 4.242 1.00 19.91 393 THR A N 1
ATOM 2900 C CA . THR A 1 411 ? -4.420 11.625 3.201 1.00 20.93 393 THR A CA 1
ATOM 2901 C C . THR A 1 411 ? -4.824 11.006 1.865 1.00 19.76 393 THR A C 1
ATOM 2902 O O . THR A 1 411 ? -5.161 11.782 0.953 1.00 21.24 393 THR A O 1
ATOM 2906 N N . GLY A 1 412 ? -4.829 9.678 1.761 1.00 19.31 394 GLY A N 1
ATOM 2907 C CA . GLY A 1 412 ? -5.330 8.938 0.583 1.00 19.83 394 GLY A CA 1
ATOM 2908 C C . GLY A 1 412 ? -4.206 8.465 -0.305 1.00 18.75 394 GLY A C 1
ATOM 2909 O O . GLY A 1 412 ? -4.492 7.887 -1.349 1.00 21.74 394 GLY A O 1
ATOM 2910 N N . SER A 1 413 ? -2.947 8.637 0.097 1.00 18.40 395 SER A N 1
ATOM 2911 C CA . SER A 1 413 ? -1.798 8.115 -0.684 1.00 19.49 395 SER A CA 1
ATOM 2912 C C . SER A 1 413 ? -1.649 6.596 -0.476 1.00 19.24 395 SER A C 1
ATOM 2913 O O . SER A 1 413 ? -1.951 6.085 0.635 1.00 19.82 395 SER A O 1
ATOM 2916 N N . ILE A 1 414 ? -1.249 5.889 -1.525 1.00 19.70 396 ILE A N 1
ATOM 2917 C CA . ILE A 1 414 ? -0.947 4.431 -1.485 1.00 18.67 396 ILE A CA 1
ATOM 2918 C C . ILE A 1 414 ? 0.568 4.297 -1.349 1.00 20.15 396 ILE A C 1
ATOM 2919 O O . ILE A 1 414 ? 1.293 4.643 -2.295 1.00 20.56 396 ILE A O 1
ATOM 2924 N N . LEU A 1 415 ? 1.023 3.900 -0.166 1.00 20.10 397 LEU A N 1
ATOM 2925 C CA . LEU A 1 415 ? 2.474 3.863 0.168 1.00 21.73 397 LEU A CA 1
ATOM 2926 C C . LEU A 1 415 ? 3.075 2.523 -0.237 1.00 24.36 397 LEU A C 1
ATOM 2927 O O . LEU A 1 415 ? 4.291 2.470 -0.550 1.00 24.77 397 LEU A O 1
ATOM 2932 N N . HIS A 1 416 ? 2.266 1.476 -0.214 1.00 23.65 398 HIS A N 1
ATOM 2933 C CA . HIS A 1 416 ? 2.716 0.081 -0.431 1.00 25.17 398 HIS A CA 1
ATOM 2934 C C . HIS A 1 416 ? 1.530 -0.717 -0.936 1.00 24.65 398 HIS A C 1
ATOM 2935 O O . HIS A 1 416 ? 0.403 -0.531 -0.441 1.00 23.96 398 HIS A O 1
ATOM 2942 N N . LYS A 1 417 ? 1.770 -1.604 -1.879 1.00 25.00 399 LYS A N 1
ATOM 2943 C CA . LYS A 1 417 ? 0.712 -2.560 -2.228 1.00 27.48 399 LYS A CA 1
ATOM 2944 C C . LYS A 1 417 ? 1.354 -3.848 -2.734 1.00 28.58 399 LYS A C 1
ATOM 2945 O O . LYS A 1 417 ? 2.517 -3.840 -3.153 1.00 26.69 399 LYS A O 1
ATOM 2951 N N . TYR A 1 418 ? 0.602 -4.919 -2.591 1.00 28.33 400 TYR A N 1
ATOM 2952 C CA . TYR A 1 418 ? 1.014 -6.277 -2.976 1.00 31.34 400 TYR A CA 1
ATOM 2953 C C . TYR A 1 418 ? -0.226 -6.936 -3.556 1.00 30.24 400 TYR A C 1
ATOM 2954 O O . TYR A 1 418 ? -1.294 -6.815 -2.971 1.00 27.54 400 TYR A O 1
ATOM 2963 N N . ASP A 1 419 ? -0.093 -7.533 -4.735 1.00 33.85 401 ASP A N 1
ATOM 2964 C CA . ASP A 1 419 ? -1.187 -8.323 -5.353 1.00 37.62 401 ASP A CA 1
ATOM 2965 C C . ASP A 1 419 ? -0.665 -9.754 -5.444 1.00 35.99 401 ASP A C 1
ATOM 2966 O O . ASP A 1 419 ? 0.526 -9.909 -5.759 1.00 35.35 401 ASP A O 1
ATOM 2971 N N . VAL A 1 420 ? -1.478 -10.739 -5.072 1.00 35.96 402 VAL A N 1
ATOM 2972 C CA . VAL A 1 420 ? -1.019 -12.159 -5.053 1.00 40.12 402 VAL A CA 1
ATOM 2973 C C . VAL A 1 420 ? -1.031 -12.613 -6.511 1.00 40.62 402 VAL A C 1
ATOM 2974 O O . VAL A 1 420 ? -1.825 -12.095 -7.291 1.00 43.31 402 VAL A O 1
ATOM 2978 N N . PRO A 1 421 ? -0.144 -13.542 -6.932 1.00 43.91 403 PRO A N 1
ATOM 2979 C CA . PRO A 1 421 ? -0.224 -14.107 -8.282 1.00 43.77 403 PRO A CA 1
ATOM 2980 C C . PRO A 1 421 ? -1.586 -14.801 -8.503 1.00 46.56 403 PRO A C 1
ATOM 2981 O O . PRO A 1 421 ? -2.249 -15.095 -7.527 1.00 45.13 403 PRO A O 1
ATOM 2985 N N . SER A 1 422 ? -1.980 -15.050 -9.763 1.00 50.74 404 SER A N 1
ATOM 2986 C CA . SER A 1 422 ? -3.322 -15.572 -10.168 1.00 53.63 404 SER A CA 1
ATOM 2987 C C . SER A 1 422 ? -3.634 -16.914 -9.483 1.00 54.57 404 SER A C 1
ATOM 2988 O O . SER A 1 422 ? -4.830 -17.193 -9.231 1.00 56.83 404 SER A O 1
ATOM 2990 N N . ASN A 1 423 ? -2.594 -17.702 -9.195 1.00 53.26 405 ASN A N 1
ATOM 2991 C CA . ASN A 1 423 ? -2.668 -19.092 -8.670 1.00 56.61 405 ASN A CA 1
ATOM 2992 C C . ASN A 1 423 ? -2.462 -19.102 -7.147 1.00 53.61 405 ASN A C 1
ATOM 2993 O O . ASN A 1 423 ? -2.040 -20.147 -6.617 1.00 51.33 405 ASN A O 1
ATOM 2998 N N . ALA A 1 424 ? -2.717 -17.983 -6.464 1.00 48.57 406 ALA A N 1
ATOM 2999 C CA . ALA A 1 424 ? -2.445 -17.828 -5.016 1.00 42.60 406 ALA A CA 1
ATOM 3000 C C . ALA A 1 424 ? -3.630 -17.140 -4.338 1.00 41.35 406 ALA A C 1
ATOM 3001 O O . ALA A 1 424 ? -4.477 -16.549 -5.025 1.00 38.85 406 ALA A O 1
ATOM 3003 N N . GLU A 1 425 ? -3.697 -17.263 -3.018 1.00 38.29 407 GLU A N 1
ATOM 3004 C CA . GLU A 1 425 ? -4.763 -16.656 -2.194 1.00 37.63 407 GLU A CA 1
ATOM 3005 C C . GLU A 1 425 ? -4.100 -15.876 -1.062 1.00 31.82 407 GLU A C 1
ATOM 3006 O O . GLU A 1 425 ? -2.956 -16.205 -0.682 1.00 28.44 407 GLU A O 1
ATOM 3012 N N . LEU A 1 426 ? -4.783 -14.835 -0.601 1.00 32.25 408 LEU A N 1
ATOM 3013 C CA . LEU A 1 426 ? -4.449 -14.150 0.672 1.00 27.97 408 LEU A CA 1
ATOM 3014 C C . LEU A 1 426 ? -5.530 -14.521 1.678 1.00 26.07 408 LEU A C 1
ATOM 3015 O O . LEU A 1 426 ? -6.706 -14.495 1.311 1.00 27.41 408 LEU A O 1
ATOM 3020 N N . TRP A 1 427 ? -5.156 -14.862 2.903 1.00 25.48 409 TRP A N 1
ATOM 3021 C CA . TRP A 1 427 ? -6.158 -15.239 3.928 1.00 26.44 409 TRP A CA 1
ATOM 3022 C C . TRP A 1 427 ? -6.276 -14.153 4.997 1.00 24.51 409 TRP A C 1
ATOM 3023 O O . TRP A 1 427 ? -7.391 -13.922 5.477 1.00 24.48 409 TRP A O 1
ATOM 3034 N N . GLN A 1 428 ? -5.161 -13.539 5.365 1.00 26.14 410 GLN A N 1
ATOM 3035 C CA . GLN A 1 428 ? -5.168 -12.554 6.471 1.00 25.53 410 GLN A CA 1
ATOM 3036 C C . GLN A 1 428 ? -3.986 -11.615 6.326 1.00 23.71 410 GLN A C 1
ATOM 3037 O O . GLN A 1 428 ? -2.863 -12.079 6.070 1.00 23.70 410 GLN A O 1
ATOM 3043 N N . VAL A 1 429 ? -4.225 -10.325 6.535 1.00 22.53 411 VAL A N 1
ATOM 3044 C CA . VAL A 1 429 ? -3.134 -9.349 6.777 1.00 21.70 411 VAL A CA 1
ATOM 3045 C C . VAL A 1 429 ? -3.510 -8.615 8.063 1.00 20.98 411 VAL A C 1
ATOM 3046 O O . VAL A 1 429 ? -4.702 -8.367 8.276 1.00 18.87 411 VAL A O 1
ATOM 3050 N N . SER A 1 430 ? -2.558 -8.409 8.948 1.00 21.80 412 SER A N 1
ATOM 3051 C CA . SER A 1 430 ? -2.847 -7.685 10.206 1.00 22.97 412 SER A CA 1
ATOM 3052 C C . SER A 1 430 ? -1.634 -6.892 10.658 1.00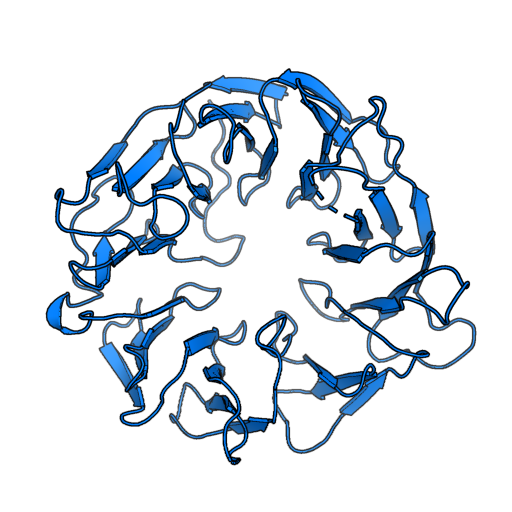 20.55 412 SER A C 1
ATOM 3053 O O . SER A 1 430 ? -0.479 -7.232 10.332 1.00 21.60 412 SER A O 1
ATOM 3056 N N . TRP A 1 431 ? -1.930 -5.808 11.354 1.00 17.73 413 TRP A N 1
ATOM 3057 C CA . TRP A 1 431 ? -0.905 -5.015 12.041 1.00 16.21 413 TRP A CA 1
ATOM 3058 C C . TRP A 1 431 ? -0.458 -5.745 13.284 1.00 16.09 413 TRP A C 1
ATOM 3059 O O . TRP A 1 431 ? -1.280 -6.317 13.979 1.00 14.91 413 TRP A O 1
ATOM 3070 N N . GLN A 1 432 ? 0.816 -5.626 13.598 1.00 16.49 414 GLN A N 1
ATOM 3071 C CA . GLN A 1 432 ? 1.307 -5.795 14.977 1.00 16.98 414 GLN A CA 1
ATOM 3072 C C . GLN A 1 432 ? 0.576 -4.802 15.887 1.00 17.17 414 GLN A C 1
ATOM 3073 O O . GLN A 1 432 ? 0.664 -3.591 15.693 1.00 16.00 414 GLN A O 1
ATOM 3079 N N . PRO A 1 433 ? -0.183 -5.275 16.894 1.00 16.86 415 PRO A N 1
ATOM 3080 C CA . PRO A 1 433 ? -0.862 -4.381 17.821 1.00 18.28 415 PRO A CA 1
ATOM 3081 C C . PRO A 1 433 ? 0.141 -3.776 18.800 1.00 18.31 415 PRO A C 1
ATOM 3082 O O . PRO A 1 433 ? 1.247 -4.303 18.993 1.00 18.44 415 PRO A O 1
ATOM 3086 N N . PHE A 1 434 ? -0.223 -2.608 19.314 1.00 19.32 416 PHE A N 1
ATOM 3087 C CA . PHE A 1 434 ? 0.500 -1.908 20.394 1.00 18.51 416 PHE A CA 1
ATOM 3088 C C . PHE A 1 434 ? -0.513 -1.424 21.409 1.00 19.40 416 PHE A C 1
ATOM 3089 O O . PHE A 1 434 ? -1.652 -1.066 21.056 1.00 18.57 416 PHE A O 1
ATOM 3097 N N . LEU A 1 435 ? -0.108 -1.451 22.671 1.00 21.62 417 LEU A N 1
ATOM 3098 C CA . LEU A 1 435 ? -0.901 -0.832 23.754 1.00 23.56 417 LEU A CA 1
ATOM 3099 C C . LEU A 1 435 ? -1.120 0.656 23.436 1.00 24.52 417 LEU A C 1
ATOM 3100 O O . LEU A 1 435 ? -0.246 1.287 22.812 1.00 22.96 417 LEU A O 1
ATOM 3105 N N . ASP A 1 436 ? -2.280 1.170 23.814 1.00 26.66 418 ASP A N 1
ATOM 3106 C CA . ASP A 1 436 ? -2.609 2.620 23.780 1.00 32.32 418 ASP A CA 1
ATOM 3107 C C . ASP A 1 436 ? -1.499 3.370 24.514 1.00 29.35 418 ASP A C 1
ATOM 3108 O O . ASP A 1 436 ? -0.907 2.804 25.470 1.00 28.49 418 ASP A O 1
ATOM 3113 N N . GLY A 1 437 ? -1.191 4.581 24.056 1.00 30.42 419 GLY A N 1
ATOM 3114 C CA . GLY A 1 437 ? -0.287 5.503 24.764 1.00 30.83 419 GLY A CA 1
ATOM 3115 C C . GLY A 1 437 ? 1.158 5.327 24.347 1.00 31.09 419 GLY A C 1
ATOM 3116 O O . GLY A 1 437 ? 2.010 5.995 24.940 1.00 41.58 419 GLY A O 1
ATOM 3117 N N . ILE A 1 438 ? 1.452 4.462 23.374 1.00 28.98 420 ILE A N 1
ATOM 3118 C CA . ILE A 1 438 ? 2.834 4.301 22.844 1.00 27.28 420 ILE A CA 1
ATOM 3119 C C . ILE A 1 438 ? 3.013 5.193 21.616 1.00 28.89 420 ILE A C 1
ATOM 3120 O O . ILE A 1 438 ? 4.029 5.889 21.536 1.00 28.90 420 ILE A O 1
ATOM 3125 N N . PHE A 1 439 ? 2.100 5.122 20.651 1.00 23.69 421 PHE A N 1
ATOM 3126 C CA . PHE A 1 439 ? 2.131 6.029 19.478 1.00 22.93 421 PHE A CA 1
ATOM 3127 C C . PHE A 1 439 ? 1.372 7.306 19.814 1.00 22.30 421 PHE A C 1
ATOM 3128 O O . PHE A 1 439 ? 0.215 7.250 20.212 1.00 20.72 421 PHE A O 1
ATOM 3136 N N . PRO A 1 440 ? 1.976 8.494 19.591 1.00 24.29 422 PRO A N 1
ATOM 3137 C CA . PRO A 1 440 ? 1.302 9.769 19.839 1.00 25.60 422 PRO A CA 1
ATOM 3138 C C . PRO A 1 440 ? 0.192 9.976 18.800 1.00 22.74 422 PRO A C 1
ATOM 3139 O O . PRO A 1 440 ? 0.277 9.414 17.710 1.00 23.54 422 PRO A O 1
ATOM 3143 N N . ALA A 1 441 ? -0.814 10.759 19.163 1.00 21.57 423 ALA A N 1
ATOM 3144 C CA . ALA A 1 441 ? -1.881 11.191 18.247 1.00 21.86 423 ALA A CA 1
ATOM 3145 C C . ALA A 1 441 ? -1.307 12.362 17.450 1.00 21.90 423 ALA A C 1
ATOM 3146 O O . ALA A 1 441 ? -1.238 13.475 18.020 1.00 22.29 423 ALA A O 1
ATOM 3148 N N . LYS A 1 442 ? -0.826 12.110 16.234 1.00 19.83 424 LYS A N 1
ATOM 3149 C CA . LYS A 1 442 ? -0.097 13.144 15.459 1.00 23.09 424 LYS A CA 1
ATOM 3150 C C . LYS A 1 442 ? -1.115 14.149 14.928 1.00 23.48 424 LYS A C 1
ATOM 3151 O O . LYS A 1 442 ? -2.191 13.730 14.457 1.00 21.14 424 LYS A O 1
ATOM 3157 N N . THR A 1 443 ? -0.823 15.432 15.094 1.00 22.26 425 THR A N 1
ATOM 3158 C CA . THR A 1 443 ? -1.664 16.537 14.567 1.00 21.48 425 THR A CA 1
ATOM 3159 C C . THR A 1 443 ? -1.895 16.360 13.064 1.00 22.43 425 THR A C 1
ATOM 3160 O O . THR A 1 443 ? -0.929 16.055 12.361 1.00 23.44 425 THR A O 1
ATOM 3164 N N . ILE A 1 444 ? -3.142 16.518 12.616 1.00 24.40 426 ILE A N 1
ATOM 3165 C CA . ILE A 1 444 ? -3.511 16.712 11.180 1.00 31.24 426 ILE A CA 1
ATOM 3166 C C . ILE A 1 444 ? -3.167 18.166 10.814 1.00 35.08 426 ILE A C 1
ATOM 3167 O O . ILE A 1 444 ? -3.851 19.089 11.337 1.00 40.72 426 ILE A O 1
ATOM 3172 N N . THR A 1 445 ? -2.152 18.390 9.981 1.00 43.88 427 THR A N 1
ATOM 3173 C CA . THR A 1 445 ? -1.676 19.751 9.590 1.00 48.64 427 THR A CA 1
ATOM 3174 C C . THR A 1 445 ? -2.284 20.150 8.236 1.00 51.29 427 THR A C 1
ATOM 3175 O O . THR A 1 445 ? -2.095 19.493 7.207 1.00 53.37 427 THR A O 1
#

Radius of gyration: 21.61 Å; Cα contacts (8 Å, |Δi|>4): 1096; chains: 1; bounding box: 56×58×57 Å

B-factor: mean 28.6, std 10.1, range [13.99, 71.62]

Foldseek 3Di:
DFWWKWFAWQLFIFIFGDPQHRHTDPLDDRVVTHCWQEKDAAQALQKIWTDNQQWIWIAGSVVRDTQDIRRRQRFNYWYADNVRQWIWGADAADPHDQGTWIAGSNPRHTLDGHNQHDPVVSDWAAANVNQWTWDCDQQKIFIDGPSNPVDGPAIGDDPGWPDKHWAHDDPQIKMWTWAQDDPPDWIKIWIAGPPQRDDPPRTLEMDTDHGAPDWDWDAANVRFKIWIWRCNVWDIWIKIIGSNHDIDTQDDPAHIHFLDKADQNVRFWIWIFGYDPQTWIFIAGNVSDTPDTPGGHQFRDWDAQNNRQWIWGFHADVTQAWTFIARPVVGHTQDTAGDGQFPDWDHGNLSFKIKTFHFPPSDLPQGWIFIDGSSRDTSDIDTDPNPMTIHDMDISHRDPPPRDPDDDD